Protein AF-0000000087305122 (afdb_homodimer)

Solvent-accessible surface area (backbone atoms only — not comparable to full-atom values): 20966 Å² total; per-residue (Å²): 123,42,46,24,50,53,46,53,35,50,49,21,48,53,33,52,68,38,73,24,93,65,25,97,77,41,21,36,45,32,34,41,35,36,65,48,59,52,87,91,48,73,52,97,37,39,82,40,38,68,56,49,63,71,35,54,85,28,39,69,28,34,37,32,44,43,48,63,72,31,41,48,92,48,71,60,54,42,51,32,47,58,55,48,52,49,32,51,57,62,52,35,66,62,87,85,39,86,64,41,54,56,30,42,32,32,16,47,31,41,56,61,43,29,37,42,24,40,68,48,93,88,26,55,55,42,77,34,41,35,54,50,51,52,49,48,44,68,72,66,60,48,67,80,39,79,36,80,74,35,48,35,37,33,33,56,48,73,59,97,87,42,44,32,41,33,28,38,63,42,62,68,30,47,48,56,51,52,50,52,28,54,74,57,46,24,14,34,23,37,40,44,88,51,62,34,43,46,40,49,55,70,78,96,123,45,45,24,51,52,46,52,35,51,48,21,48,53,34,52,68,37,73,24,92,63,24,97,75,42,21,35,46,31,35,41,36,36,66,49,60,52,89,90,48,72,51,96,37,39,82,42,40,68,54,50,62,72,34,55,86,27,40,70,28,33,37,33,44,44,45,63,72,30,41,48,92,48,70,59,54,42,48,34,47,59,55,48,52,48,33,50,58,61,51,35,64,62,84,85,40,88,67,42,54,58,30,42,31,33,16,48,30,40,55,61,44,28,37,42,23,39,70,49,93,88,25,53,56,42,77,34,39,36,54,51,51,51,50,49,44,68,72,65,60,49,67,81,38,78,38,78,75,34,48,34,35,32,34,57,50,72,58,96,86,41,43,33,41,34,28,39,62,42,63,68,29,47,48,57,51,50,50,53,27,55,75,57,47,24,15,34,24,37,41,47,89,54,63,33,42,47,42,50,54,69,80,99

pLDDT: mean 84.15, std 14.35, range [34.75, 97.62]

Sequence (408 aa):
MPQALQFVKQLGEALHSISSKSSTRNHLELIYVIPAPRMEGPNNQDFGPKDLLQLADSVDGFSLMTYDFSGPQNPGPSAPLKWIQYSLTTLLPAKGSASQGHSHMIFLGINFYGNDFLLFKGGGGSSITGRDFIHLLEKYKPSLQWDDKSSEHFFIYSDKGVRHAVFYPTLLSLSVRLDEAQDWGAGLSIWEIGQGLDYFFYVLMPQALQFVKQLGEALHSISSKSSTRNHLELIYVIPAPRMEGPNNQDFGPKDLLQLADSVDGFSLMTYDFSGPQNPGPSAPLKWIQYSLTTLLPAKGSASQGHSHMIFLGINFYGNDFLLFKGGGGSSITGRDFIHLLEKYKPSLQWDDKSSEHFFIYSDKGVRHAVFYPTLLSLSVRLDEAQDWGAGLSIWEIGQGLDYFFYVL

Secondary structure (DSSP, 8-state):
--HHHHHHHHHHHHHHHSB-TTSTTSB--EEEEEEPPPTT---TTS--HHHHHHHTTT-SEEEEE-----BTTB---SS-HHHHHHHHHHHSPPTTSTTGGGGGGEEEEEES-EEEEE-STT--EEEE-HHHHHHHHHHH----EEETTTTEEEEEEEETTEEEEEEE--HHHHHHHHHHHHHHT-EEEEE--SS-GGGGGGG-/--HHHHHHHHHHHHHHHSB-TTSTTSB--EEEEEEPPPTT---TTS--HHHHHHHTTT-SEEEEE-----BTTB---SS-HHHHHHHHHHHSPPTTSTTGGGGGGEEEEEES-EEEEE-STT--EEEE-HHHHHHHHHHH----EEETTTTEEEEEEEETTEEEEEEE--HHHHHHHHHHHHHHT-EEEEE--SS-GGGGGGG-

Organism: Triticum turgidum subsp. durum (NCBI:txid4567)

Structure (mmCIF, N/CA/C/O backbone):
data_AF-0000000087305122-model_v1
#
loop_
_entity.id
_entity.type
_entity.pdbx_description
1 polymer 'Chitinase domain-containing protein 1'
#
loop_
_atom_site.group_PDB
_atom_site.id
_atom_site.type_symbol
_atom_site.label_atom_id
_atom_site.label_alt_id
_atom_site.label_comp_id
_atom_site.label_asym_id
_atom_site.label_entity_id
_atom_site.label_seq_id
_atom_site.pdbx_PDB_ins_code
_atom_site.Cartn_x
_atom_site.Cartn_y
_atom_site.Cartn_z
_atom_site.occupancy
_atom_site.B_iso_or_equiv
_atom_site.auth_seq_id
_atom_site.auth_comp_id
_atom_site.auth_asym_id
_atom_site.auth_atom_id
_atom_site.pdbx_PDB_model_num
ATOM 1 N N . MET A 1 1 ? 9.977 -22.906 9.281 1 42.69 1 MET A N 1
ATOM 2 C CA . MET A 1 1 ? 9.734 -21.516 8.914 1 42.69 1 MET A CA 1
ATOM 3 C C . MET A 1 1 ? 8.414 -21.359 8.164 1 42.69 1 MET A C 1
ATOM 5 O O . MET A 1 1 ? 8.039 -22.234 7.379 1 42.69 1 MET A O 1
ATOM 9 N N . PRO A 1 2 ? 7.746 -20.344 8.547 1 56.59 2 PRO A N 1
ATOM 10 C CA . PRO A 1 2 ? 6.461 -20.281 7.852 1 56.59 2 PRO A CA 1
ATOM 11 C C . PRO A 1 2 ? 6.613 -20.141 6.34 1 56.59 2 PRO A C 1
ATOM 13 O O . PRO A 1 2 ? 7.578 -19.516 5.871 1 56.59 2 PRO A O 1
ATOM 16 N N . GLN A 1 3 ? 5.98 -20.953 5.562 1 64.5 3 GLN A N 1
ATOM 17 C CA . GLN A 1 3 ? 6.109 -21.156 4.125 1 64.5 3 GLN A CA 1
ATOM 18 C C . GLN A 1 3 ? 6.066 -19.812 3.379 1 64.5 3 GLN A C 1
ATOM 20 O O . GLN A 1 3 ? 6.84 -19.594 2.443 1 64.5 3 GLN A O 1
ATOM 25 N N . ALA A 1 4 ? 5.277 -18.844 3.941 1 71.31 4 ALA A N 1
ATOM 26 C CA . ALA A 1 4 ? 5.188 -17.578 3.225 1 71.31 4 ALA A CA 1
ATOM 27 C C . ALA A 1 4 ? 6.461 -16.75 3.4 1 71.31 4 ALA A C 1
ATOM 29 O O . ALA A 1 4 ? 6.941 -16.141 2.451 1 71.31 4 ALA A O 1
ATOM 30 N N . LEU A 1 5 ? 7.055 -16.812 4.582 1 77.25 5 LEU A N 1
ATOM 31 C CA . LEU A 1 5 ? 8.289 -16.078 4.844 1 77.25 5 LEU A CA 1
ATOM 32 C C . LEU A 1 5 ? 9.438 -16.625 3.996 1 77.25 5 LEU A C 1
ATOM 34 O O . LEU A 1 5 ? 10.242 -15.859 3.465 1 77.25 5 LEU A O 1
ATOM 38 N N . GLN A 1 6 ? 9.445 -17.875 3.869 1 80.31 6 GLN A N 1
ATOM 39 C CA . GLN A 1 6 ? 10.484 -18.516 3.059 1 80.31 6 GLN A CA 1
ATOM 40 C C . GLN A 1 6 ? 10.344 -18.125 1.59 1 80.31 6 GLN A C 1
ATOM 42 O O . GLN A 1 6 ? 11.352 -17.938 0.899 1 80.31 6 GLN A O 1
ATOM 47 N N . PHE A 1 7 ? 9.148 -18.031 1.196 1 82.38 7 PHE A N 1
ATOM 48 C CA . PHE A 1 7 ? 8.922 -17.625 -0.185 1 82.38 7 PHE A CA 1
ATOM 49 C C . PHE A 1 7 ? 9.422 -16.203 -0.425 1 82.38 7 PHE A C 1
ATOM 51 O O . PHE A 1 7 ? 10.094 -15.938 -1.426 1 82.38 7 PHE A O 1
ATOM 58 N N . VAL A 1 8 ? 9.039 -15.328 0.479 1 86.38 8 VAL A N 1
ATOM 59 C CA . VAL A 1 8 ? 9.469 -13.945 0.333 1 86.38 8 VAL A CA 1
ATOM 60 C C . VAL A 1 8 ? 11 -13.875 0.347 1 86.38 8 VAL A C 1
ATOM 62 O O . VAL A 1 8 ? 11.594 -13.125 -0.429 1 86.38 8 VAL A O 1
ATOM 65 N N . LYS A 1 9 ? 11.547 -14.648 1.162 1 87.88 9 LYS A N 1
ATOM 66 C CA . LYS A 1 9 ? 13 -14.703 1.229 1 87.88 9 LYS A CA 1
ATOM 67 C C . LYS A 1 9 ? 13.594 -15.172 -0.1 1 87.88 9 LYS A C 1
ATOM 69 O O . LYS A 1 9 ? 14.523 -14.547 -0.624 1 87.88 9 LYS A O 1
ATOM 74 N N . GLN A 1 10 ? 13.086 -16.156 -0.624 1 86.44 10 GLN A N 1
ATOM 75 C CA . GLN A 1 10 ? 13.57 -16.703 -1.886 1 86.44 10 GLN A CA 1
ATOM 76 C C . GLN A 1 10 ? 13.336 -15.719 -3.035 1 86.44 10 GLN A C 1
ATOM 78 O O . GLN A 1 10 ? 14.188 -15.586 -3.92 1 86.44 10 GLN A O 1
ATOM 83 N N . LEU A 1 11 ? 12.211 -15.188 -2.963 1 86.38 11 LEU A N 1
ATOM 84 C CA . LEU A 1 11 ? 11.898 -14.188 -3.98 1 86.38 11 LEU A CA 1
ATOM 85 C C . LEU A 1 11 ? 12.883 -13.023 -3.922 1 86.38 11 LEU A C 1
ATOM 87 O O . LEU A 1 11 ? 13.375 -12.57 -4.957 1 86.38 11 LEU A O 1
ATOM 91 N N . GLY A 1 12 ? 13.141 -12.523 -2.734 1 90.5 12 GLY A N 1
ATOM 92 C CA . GLY A 1 12 ? 14.125 -11.461 -2.566 1 90.5 12 GLY A CA 1
ATOM 93 C C . GLY A 1 12 ? 15.5 -11.836 -3.098 1 90.5 12 GLY A C 1
ATOM 94 O O . GLY A 1 12 ? 16.125 -11.047 -3.805 1 90.5 12 GLY A O 1
ATOM 95 N N . GLU A 1 13 ? 15.859 -12.984 -2.83 1 89.19 13 GLU A N 1
ATOM 96 C CA . GLU A 1 13 ? 17.156 -13.477 -3.309 1 89.19 13 GLU A CA 1
ATOM 97 C C . GLU A 1 13 ? 17.172 -13.578 -4.832 1 89.19 13 GLU A C 1
ATOM 99 O O . GLU A 1 13 ? 18.172 -13.234 -5.469 1 89.19 13 GLU A O 1
ATOM 104 N N . ALA A 1 14 ? 16.141 -14.039 -5.355 1 85.06 14 ALA A N 1
ATOM 105 C CA . ALA A 1 14 ? 16.047 -14.148 -6.809 1 85.06 14 ALA A CA 1
ATOM 106 C C . ALA A 1 14 ? 16.109 -12.781 -7.477 1 85.06 14 ALA A C 1
ATOM 108 O O . ALA A 1 14 ? 16.828 -12.602 -8.469 1 85.06 14 ALA A O 1
ATOM 109 N N . LEU A 1 15 ? 15.422 -11.859 -6.945 1 86.75 15 LEU A N 1
ATOM 110 C CA . LEU A 1 15 ? 15.422 -10.508 -7.5 1 86.75 15 LEU A CA 1
ATOM 111 C C . LEU A 1 15 ? 16.797 -9.875 -7.367 1 86.75 15 LEU A C 1
ATOM 113 O O . LEU A 1 15 ? 17.25 -9.164 -8.273 1 86.75 15 LEU A O 1
ATOM 117 N N . HIS A 1 16 ? 17.453 -10.094 -6.289 1 89.25 16 HIS A N 1
ATOM 118 C CA . HIS A 1 16 ? 18.781 -9.539 -6.043 1 89.25 16 HIS A CA 1
ATOM 119 C C . HIS A 1 16 ? 19.812 -10.125 -7.004 1 89.25 16 HIS A C 1
ATOM 121 O O . HIS A 1 16 ? 20.875 -9.539 -7.211 1 89.25 16 HIS A O 1
ATOM 127 N N . SER A 1 17 ? 19.5 -11.266 -7.539 1 85.88 17 SER A N 1
ATOM 128 C CA . SER A 1 17 ? 20.422 -11.914 -8.461 1 85.88 17 SER A CA 1
ATOM 129 C C . SER A 1 17 ? 20.281 -11.344 -9.875 1 85.88 17 SER A C 1
ATOM 131 O O . SER A 1 17 ? 21.125 -11.586 -10.734 1 85.88 17 SER A O 1
ATOM 133 N N . ILE A 1 18 ? 19.203 -10.68 -10.039 1 79.31 18 ILE A N 1
ATOM 134 C CA . ILE A 1 18 ? 19 -10.055 -11.336 1 79.31 18 ILE A CA 1
ATOM 135 C C . ILE A 1 18 ? 19.609 -8.648 -11.336 1 79.31 18 ILE A C 1
ATOM 137 O O . ILE A 1 18 ? 19.156 -7.773 -10.594 1 79.31 18 ILE A O 1
ATOM 141 N N . SER A 1 19 ? 20.625 -8.516 -12.094 1 72.31 19 SER A N 1
ATOM 142 C CA . SER A 1 19 ? 21.312 -7.227 -12.18 1 72.31 19 SER A CA 1
ATOM 143 C C . SER A 1 19 ? 20.453 -6.195 -12.906 1 72.31 19 SER A C 1
ATOM 145 O O . SER A 1 19 ? 19.781 -6.516 -13.891 1 72.31 19 SER A O 1
ATOM 147 N N . SER A 1 20 ? 20.25 -5.098 -12.273 1 68.62 20 SER A N 1
ATOM 148 C CA . SER A 1 20 ? 19.578 -3.951 -12.883 1 68.62 20 SER A CA 1
ATOM 149 C C . SER A 1 20 ? 20.531 -2.758 -13 1 68.62 20 SER A C 1
ATOM 151 O O . SER A 1 20 ? 20.969 -2.217 -11.984 1 68.62 20 SER A O 1
ATOM 153 N N . LYS A 1 21 ? 21.016 -2.59 -14.258 1 60.75 21 LYS A N 1
ATOM 154 C CA . LYS A 1 21 ? 21.969 -1.508 -14.5 1 60.75 21 LYS A CA 1
ATOM 155 C C . LYS A 1 21 ? 21.344 -0.149 -14.195 1 60.75 21 LYS A C 1
ATOM 157 O O . LYS A 1 21 ? 22.047 0.822 -13.93 1 60.75 21 LYS A O 1
ATOM 162 N N . SER A 1 22 ? 20.031 -0.186 -14.094 1 61 22 SER A N 1
ATOM 163 C CA . SER A 1 22 ? 19.344 1.095 -13.969 1 61 22 SER A CA 1
ATOM 164 C C . SER A 1 22 ? 19 1.392 -12.508 1 61 22 SER A C 1
ATOM 166 O O . SER A 1 22 ? 18.734 2.541 -12.156 1 61 22 SER A O 1
ATOM 168 N N . SER A 1 23 ? 19.156 0.315 -11.68 1 60.56 23 SER A N 1
ATOM 169 C CA . SER A 1 23 ? 18.859 0.512 -10.266 1 60.56 23 SER A CA 1
ATOM 170 C C . SER A 1 23 ? 20.078 1 -9.5 1 60.56 23 SER A C 1
ATOM 172 O O . SER A 1 23 ? 21.203 0.593 -9.797 1 60.56 23 SER A O 1
ATOM 174 N N . THR A 1 24 ? 19.844 1.904 -8.555 1 60.88 24 THR A N 1
ATOM 175 C CA . THR A 1 24 ? 20.906 2.381 -7.684 1 60.88 24 THR A CA 1
ATOM 176 C C . THR A 1 24 ? 21.547 1.221 -6.918 1 60.88 24 THR A C 1
ATOM 178 O O . THR A 1 24 ? 22.719 1.287 -6.535 1 60.88 24 THR A O 1
ATOM 181 N N . ARG A 1 25 ? 20.75 0.095 -6.742 1 66.56 25 ARG A N 1
ATOM 182 C CA . ARG A 1 25 ? 21.25 -1.038 -5.973 1 66.56 25 ARG A CA 1
ATOM 183 C C . ARG A 1 25 ? 21.766 -2.139 -6.895 1 66.56 25 ARG A C 1
ATOM 185 O O . ARG A 1 25 ? 22.156 -3.215 -6.43 1 66.56 25 ARG A O 1
ATOM 192 N N . ASN A 1 26 ? 21.703 -1.854 -8.07 1 73.81 26 ASN A N 1
ATOM 193 C CA . ASN A 1 26 ? 22.234 -2.742 -9.102 1 73.81 26 ASN A CA 1
ATOM 194 C C . ASN A 1 26 ? 21.469 -4.062 -9.148 1 73.81 26 ASN A C 1
ATOM 196 O O . ASN A 1 26 ? 21.984 -5.059 -9.664 1 73.81 26 ASN A O 1
ATOM 200 N N . HIS A 1 27 ? 20.422 -4.133 -8.43 1 80.94 27 HIS A N 1
ATOM 201 C CA . HIS A 1 27 ? 19.531 -5.289 -8.492 1 80.94 27 HIS A CA 1
ATOM 202 C C . HIS A 1 27 ? 18.062 -4.863 -8.414 1 80.94 27 HIS A C 1
ATOM 204 O O . HIS A 1 27 ? 17.766 -3.725 -8.047 1 80.94 27 HIS A O 1
ATOM 210 N N . LEU A 1 28 ? 17.203 -5.777 -8.797 1 85.81 28 LEU A N 1
ATOM 211 C CA . LEU A 1 28 ? 15.773 -5.492 -8.633 1 85.81 28 LEU A CA 1
ATOM 212 C C . LEU A 1 28 ? 15.383 -5.527 -7.16 1 85.81 28 LEU A C 1
ATOM 214 O O . LEU A 1 28 ? 15.852 -6.387 -6.41 1 85.81 28 LEU A O 1
ATOM 218 N N . GLU A 1 29 ? 14.594 -4.613 -6.824 1 90.75 29 GLU A N 1
ATOM 219 C CA . GLU A 1 29 ? 14.281 -4.422 -5.41 1 90.75 29 GLU A CA 1
ATOM 220 C C . GLU A 1 29 ? 12.953 -5.074 -5.043 1 90.75 29 GLU A C 1
ATOM 222 O O . GLU A 1 29 ? 12.078 -5.238 -5.895 1 90.75 29 GLU A O 1
ATOM 227 N N . LEU A 1 30 ? 12.906 -5.445 -3.787 1 93.19 30 LEU A N 1
ATOM 228 C CA . LEU A 1 30 ? 11.688 -6.004 -3.199 1 93.19 30 LEU A CA 1
ATOM 229 C C . LEU A 1 30 ? 11.289 -5.227 -1.951 1 93.19 30 LEU A C 1
ATOM 231 O O . LEU A 1 30 ? 12.039 -5.184 -0.974 1 93.19 30 LEU A O 1
ATOM 235 N N . ILE A 1 31 ? 10.133 -4.586 -2.029 1 94.88 31 ILE A N 1
ATOM 236 C CA . ILE A 1 31 ? 9.539 -3.906 -0.882 1 94.88 31 ILE A CA 1
ATOM 237 C C . ILE A 1 31 ? 8.406 -4.754 -0.307 1 94.88 31 ILE A C 1
ATOM 239 O O . ILE A 1 31 ? 7.559 -5.254 -1.05 1 94.88 31 ILE A O 1
ATOM 243 N N . TYR A 1 32 ? 8.469 -5.008 0.914 1 92.31 32 TYR A N 1
ATOM 244 C CA . TYR A 1 32 ? 7.398 -5.742 1.575 1 92.31 32 TYR A CA 1
ATOM 245 C C . TYR A 1 32 ? 6.461 -4.793 2.314 1 92.31 32 TYR A C 1
ATOM 247 O O . TYR A 1 32 ? 6.875 -4.109 3.254 1 92.31 32 TYR A O 1
ATOM 255 N N . VAL A 1 33 ? 5.219 -4.734 1.854 1 90.25 33 VAL A N 1
ATOM 256 C CA . VAL A 1 33 ? 4.219 -3.873 2.482 1 90.25 33 VAL A CA 1
ATOM 257 C C . VAL A 1 33 ? 3.547 -4.621 3.633 1 90.25 33 VAL A C 1
ATOM 259 O O . VAL A 1 33 ? 2.955 -5.684 3.43 1 90.25 33 VAL A O 1
ATOM 262 N N . ILE A 1 34 ? 3.637 -4.039 4.848 1 87.44 34 ILE A N 1
ATOM 263 C CA . ILE A 1 34 ? 3.178 -4.762 6.027 1 87.44 34 ILE A CA 1
ATOM 264 C C . ILE A 1 34 ? 2.154 -3.916 6.785 1 87.44 34 ILE A C 1
ATOM 266 O O . ILE A 1 34 ? 2.273 -2.689 6.844 1 87.44 34 ILE A O 1
ATOM 270 N N . PRO A 1 35 ? 1.155 -4.625 7.363 1 85.5 35 PRO A N 1
ATOM 271 C CA . PRO A 1 35 ? 0.263 -3.869 8.242 1 85.5 35 PRO A CA 1
ATOM 272 C C . PRO A 1 35 ? 0.956 -3.4 9.523 1 85.5 35 PRO A C 1
ATOM 274 O O . PRO A 1 35 ? 1.93 -4.016 9.961 1 85.5 35 PRO A O 1
ATOM 277 N N . ALA A 1 36 ? 0.468 -2.266 10.023 1 88.12 36 ALA A N 1
ATOM 278 C CA . ALA A 1 36 ? 0.927 -1.84 11.344 1 88.12 36 ALA A CA 1
ATOM 279 C C . ALA A 1 36 ? 0.297 -2.688 12.438 1 88.12 36 ALA A C 1
ATOM 281 O O . ALA A 1 36 ? -0.866 -3.084 12.336 1 88.12 36 ALA A O 1
ATOM 282 N N . PRO A 1 37 ? 1.117 -2.971 13.438 1 83.31 37 PRO A N 1
ATOM 283 C CA . PRO A 1 37 ? 0.579 -3.773 14.539 1 83.31 37 PRO A CA 1
ATOM 284 C C . PRO A 1 37 ? -0.629 -3.121 15.211 1 83.31 37 PRO A C 1
ATOM 286 O O . PRO A 1 37 ? -0.673 -1.897 15.359 1 83.31 37 PRO A O 1
ATOM 289 N N . ARG A 1 38 ? -1.576 -4.039 15.547 1 76.81 38 ARG A N 1
ATOM 290 C CA . ARG A 1 38 ? -2.734 -3.545 16.281 1 76.81 38 ARG A CA 1
ATOM 291 C C . ARG A 1 38 ? -2.385 -3.295 17.75 1 76.81 38 ARG A C 1
ATOM 293 O O . ARG A 1 38 ? -1.531 -3.98 18.312 1 76.81 38 ARG A O 1
ATOM 300 N N . MET A 1 39 ? -2.988 -2.318 18.234 1 68.75 39 MET A N 1
ATOM 301 C CA . MET A 1 39 ? -2.705 -1.94 19.625 1 68.75 39 MET A CA 1
ATOM 302 C C . MET A 1 39 ? -3.115 -3.051 20.578 1 68.75 39 MET A C 1
ATOM 304 O O . MET A 1 39 ? -2.6 -3.133 21.703 1 68.75 39 MET A O 1
ATOM 308 N N . GLU A 1 40 ? -4.07 -3.832 20.25 1 65.56 40 GLU A N 1
ATOM 309 C CA . GLU A 1 40 ? -4.469 -4.902 21.156 1 65.56 40 GLU A CA 1
ATOM 310 C C . GLU A 1 40 ? -3.42 -6.008 21.203 1 65.56 40 GLU A C 1
ATOM 312 O O . GLU A 1 40 ? -3.594 -7.008 21.906 1 65.56 40 GLU A O 1
ATOM 317 N N . GLY A 1 41 ? -2.25 -5.77 20.781 1 58.59 41 GLY A N 1
ATOM 318 C CA . GLY A 1 41 ? -1.147 -6.715 20.812 1 58.59 41 GLY A CA 1
ATOM 319 C C . GLY A 1 41 ? -1.104 -7.609 19.578 1 58.59 41 GLY A C 1
ATOM 320 O O . GLY A 1 41 ? -2.115 -7.789 18.906 1 58.59 41 GLY A O 1
ATOM 321 N N . PRO A 1 42 ? 0.107 -7.809 19.141 1 56.16 42 PRO A N 1
ATOM 322 C CA . PRO A 1 42 ? 0.262 -8.68 17.984 1 56.16 42 PRO A CA 1
ATOM 323 C C . PRO A 1 42 ? -0.371 -10.055 18.188 1 56.16 42 PRO A C 1
ATOM 325 O O . PRO A 1 42 ? -0.346 -10.594 19.297 1 56.16 42 PRO A O 1
ATOM 328 N N . ASN A 1 43 ? -1.288 -10.305 17.266 1 61.03 43 ASN A N 1
ATOM 329 C CA . ASN A 1 43 ? -1.611 -11.727 17.25 1 61.03 43 ASN A CA 1
ATOM 330 C C . ASN A 1 43 ? -0.528 -12.539 16.547 1 61.03 43 ASN A C 1
ATOM 332 O O . ASN A 1 43 ? 0.273 -11.992 15.797 1 61.03 43 ASN A O 1
ATOM 336 N N . ASN A 1 44 ? -0.244 -13.719 17.078 1 57.09 44 ASN A N 1
ATOM 337 C CA . ASN A 1 44 ? 0.826 -14.602 16.625 1 57.09 44 ASN A CA 1
ATOM 338 C C . ASN A 1 44 ? 0.894 -14.664 15.109 1 57.09 44 ASN A C 1
ATOM 340 O O . ASN A 1 44 ? 1.914 -15.062 14.539 1 57.09 44 ASN A O 1
ATOM 344 N N . GLN A 1 45 ? -0.115 -14.016 14.508 1 61.94 45 GLN A N 1
ATOM 345 C CA . GLN A 1 45 ? -0.179 -14.195 13.062 1 61.94 45 GLN A CA 1
ATOM 346 C C . GLN A 1 45 ? 0.237 -12.922 12.336 1 61.94 45 GLN A C 1
ATOM 348 O O . GLN A 1 45 ? 0.461 -12.938 11.117 1 61.94 45 GLN A O 1
ATOM 353 N N . ASP A 1 46 ? 0.574 -11.953 13.227 1 72.44 46 ASP A N 1
ATOM 354 C CA . ASP A 1 46 ? 0.912 -10.68 12.609 1 72.44 46 ASP A CA 1
ATOM 355 C C . ASP A 1 46 ? 2.412 -10.57 12.352 1 72.44 46 ASP A C 1
ATOM 357 O O . ASP A 1 46 ? 3.209 -11.25 13 1 72.44 46 ASP A O 1
ATOM 361 N N . PHE A 1 47 ? 2.76 -9.883 11.32 1 80.75 47 PHE A N 1
ATOM 362 C CA . PHE A 1 47 ? 4.168 -9.586 11.078 1 80.75 47 PHE A CA 1
ATOM 363 C C . PHE A 1 47 ? 4.809 -8.953 12.305 1 80.75 47 PHE A C 1
ATOM 365 O O . PHE A 1 47 ? 4.297 -7.969 12.844 1 80.75 47 PHE A O 1
ATOM 372 N N . GLY A 1 48 ? 5.836 -9.609 12.812 1 82.88 48 GLY A N 1
ATOM 373 C CA . GLY A 1 48 ? 6.488 -9.148 14.031 1 82.88 48 GLY A CA 1
ATOM 374 C C . GLY A 1 48 ? 7.977 -8.906 13.852 1 82.88 48 GLY A C 1
ATOM 375 O O . GLY A 1 48 ? 8.5 -8.992 12.734 1 82.88 48 GLY A O 1
ATOM 376 N N . PRO A 1 49 ? 8.633 -8.523 14.984 1 87.5 49 PRO A N 1
ATOM 377 C CA . PRO A 1 49 ? 10.062 -8.211 14.945 1 87.5 49 PRO A CA 1
ATOM 378 C C . PRO A 1 49 ? 10.906 -9.383 14.445 1 87.5 49 PRO A C 1
ATOM 380 O O . PRO A 1 49 ? 11.914 -9.18 13.766 1 87.5 49 PRO A O 1
ATOM 383 N N . LYS A 1 50 ? 10.539 -10.539 14.789 1 85.88 50 LYS A N 1
ATOM 384 C CA . LYS A 1 50 ? 11.281 -11.703 14.328 1 85.88 50 LYS A CA 1
ATOM 385 C C . LYS A 1 50 ? 11.18 -11.867 12.82 1 85.88 50 LYS A C 1
ATOM 387 O O . LYS A 1 50 ? 12.148 -12.25 12.156 1 85.88 50 LYS A O 1
ATOM 392 N N . ASP A 1 51 ? 9.984 -11.625 12.312 1 85.81 51 ASP A N 1
ATOM 393 C CA . ASP A 1 51 ? 9.789 -11.695 10.867 1 85.81 51 ASP A CA 1
ATOM 394 C C . ASP A 1 51 ? 10.641 -10.648 10.148 1 85.81 51 ASP A C 1
ATOM 396 O O . ASP A 1 51 ? 11.227 -10.938 9.102 1 85.81 51 ASP A O 1
ATOM 400 N N . LEU A 1 52 ? 10.641 -9.469 10.742 1 88.75 52 LEU A N 1
ATOM 401 C CA . LEU A 1 52 ? 11.438 -8.391 10.164 1 88.75 52 LEU A CA 1
ATOM 402 C C . LEU A 1 52 ? 12.914 -8.773 10.094 1 88.75 52 LEU A C 1
ATOM 404 O O . LEU A 1 52 ? 13.555 -8.602 9.055 1 88.75 52 LEU A O 1
ATOM 408 N N . LEU A 1 53 ? 13.438 -9.375 11.109 1 88.69 53 LEU A N 1
ATOM 409 C CA . LEU A 1 53 ? 14.836 -9.766 11.164 1 88.69 53 LEU A CA 1
ATOM 410 C C . LEU A 1 53 ? 15.133 -10.867 10.148 1 88.69 53 LEU A C 1
ATOM 412 O O . LEU A 1 53 ? 16.188 -10.859 9.5 1 88.69 53 LEU A O 1
ATOM 416 N N . GLN A 1 54 ? 14.219 -11.695 10.016 1 87.38 54 GLN A N 1
ATOM 417 C CA . GLN A 1 54 ? 14.414 -12.828 9.109 1 87.38 54 GLN A CA 1
ATOM 418 C C . GLN A 1 54 ? 14.438 -12.367 7.652 1 87.38 54 GLN A C 1
ATOM 420 O O . GLN A 1 54 ? 15.117 -12.969 6.816 1 87.38 54 GLN A O 1
ATOM 425 N N . LEU A 1 55 ? 13.711 -11.305 7.363 1 90.25 55 LEU A N 1
ATOM 426 C CA . LEU A 1 55 ? 13.57 -10.859 5.98 1 90.25 55 LEU A CA 1
ATOM 427 C C . LEU A 1 55 ? 14.547 -9.734 5.664 1 90.25 55 LEU A C 1
ATOM 429 O O . LEU A 1 55 ? 14.758 -9.398 4.5 1 90.25 55 LEU A O 1
ATOM 433 N N . ALA A 1 56 ? 15.242 -9.211 6.664 1 89.88 56 ALA A N 1
ATOM 434 C CA . ALA A 1 56 ? 16.016 -7.98 6.535 1 89.88 56 ALA A CA 1
ATOM 435 C C . ALA A 1 56 ? 17.094 -8.117 5.461 1 89.88 56 ALA A C 1
ATOM 437 O O . ALA A 1 56 ? 17.391 -7.16 4.746 1 89.88 56 ALA A O 1
ATOM 438 N N . ASP A 1 57 ? 17.547 -9.258 5.215 1 90.75 57 ASP A N 1
ATOM 439 C CA . ASP A 1 57 ? 18.625 -9.445 4.262 1 90.75 57 ASP A CA 1
ATOM 440 C C . ASP A 1 57 ? 18.094 -9.773 2.871 1 90.75 57 ASP A C 1
ATOM 442 O O . ASP A 1 57 ? 18.828 -9.766 1.89 1 90.75 57 ASP A O 1
ATOM 446 N N . SER A 1 58 ? 16.828 -10.016 2.83 1 91.81 58 SER A N 1
ATOM 447 C CA . SER A 1 58 ? 16.281 -10.508 1.571 1 91.81 58 SER A CA 1
ATOM 448 C C . SER A 1 58 ? 15.383 -9.469 0.916 1 91.81 58 SER A C 1
ATOM 450 O O . SER A 1 58 ? 15.055 -9.578 -0.267 1 91.81 58 SER A O 1
ATOM 452 N N . VAL A 1 59 ? 14.984 -8.492 1.678 1 92.62 59 VAL A N 1
ATOM 453 C CA . VAL A 1 59 ? 14.148 -7.438 1.107 1 92.62 59 VAL A CA 1
ATOM 454 C C . VAL A 1 59 ? 14.867 -6.094 1.216 1 92.62 59 VAL A C 1
ATOM 456 O O . VAL A 1 59 ? 15.883 -5.977 1.905 1 92.62 59 VAL A O 1
ATOM 459 N N . ASP A 1 60 ? 14.328 -5.094 0.484 1 93.31 60 ASP A N 1
ATOM 460 C CA . ASP A 1 60 ? 15 -3.797 0.427 1 93.31 60 ASP A CA 1
ATOM 461 C C . ASP A 1 60 ? 14.289 -2.771 1.307 1 93.31 60 ASP A C 1
ATOM 463 O O . ASP A 1 60 ? 14.797 -1.664 1.507 1 93.31 60 ASP A O 1
ATOM 467 N N . GLY A 1 61 ? 13.172 -3.201 1.852 1 93.69 61 GLY A N 1
ATOM 468 C CA . GLY A 1 61 ? 12.461 -2.324 2.764 1 93.69 61 GLY A CA 1
ATOM 469 C C . GLY A 1 61 ? 11.094 -2.852 3.15 1 93.69 61 GLY A C 1
ATOM 470 O O . GLY A 1 61 ? 10.578 -3.785 2.525 1 93.69 61 GLY A O 1
ATOM 471 N N . PHE A 1 62 ? 10.602 -2.264 4.184 1 93.69 62 PHE A N 1
ATOM 472 C CA . PHE A 1 62 ? 9.266 -2.564 4.688 1 93.69 62 PHE A CA 1
ATOM 473 C C . PHE A 1 62 ? 8.391 -1.316 4.676 1 93.69 62 PHE A C 1
ATOM 475 O O . PHE A 1 62 ? 8.695 -0.332 5.355 1 93.69 62 PHE A O 1
ATOM 482 N N . SER A 1 63 ? 7.418 -1.357 3.828 1 94.62 63 SER A N 1
ATOM 483 C CA . SER A 1 63 ? 6.438 -0.276 3.861 1 94.62 63 SER A CA 1
ATOM 484 C C . SER A 1 63 ? 5.379 -0.52 4.934 1 94.62 63 SER A C 1
ATOM 486 O O . SER A 1 63 ? 4.531 -1.401 4.785 1 94.62 63 SER A O 1
ATOM 488 N N . LEU A 1 64 ? 5.441 0.241 5.996 1 93.5 64 LEU A N 1
ATOM 489 C CA . LEU A 1 64 ? 4.547 0.081 7.137 1 93.5 64 LEU A CA 1
ATOM 490 C C . LEU A 1 64 ? 3.27 0.889 6.941 1 93.5 64 LEU A C 1
ATOM 492 O O . LEU A 1 64 ? 3.318 2.113 6.805 1 93.5 64 LEU A O 1
ATOM 496 N N . MET A 1 65 ? 2.186 0.19 6.953 1 92.62 65 MET A N 1
ATOM 497 C CA . MET A 1 65 ? 0.921 0.851 6.645 1 92.62 65 MET A CA 1
ATOM 498 C C . MET A 1 65 ? 0.332 1.503 7.891 1 92.62 65 MET A C 1
ATOM 500 O O . MET A 1 65 ? -0.697 1.058 8.406 1 92.62 65 MET A O 1
ATOM 504 N N . THR A 1 66 ? 0.911 2.58 8.305 1 95.31 66 THR A N 1
ATOM 505 C CA . THR A 1 66 ? 0.471 3.312 9.484 1 95.31 66 THR A CA 1
ATOM 506 C C . THR A 1 66 ? -0.602 4.332 9.117 1 95.31 66 THR A C 1
ATOM 508 O O . THR A 1 66 ? -0.483 5.512 9.453 1 95.31 6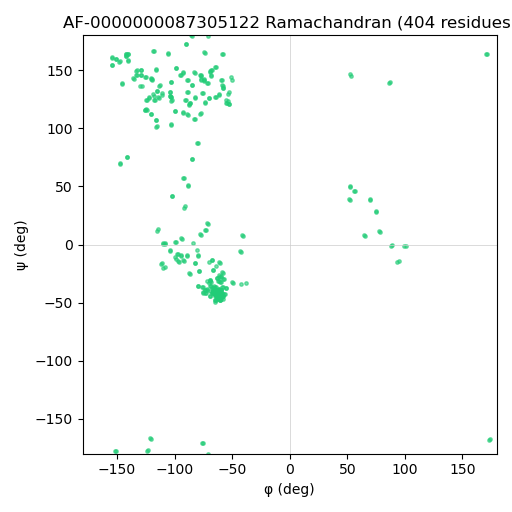6 THR A O 1
ATOM 511 N N . TYR A 1 67 ? -1.631 3.912 8.414 1 92.5 67 TYR A N 1
ATOM 512 C CA . TYR A 1 67 ? -2.836 4.66 8.078 1 92.5 67 TYR A CA 1
ATOM 513 C C . TYR A 1 67 ? -4.066 3.764 8.125 1 92.5 67 TYR A C 1
ATOM 515 O O . TYR A 1 67 ? -3.949 2.545 8.281 1 92.5 67 TYR A O 1
ATOM 523 N N . ASP A 1 68 ? -5.195 4.398 8.203 1 90.44 68 ASP A N 1
ATOM 524 C CA . ASP A 1 68 ? -6.488 3.727 8.273 1 90.44 68 ASP A CA 1
ATOM 525 C C . ASP A 1 68 ? -6.668 3.012 9.609 1 90.44 68 ASP A C 1
ATOM 527 O O . ASP A 1 68 ? -7.152 1.879 9.656 1 90.44 68 ASP A O 1
ATOM 531 N N . PHE A 1 69 ? -6.234 3.625 10.602 1 93.06 69 PHE A N 1
ATOM 532 C CA . PHE A 1 69 ? -6.453 3.148 11.969 1 93.06 69 PHE A CA 1
ATOM 533 C C . PHE A 1 69 ? -7.941 3.051 12.273 1 93.06 69 PHE A C 1
ATOM 535 O O . PHE A 1 69 ? -8.391 2.09 12.898 1 93.06 69 PHE A O 1
ATOM 542 N N . SER A 1 70 ? -8.617 4.074 11.82 1 92.06 70 SER A N 1
ATOM 543 C CA . SER A 1 70 ? -10.062 4.125 12.023 1 92.06 70 SER A CA 1
ATOM 544 C C . SER A 1 70 ? -10.812 3.834 10.727 1 92.06 70 SER A C 1
ATOM 546 O O . SER A 1 70 ? -10.227 3.85 9.641 1 92.06 70 SER A O 1
ATOM 548 N N . GLY A 1 71 ? -12.164 3.521 10.867 1 88.69 71 GLY A N 1
ATOM 549 C CA . GLY A 1 71 ? -13.062 3.254 9.758 1 88.69 71 GLY A CA 1
ATOM 550 C C . GLY A 1 71 ? -14.508 3.625 10.055 1 88.69 71 GLY A C 1
ATOM 551 O O . GLY A 1 71 ? -14.812 4.164 11.117 1 88.69 71 GLY A O 1
ATOM 552 N N . PRO A 1 72 ? -15.266 3.299 9.008 1 84.19 72 PRO A N 1
ATOM 553 C CA . PRO A 1 72 ? -16.672 3.664 9.188 1 84.19 72 PRO A CA 1
ATOM 554 C C . PRO A 1 72 ? -17.297 3.033 10.43 1 84.19 72 PRO A C 1
ATOM 556 O O . PRO A 1 72 ? -18.203 3.617 11.039 1 84.19 72 PRO A O 1
ATOM 559 N N . GLN A 1 73 ? -16.844 1.936 10.797 1 84.31 73 GLN A N 1
ATOM 560 C CA . GLN A 1 73 ? -17.391 1.25 11.969 1 84.31 73 GLN A CA 1
ATOM 561 C C . GLN A 1 73 ? -16.844 1.853 13.258 1 84.31 73 GLN A C 1
ATOM 563 O O . GLN A 1 73 ? -17.422 1.664 14.328 1 84.31 73 GLN A O 1
ATOM 568 N N . ASN A 1 74 ? -15.75 2.494 13.234 1 89.5 74 ASN A N 1
ATOM 569 C CA . ASN A 1 74 ? -15.094 3.18 14.344 1 89.5 74 ASN A CA 1
ATOM 570 C C . ASN A 1 74 ? -14.461 4.492 13.898 1 89.5 74 ASN A C 1
ATOM 572 O O . ASN A 1 74 ? -13.234 4.598 13.82 1 89.5 74 ASN A O 1
ATOM 576 N N . PRO A 1 75 ? -15.32 5.441 13.703 1 92.25 75 PRO A N 1
ATOM 577 C CA . PRO A 1 75 ? -14.82 6.707 13.164 1 92.25 75 PRO A CA 1
ATOM 578 C C . PRO A 1 75 ? -13.758 7.348 14.055 1 92.25 75 PRO A C 1
ATOM 580 O O . PRO A 1 75 ? -13.859 7.289 15.281 1 92.25 75 PRO A O 1
ATOM 583 N N . GLY A 1 76 ? -12.742 7.836 13.477 1 94.38 76 GLY A N 1
ATOM 584 C CA . GLY A 1 76 ? -11.633 8.445 14.195 1 94.38 76 GLY A CA 1
ATOM 585 C C . GLY A 1 76 ? -10.469 8.812 13.297 1 94.38 76 GLY A C 1
ATOM 586 O O . GLY A 1 76 ? -10.609 8.859 12.078 1 94.38 76 GLY A O 1
ATOM 587 N N . PRO A 1 77 ? -9.375 9.125 13.93 1 96.19 77 PRO A N 1
ATOM 588 C CA . PRO A 1 77 ? -8.188 9.523 13.164 1 96.19 77 PRO A CA 1
ATOM 589 C C . PRO A 1 77 ? -7.648 8.398 12.281 1 96.19 77 PRO A C 1
ATOM 591 O O . PRO A 1 77 ? -7.867 7.223 12.578 1 96.19 77 PRO A O 1
ATOM 594 N N . SER A 1 78 ? -7.008 8.812 11.219 1 94.38 78 SER A N 1
ATOM 595 C CA . SER A 1 78 ? -6.453 7.855 10.266 1 94.38 78 SER A CA 1
ATOM 596 C C . SER A 1 78 ? -5.129 7.281 10.766 1 94.38 78 SER A C 1
ATOM 598 O O . SER A 1 78 ? -4.832 6.109 10.539 1 94.38 78 SER A O 1
ATOM 600 N N . ALA A 1 79 ? -4.352 8.078 11.43 1 96.25 79 ALA A N 1
ATOM 601 C CA . ALA A 1 79 ? -2.986 7.695 11.773 1 96.25 79 ALA A CA 1
ATOM 602 C C . ALA A 1 79 ? -2.566 8.305 13.109 1 96.25 79 ALA A C 1
ATOM 604 O O . ALA A 1 79 ? -1.631 9.102 13.172 1 96.25 79 ALA A O 1
ATOM 605 N N . PRO A 1 80 ? -3.164 7.812 14.18 1 96.88 80 PRO A N 1
ATOM 606 C CA . PRO A 1 80 ? -2.777 8.359 15.484 1 96.88 80 PRO A CA 1
ATOM 607 C C . PRO A 1 80 ? -1.284 8.211 15.766 1 96.88 80 PRO A C 1
ATOM 609 O O . PRO A 1 80 ? -0.718 7.129 15.562 1 96.88 80 PRO A O 1
ATOM 612 N N . LEU A 1 81 ? -0.678 9.273 16.25 1 96.88 81 LEU A N 1
ATOM 613 C CA . LEU A 1 81 ? 0.764 9.273 16.469 1 96.88 81 LEU A CA 1
ATOM 614 C C . LEU A 1 81 ? 1.163 8.18 17.453 1 96.88 81 LEU A C 1
ATOM 616 O O . LEU A 1 81 ? 2.178 7.504 17.266 1 96.88 81 LEU A O 1
ATOM 620 N N . LYS A 1 82 ? 0.408 7.965 18.453 1 95.12 82 LYS A N 1
ATOM 621 C CA . LYS A 1 82 ? 0.718 6.949 19.453 1 95.12 82 LYS A CA 1
ATOM 622 C C . LYS A 1 82 ? 0.754 5.555 18.828 1 95.12 82 LYS A C 1
ATOM 624 O O . LYS A 1 82 ? 1.551 4.707 19.25 1 95.12 82 LYS A O 1
ATOM 629 N N . TRP A 1 83 ? -0.129 5.352 17.938 1 95.5 83 TRP A N 1
ATOM 630 C CA . TRP A 1 83 ? -0.154 4.074 17.234 1 95.5 83 TRP A CA 1
ATOM 631 C C . TRP A 1 83 ? 1.1 3.896 16.375 1 95.5 83 TRP A C 1
ATOM 633 O O . TRP A 1 83 ? 1.669 2.803 16.328 1 95.5 83 TRP A O 1
ATOM 643 N N . ILE A 1 84 ? 1.528 4.93 15.766 1 95.88 84 ILE A N 1
ATOM 644 C CA . ILE A 1 84 ? 2.756 4.914 14.977 1 95.88 84 ILE A CA 1
ATOM 645 C C . ILE A 1 84 ? 3.947 4.609 15.883 1 95.88 84 ILE A C 1
ATOM 647 O O . ILE A 1 84 ? 4.766 3.74 15.57 1 95.88 84 ILE A O 1
ATOM 651 N N . GLN A 1 85 ? 4.004 5.246 16.984 1 94.5 85 GLN A N 1
ATOM 652 C CA . GLN A 1 85 ? 5.086 5.035 17.953 1 94.5 85 GLN A CA 1
ATOM 653 C C . GLN A 1 85 ? 5.078 3.602 18.469 1 94.5 85 GLN A C 1
ATOM 655 O O . GLN A 1 85 ? 6.133 2.969 18.578 1 94.5 85 GLN A O 1
ATOM 660 N N . TYR A 1 86 ? 3.938 3.164 18.766 1 93.19 86 TYR A N 1
ATOM 661 C CA . TYR A 1 86 ? 3.787 1.786 19.219 1 93.19 86 TYR A CA 1
ATOM 662 C C . TYR A 1 86 ? 4.277 0.807 18.156 1 93.19 86 TYR A C 1
ATOM 664 O O . TYR A 1 86 ? 4.984 -0.154 18.469 1 93.19 86 TYR A O 1
ATOM 672 N N . SER A 1 87 ? 3.859 1.052 16.953 1 93.19 87 SER A N 1
ATOM 673 C CA . SER A 1 87 ? 4.234 0.175 15.852 1 93.19 87 SER A CA 1
ATOM 674 C C . SER A 1 87 ? 5.75 0.115 15.688 1 93.19 87 SER A C 1
ATOM 676 O O . SER A 1 87 ? 6.32 -0.968 15.547 1 93.19 87 SER A O 1
ATOM 678 N N . LEU A 1 88 ? 6.406 1.246 15.75 1 93.12 88 LEU A N 1
ATOM 679 C CA . LEU A 1 88 ? 7.855 1.318 15.586 1 93.12 88 LEU A CA 1
ATOM 680 C C . LEU A 1 88 ? 8.57 0.646 16.75 1 93.12 88 LEU A C 1
ATOM 682 O O . LEU A 1 88 ? 9.516 -0.121 16.547 1 93.12 88 LEU A O 1
ATOM 686 N N . THR A 1 89 ? 8.086 0.839 17.938 1 91.94 89 THR A N 1
ATOM 687 C CA . THR A 1 89 ? 8.703 0.25 19.125 1 91.94 89 THR A CA 1
ATOM 688 C C . THR A 1 89 ? 8.531 -1.267 19.125 1 91.94 89 THR A C 1
ATOM 690 O O . THR A 1 89 ? 9.391 -1.992 19.625 1 91.94 89 THR A O 1
ATOM 693 N N . THR A 1 90 ? 7.457 -1.673 18.578 1 89.69 90 THR A N 1
ATOM 694 C CA . THR A 1 90 ? 7.164 -3.102 18.531 1 89.69 90 THR A CA 1
ATOM 695 C C . THR A 1 90 ? 8.055 -3.799 17.5 1 89.69 90 THR A C 1
ATOM 697 O O . THR A 1 90 ? 8.562 -4.891 17.75 1 89.69 90 THR A O 1
ATOM 700 N N . LEU A 1 91 ? 8.258 -3.209 16.375 1 90.25 91 LEU A N 1
ATOM 701 C CA . LEU A 1 91 ? 8.938 -3.855 15.258 1 90.25 91 LEU A CA 1
ATOM 702 C C . LEU A 1 91 ? 10.445 -3.691 15.367 1 90.25 91 LEU A C 1
ATOM 704 O O . LEU A 1 91 ? 11.203 -4.504 14.836 1 90.25 91 LEU A O 1
ATOM 708 N N . LEU A 1 92 ? 10.867 -2.643 16.062 1 89.62 92 LEU A N 1
ATOM 709 C CA . LEU A 1 92 ? 12.289 -2.305 16.094 1 89.62 92 LEU A CA 1
ATOM 710 C C . LEU A 1 92 ? 12.828 -2.35 17.516 1 89.62 92 LEU A C 1
ATOM 712 O O . LEU A 1 92 ? 12.078 -2.152 18.469 1 89.62 92 LEU A O 1
ATOM 716 N N . PRO A 1 93 ? 14.078 -2.867 17.547 1 77.88 93 PRO A N 1
ATOM 717 C CA . PRO A 1 93 ? 14.695 -2.777 18.875 1 77.88 93 PRO A CA 1
ATOM 718 C C . PRO A 1 93 ? 14.773 -1.343 19.391 1 77.88 93 PRO A C 1
ATOM 720 O O . PRO A 1 93 ? 14.578 -0.395 18.625 1 77.88 93 PRO A O 1
ATOM 723 N N . ALA A 1 94 ? 14.992 -1.314 20.656 1 65.94 94 ALA A N 1
ATOM 724 C CA . ALA A 1 94 ? 14.977 -0.015 21.328 1 65.94 94 ALA A CA 1
ATOM 725 C C . ALA A 1 94 ? 15.883 0.982 20.594 1 65.94 94 ALA A C 1
ATOM 727 O O . ALA A 1 94 ? 16.922 0.605 20.047 1 65.94 94 ALA A O 1
ATOM 728 N N . LYS A 1 95 ? 15.398 2.205 20.609 1 58.72 95 LYS A N 1
ATOM 729 C CA . LYS A 1 95 ? 16.062 3.363 20.016 1 58.72 95 LYS A CA 1
ATOM 730 C C . LYS A 1 95 ? 17.5 3.496 20.547 1 58.72 95 LYS A C 1
ATOM 732 O O . LYS A 1 95 ? 17.734 3.359 21.75 1 58.72 95 LYS A O 1
ATOM 737 N N . GLY A 1 96 ? 18.516 3.635 19.734 1 54.62 96 GLY A N 1
ATOM 738 C CA . GLY A 1 96 ? 19.875 3.809 20.25 1 54.62 96 GLY A CA 1
ATOM 739 C C . GLY A 1 96 ? 20.641 2.508 20.328 1 54.62 96 GLY A C 1
ATOM 740 O O . GLY A 1 96 ? 21.828 2.51 20.656 1 54.62 96 GLY A O 1
ATOM 741 N N . SER A 1 97 ? 19.953 1.458 20.219 1 52.19 97 SER A N 1
ATOM 742 C CA . SER A 1 97 ? 20.719 0.216 20.25 1 52.19 97 SER A CA 1
ATOM 743 C C . SER A 1 97 ? 21.406 -0.041 18.906 1 52.19 97 SER A C 1
ATOM 745 O O . SER A 1 97 ? 20.984 0.479 17.875 1 52.19 97 SER A O 1
ATOM 747 N N . ALA A 1 98 ? 22.484 -0.599 19.078 1 47.44 98 ALA A N 1
ATOM 748 C CA . ALA A 1 98 ? 23.328 -0.956 17.938 1 47.44 98 ALA A CA 1
ATOM 749 C C . ALA A 1 98 ? 22.5 -1.543 16.812 1 47.44 98 ALA A C 1
ATOM 751 O O . ALA A 1 98 ? 22.859 -1.44 15.633 1 47.44 98 ALA A O 1
ATOM 752 N N . SER A 1 99 ? 21.484 -2.24 17.172 1 49.59 99 SER A N 1
ATOM 753 C CA . SER A 1 99 ? 20.625 -2.936 16.219 1 49.59 99 SER A CA 1
ATOM 754 C C . SER A 1 99 ? 19.609 -1.982 15.594 1 49.59 99 SER A C 1
ATOM 756 O O . SER A 1 99 ? 18.672 -2.418 14.93 1 49.59 99 SER A O 1
ATOM 758 N N . GLN A 1 100 ? 19.594 -0.721 16.062 1 56.84 100 GLN A N 1
ATOM 759 C CA . GLN A 1 100 ? 18.844 0.292 15.328 1 56.84 100 GLN A CA 1
ATOM 760 C C . GLN A 1 100 ? 19.016 0.135 13.82 1 56.84 100 GLN A C 1
ATOM 762 O O . GLN A 1 100 ? 18.5 0.938 13.047 1 56.84 100 GLN A O 1
ATOM 767 N N . GLY A 1 101 ? 19.641 -0.909 13.562 1 72 101 GLY A N 1
ATOM 768 C CA . GLY A 1 101 ? 20.312 -1.122 12.289 1 72 101 GLY A CA 1
ATOM 769 C C . GLY A 1 101 ? 19.359 -1.321 11.133 1 72 101 GLY A C 1
ATOM 770 O O . GLY A 1 101 ? 19.688 -0.995 9.984 1 72 101 GLY A O 1
ATOM 771 N N . HIS A 1 102 ? 17.984 -1.611 11.555 1 86.88 102 HIS A N 1
ATOM 772 C CA . HIS A 1 102 ? 17.156 -1.852 10.375 1 86.88 102 HIS A CA 1
ATOM 773 C C . HIS A 1 102 ? 16.078 -0.784 10.242 1 86.88 102 HIS A C 1
ATOM 775 O O . HIS A 1 102 ? 15.164 -0.92 9.422 1 86.88 102 HIS A O 1
ATOM 781 N N . SER A 1 103 ? 16.25 0.311 11.078 1 90.12 103 SER A N 1
ATOM 782 C CA . SER A 1 103 ? 15.234 1.362 11.023 1 90.12 103 SER A CA 1
ATOM 783 C C . SER A 1 103 ? 15.156 1.985 9.633 1 90.12 103 SER A C 1
ATOM 785 O O . SER A 1 103 ? 14.078 2.387 9.188 1 90.12 103 SER A O 1
ATOM 787 N N . HIS A 1 104 ? 16.297 1.991 8.992 1 88.94 104 HIS A N 1
ATOM 788 C CA . HIS A 1 104 ? 16.359 2.598 7.672 1 88.94 104 HIS A CA 1
ATOM 789 C C . HIS A 1 104 ? 15.562 1.787 6.656 1 88.94 104 HIS A C 1
ATOM 791 O O . HIS A 1 104 ? 15.273 2.27 5.555 1 88.94 104 HIS A O 1
ATOM 797 N N . MET A 1 105 ? 15.203 0.613 7.035 1 92.25 105 MET A N 1
ATOM 798 C CA . MET A 1 105 ? 14.469 -0.258 6.125 1 92.25 105 MET A CA 1
ATOM 799 C C . MET A 1 105 ? 12.969 -0.045 6.262 1 92.25 105 MET A C 1
ATOM 801 O O . MET A 1 105 ? 12.188 -0.565 5.465 1 92.25 105 MET A O 1
ATOM 805 N N . ILE A 1 106 ? 12.602 0.727 7.289 1 94.19 106 ILE A N 1
ATOM 806 C CA . ILE A 1 106 ? 11.188 0.986 7.516 1 94.19 106 ILE A CA 1
ATOM 807 C C . ILE A 1 106 ? 10.766 2.25 6.77 1 94.19 106 ILE A C 1
ATOM 809 O O . ILE A 1 106 ? 11.406 3.297 6.898 1 94.19 106 ILE A O 1
ATOM 813 N N . PHE A 1 107 ? 9.797 2.1 5.965 1 96.31 107 PHE A N 1
ATOM 814 C CA . PHE A 1 107 ? 9.125 3.246 5.359 1 96.31 107 PHE A CA 1
ATOM 815 C C . PHE A 1 107 ? 7.793 3.518 6.043 1 96.31 107 PHE A C 1
ATOM 817 O O . PHE A 1 107 ? 6.809 2.824 5.789 1 96.31 107 PHE A O 1
ATOM 824 N N . LEU A 1 108 ? 7.836 4.574 6.91 1 96.44 108 LEU A N 1
ATOM 825 C CA . LEU A 1 108 ? 6.621 4.934 7.637 1 96.44 108 LEU A CA 1
ATOM 826 C C . LEU A 1 108 ? 5.535 5.406 6.68 1 96.44 108 LEU A C 1
ATOM 828 O O . LEU A 1 108 ? 5.77 6.289 5.852 1 96.44 108 LEU A O 1
ATOM 832 N N . GLY A 1 109 ? 4.359 4.812 6.777 1 96.06 109 GLY A N 1
ATOM 833 C CA . GLY A 1 109 ? 3.252 5.164 5.902 1 96.06 109 GLY A CA 1
ATOM 834 C C . GLY A 1 109 ? 2.592 6.477 6.273 1 96.06 109 GLY A C 1
ATOM 835 O O . GLY A 1 109 ? 2.244 6.695 7.438 1 96.06 109 GLY A O 1
ATOM 836 N N . ILE A 1 110 ? 2.455 7.285 5.234 1 93.81 110 ILE A N 1
ATOM 837 C CA . ILE A 1 110 ? 1.786 8.57 5.383 1 93.81 110 ILE A CA 1
ATOM 838 C C . ILE A 1 110 ? 0.6 8.648 4.426 1 93.81 110 ILE A C 1
ATOM 840 O O . ILE A 1 110 ? 0.747 8.414 3.223 1 93.81 110 ILE A O 1
ATOM 844 N N . ASN A 1 111 ? -0.558 8.953 4.953 1 91.31 111 ASN A N 1
ATOM 845 C CA . ASN A 1 111 ? -1.727 9.094 4.09 1 91.31 111 ASN A CA 1
ATOM 846 C C . ASN A 1 111 ? -1.878 10.523 3.58 1 91.31 111 ASN A C 1
ATOM 848 O O . ASN A 1 111 ? -1.867 11.469 4.367 1 91.31 111 ASN A O 1
ATOM 852 N N . PHE A 1 112 ? -2.084 10.664 2.279 1 86.31 112 PHE A N 1
ATOM 853 C CA . PHE A 1 112 ? -2.408 11.938 1.655 1 86.31 112 PHE A CA 1
ATOM 854 C C . PHE A 1 112 ? -3.896 12.031 1.338 1 86.31 112 PHE A C 1
ATOM 856 O O . PHE A 1 112 ? -4.277 12.414 0.232 1 86.31 112 PHE A O 1
ATOM 863 N N . TYR A 1 113 ? -4.625 11.609 2.201 1 86.44 113 TYR A N 1
ATOM 864 C CA . TYR A 1 113 ? -6.082 11.664 2.154 1 86.44 113 TYR A CA 1
ATOM 865 C C . TYR A 1 113 ? -6.676 11.664 3.559 1 86.44 113 TYR A C 1
ATOM 867 O O . TYR A 1 113 ? -5.988 11.328 4.527 1 86.44 113 TYR A O 1
ATOM 875 N N . GLY A 1 114 ? -7.879 12.094 3.613 1 91.06 114 GLY A N 1
ATOM 876 C CA . GLY A 1 114 ? -8.609 12.039 4.871 1 91.06 114 GLY A CA 1
ATOM 877 C C . GLY A 1 114 ? -9.875 11.203 4.785 1 91.06 114 GLY A C 1
ATOM 878 O O . GLY A 1 114 ? -10.039 10.406 3.861 1 91.06 114 GLY A O 1
ATOM 879 N N . ASN A 1 115 ? -10.664 11.391 5.852 1 94.69 115 ASN A N 1
ATOM 880 C CA . ASN A 1 115 ? -11.938 10.664 5.918 1 94.69 115 ASN A CA 1
ATOM 881 C C . ASN A 1 115 ? -13.07 11.578 6.367 1 94.69 115 ASN A C 1
ATOM 883 O O . ASN A 1 115 ? -12.875 12.461 7.199 1 94.69 115 ASN A O 1
ATOM 887 N N . ASP A 1 116 ? -14.164 11.328 5.766 1 96.19 116 ASP A N 1
ATOM 888 C CA . ASP A 1 116 ? -15.43 11.938 6.156 1 96.19 116 ASP A CA 1
ATOM 889 C C . ASP A 1 116 ? -16.422 10.875 6.645 1 96.19 116 ASP A C 1
ATOM 891 O O . ASP A 1 116 ? -17 10.141 5.84 1 96.19 116 ASP A O 1
ATOM 895 N N . PHE A 1 117 ? -16.641 10.852 7.961 1 96.5 117 PHE A N 1
ATOM 896 C CA . PHE A 1 117 ? -17.469 9.812 8.562 1 96.5 117 PHE A CA 1
ATOM 897 C C . PHE A 1 117 ? -18.859 10.359 8.898 1 96.5 117 PHE A C 1
ATOM 899 O O . PHE A 1 117 ? -18.984 11.5 9.328 1 96.5 117 PHE A O 1
ATOM 906 N N . LEU A 1 118 ? -19.766 9.539 8.648 1 94.12 118 LEU A N 1
ATOM 907 C CA . LEU A 1 118 ? -21.109 9.812 9.164 1 94.12 118 LEU A CA 1
ATOM 908 C C . LEU A 1 118 ? -21.234 9.375 10.625 1 94.12 118 LEU A C 1
ATOM 910 O O . LEU A 1 118 ? -20.906 8.234 10.961 1 94.12 118 LEU A O 1
ATOM 914 N N . LEU A 1 119 ? -21.672 10.383 11.422 1 90.62 119 LEU A N 1
ATOM 915 C CA . LEU A 1 119 ? -21.75 10.109 12.852 1 90.62 119 LEU A CA 1
ATOM 916 C C . LEU A 1 119 ? -23.125 9.586 13.234 1 90.62 119 LEU A C 1
ATOM 918 O O . LEU A 1 119 ? -23.906 10.297 13.875 1 90.62 119 LEU A O 1
ATOM 922 N N . PHE A 1 120 ? -23.656 8.547 12.719 1 83.06 120 PHE A N 1
ATOM 923 C CA . PHE A 1 120 ? -24.828 7.82 13.18 1 83.06 120 PHE A CA 1
ATOM 924 C C . PHE A 1 120 ? -24.625 6.316 13.039 1 83.06 120 PHE A C 1
ATOM 926 O O . PHE A 1 120 ? -23.719 5.871 12.336 1 83.06 120 PHE A O 1
ATOM 933 N N . LYS A 1 121 ? -25.406 5.684 13.812 1 71.81 121 LYS A N 1
ATOM 934 C CA . LYS A 1 121 ? -25.234 4.234 13.883 1 71.81 121 LYS A CA 1
ATOM 935 C C . LYS A 1 121 ? -25.328 3.605 12.492 1 71.81 121 LYS A C 1
ATOM 937 O O . LYS A 1 121 ? -26.297 3.811 11.773 1 71.81 121 LYS A O 1
ATOM 942 N N . GLY A 1 122 ? -24.281 2.895 12.164 1 69.56 122 GLY A N 1
ATOM 943 C CA . GLY A 1 122 ? -24.234 2.238 10.867 1 69.56 122 GLY A CA 1
ATOM 944 C C . GLY A 1 122 ? -23.875 3.184 9.734 1 69.56 122 GLY A C 1
ATOM 945 O O . GLY A 1 122 ? -24.062 2.848 8.562 1 69.56 122 GLY A O 1
ATOM 946 N N . GLY A 1 123 ? -23.469 4.324 10.227 1 70.19 123 GLY A N 1
ATOM 947 C CA . GLY A 1 123 ? -23.156 5.293 9.188 1 70.19 123 GLY A CA 1
ATOM 948 C C . GLY A 1 123 ? -21.922 4.926 8.391 1 70.19 123 GLY A C 1
ATOM 949 O O . GLY A 1 123 ? -21.062 4.168 8.867 1 70.19 123 GLY A O 1
ATOM 950 N N . GLY A 1 124 ? -21.781 5.25 7.148 1 81.44 124 GLY A N 1
ATOM 951 C CA . GLY A 1 124 ? -20.656 5.035 6.246 1 81.44 124 GLY A CA 1
ATOM 952 C C . GLY A 1 124 ? -19.609 6.117 6.336 1 81.44 124 GLY A C 1
ATOM 953 O O . GLY A 1 124 ? -19.5 6.809 7.348 1 81.44 124 GLY A O 1
ATOM 954 N N . GLY A 1 125 ? -18.703 6.031 5.676 1 86.5 125 GLY A N 1
ATOM 955 C CA . GLY A 1 125 ? -17.641 7.016 5.504 1 86.5 125 GLY A CA 1
ATOM 956 C C . GLY A 1 125 ? -16.938 6.91 4.16 1 86.5 125 GLY A C 1
ATOM 957 O O . GLY A 1 125 ? -17.078 5.906 3.459 1 86.5 125 GLY A O 1
ATOM 958 N N . SER A 1 126 ? -16.422 8.102 3.834 1 86.62 126 SER A N 1
ATOM 959 C CA . SER A 1 126 ? -15.688 8.125 2.568 1 86.62 126 SER A CA 1
ATOM 960 C C . SER A 1 126 ? -14.336 8.82 2.721 1 86.62 126 SER A C 1
ATOM 962 O O . SER A 1 126 ? -14.188 9.711 3.557 1 86.62 126 SER A O 1
ATOM 964 N N . SER A 1 127 ? -13.469 8.281 1.961 1 88.56 127 SER A N 1
ATOM 965 C CA . SER A 1 127 ? -12.195 8.992 1.857 1 88.56 127 SER A CA 1
ATOM 966 C C . SER A 1 127 ? -12.359 10.32 1.117 1 88.56 127 SER A C 1
ATOM 968 O O . SER A 1 127 ? -13.172 10.422 0.193 1 88.56 127 SER A O 1
ATOM 970 N N . ILE A 1 128 ? -11.586 11.273 1.557 1 88.5 128 ILE A N 1
ATOM 971 C CA . ILE A 1 128 ? -11.664 12.57 0.898 1 88.5 128 ILE A CA 1
ATOM 972 C C . ILE A 1 128 ? -10.266 13.039 0.507 1 88.5 128 ILE A C 1
ATOM 974 O O . ILE A 1 128 ? -9.289 12.711 1.183 1 88.5 128 ILE A O 1
ATOM 978 N N . THR A 1 129 ? -10.203 13.805 -0.572 1 83.62 129 THR A N 1
ATOM 979 C CA . THR A 1 129 ? -8.953 14.398 -1.034 1 83.62 129 THR A CA 1
ATOM 980 C C . THR A 1 129 ? -8.75 15.773 -0.411 1 83.62 129 THR A C 1
ATOM 982 O O . THR A 1 129 ? -9.617 16.266 0.309 1 83.62 129 THR A O 1
ATOM 985 N N . GLY A 1 130 ? -7.609 16.281 -0.649 1 83 130 GLY A N 1
ATOM 986 C CA . GLY A 1 130 ? -7.367 17.656 -0.212 1 83 130 GLY A CA 1
ATOM 987 C C . GLY A 1 130 ? -8.383 18.641 -0.748 1 83 130 GLY A C 1
ATOM 988 O O . GLY A 1 130 ? -8.82 19.547 -0.028 1 83 130 GLY A O 1
ATOM 989 N N . ARG A 1 131 ? -8.789 18.438 -1.955 1 82.88 131 ARG A N 1
ATOM 990 C CA . ARG A 1 131 ? -9.805 19.297 -2.564 1 82.88 131 ARG A CA 1
ATOM 991 C C . ARG A 1 131 ? -11.133 19.172 -1.832 1 82.88 131 ARG A C 1
ATOM 993 O O . ARG A 1 131 ? -11.797 20.172 -1.568 1 82.88 131 ARG A O 1
ATOM 1000 N N . ASP A 1 132 ? -11.469 18 -1.538 1 87.38 132 ASP A N 1
ATOM 1001 C CA . ASP A 1 132 ? -12.703 17.781 -0.793 1 87.38 132 ASP A CA 1
ATOM 1002 C C . ASP A 1 132 ? -12.641 18.438 0.58 1 87.38 132 ASP A C 1
ATOM 1004 O O . ASP A 1 132 ? -13.617 19.062 1.019 1 87.38 132 ASP A O 1
ATOM 1008 N N . PHE A 1 133 ? -11.547 18.328 1.112 1 90.25 133 PHE A N 1
ATOM 1009 C CA . PHE A 1 133 ? -11.344 18.875 2.443 1 90.25 133 PHE A CA 1
ATOM 1010 C C . PHE A 1 133 ? -11.547 20.391 2.438 1 90.25 133 PHE A C 1
ATOM 1012 O O . PHE A 1 133 ? -12.297 20.922 3.258 1 90.25 133 PHE A O 1
ATOM 1019 N N . ILE A 1 134 ? -11 21.016 1.523 1 87.31 134 ILE A N 1
ATOM 1020 C CA . ILE A 1 134 ? -11.094 22.453 1.399 1 87.31 134 ILE A CA 1
ATOM 1021 C C . ILE A 1 134 ? -12.531 22.859 1.073 1 87.31 134 ILE A C 1
ATOM 1023 O O . ILE A 1 134 ? -13.055 23.828 1.63 1 87.31 134 ILE A O 1
ATOM 1027 N N . HIS A 1 135 ? -13.094 22.125 0.231 1 90.31 135 HIS A N 1
ATOM 1028 C CA . HIS A 1 135 ? -14.477 22.406 -0.141 1 90.31 135 HIS A CA 1
ATOM 1029 C C . HIS A 1 135 ? -15.398 22.344 1.074 1 90.31 135 HIS A C 1
ATOM 1031 O O . HIS A 1 135 ? -16.25 23.219 1.257 1 90.31 135 HIS A O 1
ATOM 1037 N N . LEU A 1 136 ? -15.211 21.375 1.852 1 93.94 136 LEU A N 1
ATOM 1038 C CA . LEU A 1 136 ? -16.031 21.219 3.047 1 93.94 136 LEU A CA 1
ATOM 1039 C C . LEU A 1 136 ? -15.805 22.375 4.016 1 93.94 136 LEU A C 1
ATOM 1041 O O . LEU A 1 136 ? -16.75 22.875 4.613 1 93.94 136 LEU A O 1
ATOM 1045 N N . LEU A 1 137 ? -14.594 22.812 4.188 1 93.19 137 LEU A N 1
ATOM 1046 C CA . LEU A 1 137 ? -14.273 23.922 5.07 1 93.19 137 LEU A CA 1
ATOM 1047 C C . LEU A 1 137 ? -14.93 25.219 4.586 1 93.19 137 LEU A C 1
ATOM 1049 O O . LEU A 1 137 ? -15.438 26 5.395 1 93.19 137 LEU A O 1
ATOM 1053 N N . GLU A 1 138 ? -14.906 25.328 3.312 1 93.19 138 GLU A N 1
ATOM 1054 C CA . GLU A 1 138 ? -15.469 26.547 2.734 1 93.19 138 GLU A CA 1
ATOM 1055 C C . GLU A 1 138 ? -17 26.531 2.814 1 93.19 138 GLU A C 1
ATOM 1057 O O . GLU A 1 138 ? -17.609 27.562 3.096 1 93.19 138 GLU A O 1
ATOM 1062 N N . LYS A 1 139 ? -17.516 25.438 2.6 1 95.94 139 LYS A N 1
ATOM 1063 C CA . LYS A 1 139 ? -18.969 25.312 2.512 1 95.94 139 LYS A CA 1
ATOM 1064 C C . LYS A 1 139 ? -19.625 25.391 3.893 1 95.94 139 LYS A C 1
ATOM 1066 O O . LYS A 1 139 ? -20.625 26.078 4.078 1 95.94 139 LYS A O 1
ATOM 1071 N N . TYR A 1 140 ? -19.031 24.766 4.863 1 96.81 140 TYR A N 1
ATOM 1072 C CA . TYR A 1 140 ? -19.703 24.594 6.148 1 96.81 140 TYR A CA 1
ATOM 1073 C C . TYR A 1 140 ? -19.047 25.453 7.223 1 96.81 140 TYR A C 1
ATOM 1075 O O . TYR A 1 140 ? -19.609 25.656 8.297 1 96.81 140 TYR A O 1
ATOM 1083 N N . LYS A 1 141 ? -17.812 25.875 7.008 1 95.81 141 LYS A N 1
ATOM 1084 C CA . LYS A 1 141 ? -17.047 26.75 7.898 1 95.81 141 LYS A CA 1
ATOM 1085 C C . LYS A 1 141 ? -17.047 26.188 9.328 1 95.81 141 LYS A C 1
ATOM 1087 O O . LYS A 1 141 ? -17.328 26.922 10.273 1 95.81 141 LYS A O 1
ATOM 1092 N N . PRO A 1 142 ? -16.703 24.922 9.359 1 96.5 142 PRO A N 1
ATOM 1093 C CA . PRO A 1 142 ? -16.641 24.344 10.703 1 96.5 142 PRO A CA 1
ATOM 1094 C C . PRO A 1 142 ? -15.414 24.797 11.484 1 96.5 142 PRO A C 1
ATOM 1096 O O . PRO A 1 142 ? -14.492 25.375 10.914 1 96.5 142 PRO A O 1
ATOM 1099 N N . SER A 1 143 ? -15.406 24.578 12.773 1 96.06 143 SER A N 1
ATOM 1100 C CA . SER A 1 143 ? -14.219 24.812 13.586 1 96.06 143 SER A CA 1
ATOM 1101 C C . SER A 1 143 ? -13.211 23.688 13.422 1 96.06 143 SER A C 1
ATOM 1103 O O . SER A 1 143 ? -13.484 22.531 13.781 1 96.06 143 SER A O 1
ATOM 1105 N N . LEU A 1 144 ? -12.102 24.016 12.82 1 95.69 144 LEU A N 1
ATOM 1106 C CA . LEU A 1 144 ? -11.016 23.047 12.695 1 95.69 144 LEU A CA 1
ATOM 1107 C C . LEU A 1 144 ? -10.312 22.844 14.039 1 95.69 144 LEU A C 1
ATOM 1109 O O . LEU A 1 144 ? -9.797 23.797 14.625 1 95.69 144 LEU A O 1
ATOM 1113 N N . GLN A 1 145 ? -10.289 21.625 14.516 1 96.94 145 GLN A N 1
ATOM 1114 C CA . GLN A 1 145 ? -9.734 21.312 15.828 1 96.94 145 GLN A CA 1
ATOM 1115 C C . GLN A 1 145 ? -8.508 20.406 15.703 1 96.94 145 GLN A C 1
ATOM 1117 O O . GLN A 1 145 ? -8.375 19.656 14.734 1 96.94 145 GLN A O 1
ATOM 1122 N N . TRP A 1 146 ? -7.656 20.594 16.688 1 96.44 146 TRP A N 1
ATOM 1123 C CA . TRP A 1 146 ? -6.477 19.75 16.797 1 96.44 146 TRP A CA 1
ATOM 1124 C C . TRP A 1 146 ? -6.664 18.703 17.891 1 96.44 146 TRP A C 1
ATOM 1126 O O . TRP A 1 146 ? -7.008 19.031 19.031 1 96.44 146 TRP A O 1
ATOM 1136 N N . ASP A 1 147 ? -6.523 17.453 17.531 1 95.69 147 ASP A N 1
ATOM 1137 C CA . ASP A 1 147 ? -6.559 16.375 18.516 1 95.69 147 ASP A CA 1
ATOM 1138 C C . ASP A 1 147 ? -5.152 16.031 19 1 95.69 147 ASP A C 1
ATOM 1140 O O . ASP A 1 147 ? -4.383 15.391 18.297 1 95.69 147 ASP A O 1
ATOM 1144 N N . ASP A 1 148 ? -4.848 16.25 20.203 1 94.44 148 ASP A N 1
ATOM 1145 C CA . ASP A 1 148 ? -3.508 16.094 20.75 1 94.44 148 ASP A CA 1
ATOM 1146 C C . ASP A 1 148 ? -3.127 14.625 20.859 1 94.44 148 ASP A C 1
ATOM 1148 O O . ASP A 1 148 ? -1.949 14.273 20.781 1 94.44 148 ASP A O 1
ATOM 1152 N N . LYS A 1 149 ? -4.066 13.891 21.078 1 92.25 149 LYS A N 1
ATOM 1153 C CA . LYS A 1 149 ? -3.785 12.469 21.25 1 92.25 149 LYS A CA 1
ATOM 1154 C C . LYS A 1 149 ? -3.342 11.828 19.953 1 92.25 149 LYS A C 1
ATOM 1156 O O . LYS A 1 149 ? -2.342 11.109 19.906 1 92.25 149 LYS A O 1
ATOM 1161 N N . SER A 1 150 ? -4.02 12.141 18.922 1 95.25 150 SER A N 1
ATOM 1162 C CA . SER A 1 150 ? -3.715 11.539 17.625 1 95.25 150 SER A CA 1
ATOM 1163 C C . SER A 1 150 ? -2.809 12.438 16.797 1 95.25 150 SER A C 1
ATOM 1165 O O . SER A 1 150 ? -2.229 11.992 15.797 1 95.25 150 SER A O 1
ATOM 1167 N N . SER A 1 151 ? -2.701 13.695 17.219 1 96.81 151 SER A N 1
ATOM 1168 C CA . SER A 1 151 ? -1.965 14.703 16.453 1 96.81 151 SER A CA 1
ATOM 1169 C C . SER A 1 151 ? -2.504 14.82 15.031 1 96.81 151 SER A C 1
ATOM 1171 O O . SER A 1 151 ? -1.738 14.789 14.062 1 96.81 151 SER A O 1
ATOM 1173 N N . GLU A 1 152 ? -3.828 14.883 14.898 1 95.69 152 GLU A N 1
ATOM 1174 C CA . GLU A 1 152 ? -4.52 15.117 13.633 1 95.69 152 GLU A CA 1
ATOM 1175 C C . GLU A 1 152 ? -5.602 16.172 13.781 1 95.69 152 GLU A C 1
ATOM 1177 O O . GLU A 1 152 ? -6.207 16.312 14.852 1 95.69 152 GLU A O 1
ATOM 1182 N N . HIS A 1 153 ? -5.82 16.875 12.68 1 95.88 153 HIS A N 1
ATOM 1183 C CA . HIS A 1 153 ? -6.93 17.828 12.664 1 95.88 153 HIS A CA 1
ATOM 1184 C C . HIS A 1 153 ? -8.25 17.125 12.352 1 95.88 153 HIS A C 1
ATOM 1186 O O . HIS A 1 153 ? -8.273 16.141 11.609 1 95.88 153 HIS A O 1
ATOM 1192 N N . PHE A 1 154 ? -9.273 17.656 12.938 1 97.25 154 PHE A N 1
ATOM 1193 C CA . PHE A 1 154 ? -10.617 17.172 12.625 1 97.25 154 PHE A CA 1
ATOM 1194 C C . PHE A 1 154 ? -11.648 18.281 12.789 1 97.25 154 PHE A C 1
ATOM 1196 O O . PHE A 1 154 ? -11.352 19.328 13.375 1 97.25 154 PHE A O 1
ATOM 1203 N N . PHE A 1 155 ? -12.789 18.109 12.156 1 97.62 155 PHE A N 1
ATOM 1204 C CA . PHE A 1 155 ? -13.93 18.984 12.391 1 97.62 155 PHE A CA 1
ATOM 1205 C C . PHE A 1 155 ? -15.242 18.219 12.234 1 97.62 155 PHE A C 1
ATOM 1207 O O . PHE A 1 155 ? -15.266 17.125 11.664 1 97.62 155 PHE A O 1
ATOM 1214 N N . ILE A 1 156 ? -16.172 18.781 12.844 1 97.5 156 ILE A N 1
ATOM 1215 C CA . ILE A 1 156 ? -17.531 18.234 12.758 1 97.5 156 ILE A CA 1
ATOM 1216 C C . ILE A 1 156 ? -18.422 19.219 12.008 1 97.5 156 ILE A C 1
ATOM 1218 O O . ILE A 1 156 ? -18.328 20.422 12.195 1 97.5 156 ILE A O 1
ATOM 1222 N N . TYR A 1 157 ? -19.234 18.688 11.117 1 97.38 157 TYR A N 1
ATOM 1223 C CA . TYR A 1 157 ? -20.219 19.531 10.453 1 97.38 157 TYR A CA 1
ATOM 1224 C C . TYR A 1 157 ? -21.531 18.781 10.258 1 97.38 157 TYR A C 1
ATOM 1226 O O . TYR A 1 157 ? -21.594 17.562 10.461 1 97.38 157 TYR A O 1
ATOM 1234 N N . SER A 1 158 ? -22.562 19.531 9.984 1 96.25 158 SER A N 1
ATOM 1235 C CA . SER A 1 158 ? -23.875 18.938 9.742 1 96.25 158 SER A CA 1
ATOM 1236 C C . SER A 1 158 ? -24.375 19.234 8.336 1 96.25 158 SER A C 1
ATOM 1238 O O . SER A 1 158 ? -24.266 20.375 7.855 1 96.25 158 SER A O 1
ATOM 1240 N N . ASP A 1 159 ? -24.75 18.234 7.645 1 94.75 159 ASP A N 1
ATOM 1241 C CA . ASP A 1 159 ? -25.375 18.359 6.328 1 94.75 159 ASP A CA 1
ATOM 1242 C C . ASP A 1 159 ? -26.734 17.672 6.289 1 94.75 159 ASP A C 1
ATOM 1244 O O . ASP A 1 159 ? -26.828 16.438 6.422 1 94.75 159 ASP A O 1
ATOM 1248 N N . LYS A 1 160 ? -27.812 18.438 6.082 1 93.31 160 LYS A N 1
ATOM 1249 C CA . LYS A 1 160 ? -29.172 17.938 6.02 1 93.31 160 LYS A CA 1
ATOM 1250 C C . LYS A 1 160 ? -29.516 17.094 7.25 1 93.31 160 LYS A C 1
ATOM 1252 O O . LYS A 1 160 ? -30.047 15.984 7.125 1 93.31 160 LYS A O 1
ATOM 1257 N N . GLY A 1 161 ? -29.078 17.453 8.352 1 92.62 161 GLY A N 1
ATOM 1258 C CA . GLY A 1 161 ? -29.422 16.828 9.617 1 92.62 161 GLY A CA 1
ATOM 1259 C C . GLY A 1 161 ? -28.5 15.672 9.977 1 92.62 161 GLY A C 1
ATOM 1260 O O . GLY A 1 161 ? -28.625 15.078 11.047 1 92.62 161 GLY A O 1
ATOM 1261 N N . VAL A 1 162 ? -27.562 15.422 9.109 1 94.25 162 VAL A N 1
ATOM 1262 C CA . VAL A 1 162 ? -26.625 14.336 9.391 1 94.25 162 VAL A CA 1
ATOM 1263 C C . VAL A 1 162 ? -25.281 14.906 9.836 1 94.25 162 VAL A C 1
ATOM 1265 O O . VAL A 1 162 ? -24.719 15.773 9.164 1 94.25 162 VAL A O 1
ATOM 1268 N N . ARG A 1 163 ? -24.812 14.422 10.961 1 95.75 163 ARG A N 1
ATOM 1269 C CA . ARG A 1 163 ? -23.531 14.898 11.492 1 95.75 163 ARG A CA 1
ATOM 1270 C C . ARG A 1 163 ? -22.375 14.125 10.875 1 95.75 163 ARG A C 1
ATOM 1272 O O . ARG A 1 163 ? -22.438 12.906 10.719 1 95.75 163 ARG A O 1
ATOM 1279 N N . HIS A 1 164 ? -21.328 14.883 10.523 1 97.25 164 HIS A N 1
ATOM 1280 C CA . HIS A 1 164 ? -20.109 14.352 9.914 1 97.25 164 HIS A CA 1
ATOM 1281 C C . HIS A 1 164 ? -18.891 14.664 10.766 1 97.25 164 HIS A C 1
ATOM 1283 O O . HIS A 1 164 ? -18.812 15.734 11.375 1 97.25 164 HIS A O 1
ATOM 1289 N N . ALA A 1 165 ? -18 13.773 10.82 1 97 165 ALA A N 1
ATOM 1290 C CA . ALA A 1 165 ? -16.672 14 11.367 1 97 165 ALA A CA 1
ATOM 1291 C C . ALA A 1 165 ? -15.602 13.812 10.297 1 97 165 ALA A C 1
ATOM 1293 O O . ALA A 1 165 ? -15.516 12.75 9.68 1 97 165 ALA A O 1
ATOM 1294 N N . VAL A 1 166 ? -14.82 14.859 10.156 1 96.94 166 VAL A N 1
ATOM 1295 C CA . VAL A 1 166 ? -13.797 14.82 9.125 1 96.94 166 VAL A CA 1
ATOM 1296 C C . VAL A 1 166 ? -12.414 14.828 9.773 1 96.94 166 VAL A C 1
ATOM 1298 O O . VAL A 1 166 ? -12.133 15.648 10.648 1 96.94 166 VAL A O 1
ATOM 1301 N N . PHE A 1 167 ? -11.625 13.891 9.406 1 96.12 167 PHE A N 1
ATOM 1302 C CA . PHE A 1 167 ? -10.227 13.82 9.812 1 96.12 167 PHE A CA 1
ATOM 1303 C C . PHE A 1 167 ? -9.305 13.961 8.602 1 96.12 167 PHE A C 1
ATOM 1305 O O . PHE A 1 167 ? -9.531 13.32 7.57 1 96.12 167 PHE A O 1
ATOM 1312 N N . TYR A 1 168 ? -8.305 14.836 8.75 1 92.19 168 TYR A N 1
ATOM 1313 C CA . TYR A 1 168 ? -7.426 15.086 7.613 1 92.19 168 TYR A CA 1
ATOM 1314 C C . TYR A 1 168 ? -6 15.359 8.07 1 92.19 168 TYR A C 1
ATOM 1316 O O . TYR A 1 168 ? -5.785 16.078 9.055 1 92.19 168 TYR A O 1
ATOM 1324 N N . PRO A 1 169 ? -5.082 14.766 7.305 1 91.19 169 PRO A N 1
ATOM 1325 C CA . PRO A 1 169 ? -3.674 15.008 7.625 1 91.19 169 PRO A CA 1
ATOM 1326 C C . PRO A 1 169 ? -3.17 16.344 7.09 1 91.19 169 PRO A C 1
ATOM 1328 O O . PRO A 1 169 ? -2.506 16.391 6.051 1 91.19 169 PRO A O 1
ATOM 1331 N N . THR A 1 170 ? -3.363 17.344 7.887 1 89 170 THR A N 1
ATOM 1332 C CA . THR A 1 170 ? -2.863 18.656 7.516 1 89 170 THR A CA 1
ATOM 1333 C C . THR A 1 170 ? -1.342 18.703 7.613 1 89 170 THR A C 1
ATOM 1335 O O . THR A 1 170 ? -0.705 17.719 7.973 1 89 170 THR A O 1
ATOM 1338 N N . LEU A 1 171 ? -0.79 19.875 7.293 1 84.75 171 LEU A N 1
ATOM 1339 C CA . LEU A 1 171 ? 0.661 20.047 7.293 1 84.75 171 LEU A CA 1
ATOM 1340 C C . LEU A 1 171 ? 1.233 19.797 8.688 1 84.75 171 LEU A C 1
ATOM 1342 O O . LEU A 1 171 ? 2.311 19.219 8.828 1 84.75 171 LEU A O 1
ATOM 1346 N N . LEU A 1 172 ? 0.536 20.266 9.656 1 89.44 172 LEU A N 1
ATOM 1347 C CA . LEU A 1 172 ? 1.018 20.062 11.016 1 89.44 172 LEU A CA 1
ATOM 1348 C C . LEU A 1 172 ? 1.039 18.578 11.375 1 89.44 172 LEU A C 1
ATOM 1350 O O . LEU A 1 172 ? 2.008 18.094 11.961 1 89.44 172 LEU A O 1
ATOM 1354 N N . SER A 1 173 ? -0.023 17.875 11 1 91.69 173 SER A N 1
ATOM 1355 C CA . SER A 1 173 ? -0.075 16.422 11.211 1 91.69 173 SER A CA 1
ATOM 1356 C C . SER A 1 173 ? 1.079 15.719 10.508 1 91.69 173 SER A C 1
ATOM 1358 O O . SER A 1 173 ? 1.732 14.852 11.094 1 91.69 173 SER A O 1
ATOM 1360 N N . LEU A 1 174 ? 1.335 16.141 9.344 1 88.62 174 LEU A N 1
ATOM 1361 C CA . LEU A 1 174 ? 2.412 15.555 8.555 1 88.62 174 LEU A CA 1
ATOM 1362 C C . LEU A 1 174 ? 3.77 15.844 9.18 1 88.62 174 LEU A C 1
ATOM 1364 O O . LEU A 1 174 ? 4.629 14.961 9.25 1 88.62 174 LEU A O 1
ATOM 1368 N N . SER A 1 175 ? 3.928 17.016 9.664 1 89.56 175 SER A N 1
ATOM 1369 C CA . SER A 1 175 ? 5.203 17.422 10.242 1 89.56 175 SER A CA 1
ATOM 1370 C C . SER A 1 175 ? 5.555 16.578 11.461 1 89.56 175 SER A C 1
ATOM 1372 O O . SER A 1 175 ? 6.699 16.141 11.609 1 89.56 175 SER A O 1
ATOM 1374 N N . VAL A 1 176 ? 4.641 16.344 12.281 1 94.31 176 VAL A N 1
ATOM 1375 C CA . VAL A 1 176 ? 4.891 15.578 13.492 1 94.31 176 VAL A CA 1
ATOM 1376 C C . VAL A 1 176 ? 5.258 14.141 13.125 1 94.31 176 VAL A C 1
ATOM 1378 O O . VAL A 1 176 ? 6.102 13.523 13.789 1 94.31 176 VAL A O 1
ATOM 1381 N N . ARG A 1 177 ? 4.668 13.625 12.109 1 93.69 177 ARG A N 1
ATOM 1382 C CA . ARG A 1 177 ? 4.977 12.266 11.656 1 93.69 177 ARG A CA 1
ATOM 1383 C C . ARG A 1 177 ? 6.352 12.211 11.008 1 93.69 177 ARG A C 1
ATOM 1385 O O . ARG A 1 177 ? 7.086 11.234 11.18 1 93.69 177 ARG A O 1
ATOM 1392 N N . LEU A 1 178 ? 6.668 13.234 10.281 1 90.56 178 LEU A N 1
ATOM 1393 C CA . LEU A 1 178 ? 8 13.32 9.688 1 90.56 178 LEU A CA 1
ATOM 1394 C C . LEU A 1 178 ? 9.078 13.352 10.766 1 90.56 178 LEU A C 1
ATOM 1396 O O . LEU A 1 178 ? 10.109 12.695 10.641 1 90.56 178 LEU A O 1
ATOM 1400 N N . ASP A 1 179 ? 8.789 14.07 11.781 1 92.38 179 ASP A N 1
ATOM 1401 C CA . ASP A 1 179 ? 9.719 14.133 12.906 1 92.38 179 ASP A CA 1
ATOM 1402 C C . ASP A 1 179 ? 9.914 12.758 13.539 1 92.38 179 ASP A C 1
ATOM 1404 O O . ASP A 1 179 ? 11.039 12.375 13.859 1 92.38 179 ASP A O 1
ATOM 1408 N N . GLU A 1 180 ? 8.828 12.094 13.695 1 93.19 180 GLU A N 1
ATOM 1409 C CA . GLU A 1 180 ? 8.891 10.75 14.273 1 93.19 180 GLU A CA 1
ATOM 1410 C C . GLU A 1 180 ? 9.742 9.82 13.406 1 93.19 180 GLU A C 1
ATOM 1412 O O . GLU A 1 180 ? 10.586 9.086 13.922 1 93.19 180 GLU A O 1
ATOM 1417 N N . ALA A 1 181 ? 9.484 9.828 12.133 1 92.94 181 ALA A N 1
ATOM 1418 C CA . ALA A 1 181 ? 10.266 9.008 11.211 1 92.94 181 ALA A CA 1
ATOM 1419 C C . ALA A 1 181 ? 11.75 9.344 11.289 1 92.94 181 ALA A C 1
ATOM 1421 O O . ALA A 1 181 ? 12.594 8.445 11.352 1 92.94 181 ALA A O 1
ATOM 1422 N N . GLN A 1 182 ? 12.055 10.594 11.312 1 89.94 182 GLN A N 1
ATOM 1423 C CA . GLN A 1 182 ? 13.438 11.047 11.367 1 89.94 182 GLN A CA 1
ATOM 1424 C C . GLN A 1 182 ? 14.109 10.609 12.664 1 89.94 182 GLN A C 1
ATOM 1426 O O . GLN A 1 182 ? 15.266 10.188 12.656 1 89.94 182 GLN A O 1
ATOM 1431 N N . ASP A 1 183 ? 13.422 10.664 13.719 1 90.5 183 ASP A N 1
ATOM 1432 C CA . ASP A 1 183 ? 13.953 10.266 15.023 1 90.5 183 ASP A CA 1
ATOM 1433 C C . ASP A 1 183 ? 14.375 8.805 15.016 1 90.5 183 ASP A C 1
ATOM 1435 O O . ASP A 1 183 ? 15.344 8.422 15.688 1 90.5 183 ASP A O 1
ATOM 1439 N N . TRP A 1 184 ? 13.703 8.031 14.266 1 90.81 184 TRP A N 1
ATOM 1440 C CA . TRP A 1 184 ? 13.977 6.598 14.211 1 90.81 184 TRP A CA 1
ATOM 1441 C C . TRP A 1 184 ? 14.969 6.273 13.094 1 90.81 184 TRP A C 1
ATOM 1443 O O . TRP A 1 184 ? 15.5 5.164 13.039 1 90.81 184 TRP A O 1
ATOM 1453 N N . GLY A 1 185 ? 15.172 7.258 12.211 1 89.62 185 GLY A N 1
ATOM 1454 C CA . GLY A 1 185 ? 15.961 6.973 11.023 1 89.62 185 GLY A CA 1
ATOM 1455 C C . GLY A 1 185 ? 15.203 6.16 9.992 1 89.62 185 GLY A C 1
ATOM 1456 O O . GLY A 1 185 ? 15.805 5.371 9.258 1 89.62 185 GLY A O 1
ATOM 1457 N N . ALA A 1 186 ? 13.883 6.312 9.984 1 92.69 186 ALA A N 1
ATOM 1458 C CA . ALA A 1 186 ? 13.023 5.605 9.047 1 92.69 186 ALA A CA 1
ATOM 1459 C C . ALA A 1 186 ? 12.719 6.469 7.824 1 92.69 186 ALA A C 1
ATOM 1461 O O . ALA A 1 186 ? 12.688 7.699 7.918 1 92.69 186 ALA A O 1
ATOM 1462 N N . GLY A 1 187 ? 12.586 5.859 6.641 1 94 187 GLY A N 1
ATOM 1463 C CA . GLY A 1 187 ? 12.047 6.539 5.473 1 94 187 GLY A CA 1
ATOM 1464 C C . GLY A 1 187 ? 10.547 6.711 5.523 1 94 187 GLY A C 1
ATOM 1465 O O . GLY A 1 187 ? 9.93 6.543 6.582 1 94 187 GLY A O 1
ATOM 1466 N N . LEU A 1 188 ? 10.047 7.148 4.387 1 95.31 188 LEU A N 1
ATOM 1467 C CA . LEU A 1 188 ? 8.609 7.398 4.305 1 95.31 188 LEU A CA 1
ATOM 1468 C C . LEU A 1 188 ? 8.008 6.703 3.088 1 95.31 188 LEU A C 1
ATOM 1470 O O . LEU A 1 188 ? 8.68 6.527 2.07 1 95.31 188 LEU A O 1
ATOM 1474 N N . SER A 1 189 ? 6.844 6.285 3.252 1 95.44 189 SER A N 1
ATOM 1475 C CA . SER A 1 189 ? 6 5.859 2.141 1 95.44 189 SER A CA 1
ATOM 1476 C C . SER A 1 189 ? 4.676 6.617 2.131 1 95.44 189 SER A C 1
ATOM 1478 O O . SER A 1 189 ? 3.945 6.613 3.121 1 95.44 189 SER A O 1
ATOM 1480 N N . ILE A 1 190 ? 4.395 7.234 1.032 1 91.25 190 ILE A N 1
ATOM 1481 C CA . ILE A 1 190 ? 3.188 8.047 0.935 1 91.25 190 ILE A CA 1
ATOM 1482 C C . ILE A 1 190 ? 2.125 7.297 0.134 1 91.25 190 ILE A C 1
ATOM 1484 O O . ILE A 1 190 ? 2.412 6.754 -0.935 1 91.25 190 ILE A O 1
ATOM 1488 N N . TRP A 1 191 ? 0.963 7.254 0.659 1 86.75 191 TRP A N 1
ATOM 1489 C CA . TRP A 1 191 ? -0.184 6.684 -0.042 1 86.75 191 TRP A CA 1
ATOM 1490 C C . TRP A 1 191 ? -1.187 7.77 -0.418 1 86.75 191 TRP A C 1
ATOM 1492 O O . TRP A 1 191 ? -1.558 8.594 0.419 1 86.75 191 TRP A O 1
ATOM 1502 N N . GLU A 1 192 ? -1.599 7.746 -1.775 1 75.81 192 GLU A N 1
ATOM 1503 C CA . GLU A 1 192 ? -2.568 8.727 -2.26 1 75.81 192 GLU A CA 1
ATOM 1504 C C . GLU A 1 192 ? -3.707 8.047 -3.014 1 75.81 192 GLU A C 1
ATOM 1506 O O . GLU A 1 192 ? -3.496 7.043 -3.701 1 75.81 192 GLU A O 1
ATOM 1511 N N . ILE A 1 193 ? -5.027 8.367 -2.859 1 60.56 193 ILE A N 1
ATOM 1512 C CA . ILE A 1 193 ? -6.188 7.68 -3.418 1 60.56 193 ILE A CA 1
ATOM 1513 C C . ILE A 1 193 ? -6.551 8.297 -4.77 1 60.56 193 ILE A C 1
ATOM 1515 O O . ILE A 1 193 ? -7.656 8.094 -5.27 1 60.56 193 ILE A O 1
ATOM 1519 N N . GLY A 1 194 ? -5.766 8.758 -5.551 1 57.94 194 GLY A N 1
ATOM 1520 C CA . GLY A 1 194 ? -6.066 9.086 -6.934 1 57.94 194 GLY A CA 1
ATOM 1521 C C . GLY A 1 194 ? -6.352 10.562 -7.145 1 57.94 194 GLY A C 1
ATOM 1522 O O . GLY A 1 194 ? -7.035 10.945 -8.102 1 57.94 194 GLY A O 1
ATOM 1523 N N . GLN A 1 195 ? -6.344 11.359 -6.191 1 55.34 195 GLN A N 1
ATOM 1524 C CA . GLN A 1 195 ? -6.738 12.742 -6.414 1 55.34 195 GLN A CA 1
ATOM 1525 C C . GLN A 1 195 ? -5.668 13.508 -7.188 1 55.34 195 GLN A C 1
ATOM 1527 O O . GLN A 1 195 ? -5.902 14.625 -7.645 1 55.34 195 GLN A O 1
ATOM 1532 N N . GLY A 1 196 ? -4.883 12.859 -7.645 1 55.88 196 GLY A N 1
ATOM 1533 C CA . GLY A 1 196 ? -3.818 13.695 -8.18 1 55.88 196 GLY A CA 1
ATOM 1534 C C . GLY A 1 196 ? -3.26 14.672 -7.16 1 55.88 196 GLY A C 1
ATOM 1535 O O . GLY A 1 196 ? -3.855 14.883 -6.102 1 55.88 196 GLY A O 1
ATOM 1536 N N . LEU A 1 197 ? -2.029 15.008 -7.125 1 53.84 197 LEU A N 1
ATOM 1537 C CA . LEU A 1 197 ? -1.334 15.766 -6.094 1 53.84 197 LEU A CA 1
ATOM 1538 C C . LEU A 1 197 ? -1.655 17.25 -6.199 1 53.84 197 LEU A C 1
ATOM 1540 O O . LEU A 1 197 ? -1.204 18.047 -5.375 1 53.84 197 LEU A O 1
ATOM 1544 N N . ASP A 1 198 ? -2.527 17.625 -6.988 1 55.06 198 ASP A N 1
ATOM 1545 C CA . ASP A 1 198 ? -2.727 19.047 -7.234 1 55.06 198 ASP A CA 1
ATOM 1546 C C . ASP A 1 198 ? -3.295 19.75 -6 1 55.06 198 ASP A C 1
ATOM 1548 O O . ASP A 1 198 ? -3.033 20.938 -5.777 1 55.06 198 ASP A O 1
ATOM 1552 N N . TYR A 1 199 ? -4.133 19.188 -5.203 1 51.19 199 TYR A N 1
ATOM 1553 C CA . TYR A 1 199 ? -4.879 20 -4.262 1 51.19 199 TYR A CA 1
ATOM 1554 C C . TYR A 1 199 ? -4.422 19.75 -2.83 1 51.19 199 TYR A C 1
ATOM 1556 O O . TYR A 1 199 ? -4.926 20.375 -1.891 1 51.19 199 TYR A O 1
ATOM 1564 N N . PHE A 1 200 ? -3.553 19 -2.508 1 49.78 200 PHE A N 1
ATOM 1565 C CA . PHE A 1 200 ? -3.389 18.609 -1.113 1 49.78 200 PHE A CA 1
ATOM 1566 C C . PHE A 1 200 ? -2.998 19.812 -0.256 1 49.78 200 PHE A C 1
ATOM 1568 O O . PHE A 1 200 ? -3.52 19.984 0.846 1 49.78 200 PHE A O 1
ATOM 1575 N N . PHE A 1 201 ? -2.006 20.672 -0.538 1 50.69 201 PHE A N 1
ATOM 1576 C CA . PHE A 1 201 ? -1.394 21.531 0.467 1 50.69 201 PHE A CA 1
ATOM 1577 C C . PHE A 1 201 ? -2.072 22.906 0.498 1 50.69 201 PHE A C 1
ATOM 1579 O O . PHE A 1 201 ? -1.59 23.828 1.153 1 50.69 201 PHE A O 1
ATOM 1586 N N . TYR A 1 202 ? -3.035 23.078 -0.197 1 43.97 202 TYR A N 1
ATOM 1587 C CA . TYR A 1 202 ? -3.572 24.422 -0.035 1 43.97 202 TYR A CA 1
ATOM 1588 C C . TYR A 1 202 ? -4.012 24.656 1.404 1 43.97 202 TYR A C 1
ATOM 1590 O O . TYR A 1 202 ? -4.281 25.797 1.794 1 43.97 202 TYR A O 1
ATOM 1598 N N . VAL A 1 203 ? -4.34 23.688 2.068 1 40.06 203 VAL A N 1
ATOM 1599 C CA . VAL A 1 203 ? -4.996 24.047 3.32 1 40.06 203 VAL A CA 1
ATOM 1600 C C . VAL A 1 203 ? -3.951 24.438 4.355 1 40.06 203 VAL A C 1
ATOM 1602 O O . VAL A 1 203 ? -4.293 24.781 5.496 1 40.06 203 VAL A O 1
ATOM 1605 N N . LEU A 1 204 ? -2.707 24.219 4.031 1 35.28 204 LEU A N 1
ATOM 1606 C CA . LEU A 1 204 ? -1.951 24.859 5.098 1 35.28 204 LEU A CA 1
ATOM 1607 C C . LEU A 1 204 ? -1.855 26.359 4.859 1 35.28 204 LEU A C 1
ATOM 1609 O O . LEU A 1 204 ? -1.805 26.812 3.713 1 35.28 204 LEU A O 1
ATOM 1613 N N . MET B 1 1 ? 2.689 24.156 -10.992 1 42.66 1 MET B N 1
ATOM 1614 C CA . MET B 1 1 ? 2.803 22.75 -10.625 1 42.66 1 MET B CA 1
ATOM 1615 C C . MET B 1 1 ? 1.788 22.375 -9.555 1 42.66 1 MET B C 1
ATOM 1617 O O . MET B 1 1 ? 1.495 23.172 -8.664 1 42.66 1 MET B O 1
ATOM 1621 N N . PRO B 1 2 ? 1.24 21.25 -9.781 1 56.16 2 PRO B N 1
ATOM 1622 C CA . PRO B 1 2 ? 0.228 20.969 -8.766 1 56.16 2 PRO B CA 1
ATOM 1623 C C . PRO B 1 2 ? 0.814 20.891 -7.355 1 56.16 2 PRO B C 1
ATOM 1625 O O . PRO B 1 2 ? 1.961 20.469 -7.18 1 56.16 2 PRO B O 1
ATOM 1628 N N . GLN B 1 3 ? 0.26 21.578 -6.41 1 64.56 3 GLN B N 1
ATOM 1629 C CA . GLN B 1 3 ? 0.743 21.844 -5.055 1 64.56 3 GLN B CA 1
ATOM 1630 C C . GLN B 1 3 ? 1.157 20.547 -4.363 1 64.56 3 GLN B C 1
ATOM 1632 O O . GLN B 1 3 ? 2.186 20.5 -3.684 1 64.56 3 GLN B O 1
ATOM 1637 N N . ALA B 1 4 ? 0.441 19.422 -4.715 1 71.25 4 ALA B N 1
ATOM 1638 C CA . ALA B 1 4 ? 0.789 18.188 -4.031 1 71.25 4 ALA B CA 1
ATOM 1639 C C . ALA B 1 4 ? 2.092 17.609 -4.574 1 71.25 4 ALA B C 1
ATOM 1641 O O . ALA B 1 4 ? 2.926 17.109 -3.809 1 71.25 4 ALA B O 1
ATOM 1642 N N . LEU B 1 5 ? 2.303 17.734 -5.871 1 77.25 5 LEU B N 1
ATOM 1643 C CA . LEU B 1 5 ? 3.527 17.234 -6.48 1 77.25 5 LEU B CA 1
ATOM 1644 C C . LEU B 1 5 ? 4.742 18 -5.973 1 77.25 5 LEU B C 1
ATOM 1646 O O . LEU B 1 5 ? 5.789 17.406 -5.703 1 77.25 5 LEU B O 1
ATOM 1650 N N . GLN B 1 6 ? 4.574 19.234 -5.824 1 80.06 6 GLN B N 1
ATOM 1651 C CA . GLN B 1 6 ? 5.656 20.062 -5.316 1 80.06 6 GLN B CA 1
ATOM 1652 C C . GLN B 1 6 ? 6.008 19.703 -3.879 1 80.06 6 GLN B C 1
ATOM 1654 O O . GLN B 1 6 ? 7.18 19.703 -3.498 1 80.06 6 GLN B O 1
ATOM 1659 N N . PHE B 1 7 ? 5.004 19.391 -3.174 1 82.25 7 PHE B N 1
ATOM 1660 C CA . PHE B 1 7 ? 5.242 19 -1.791 1 82.25 7 PHE B CA 1
ATOM 1661 C C . PHE B 1 7 ? 6.043 17.703 -1.732 1 82.25 7 PHE B C 1
ATOM 1663 O O . PHE B 1 7 ? 7 17.578 -0.96 1 82.25 7 PHE B O 1
ATOM 1670 N N . VAL B 1 8 ? 5.594 16.75 -2.516 1 86.38 8 VAL B N 1
ATOM 1671 C CA . VAL B 1 8 ? 6.293 15.469 -2.527 1 86.38 8 VAL B CA 1
ATOM 1672 C C . VAL B 1 8 ? 7.742 15.68 -2.961 1 86.38 8 VAL B C 1
ATOM 1674 O O . VAL B 1 8 ? 8.656 15.078 -2.4 1 86.38 8 VAL B O 1
ATOM 1677 N N . LYS B 1 9 ? 7.887 16.516 -3.883 1 87.88 9 LYS B N 1
ATOM 1678 C CA . LYS B 1 9 ? 9.234 16.844 -4.348 1 87.88 9 LYS B CA 1
ATOM 1679 C C . LYS B 1 9 ? 10.07 17.438 -3.221 1 87.88 9 LYS B C 1
ATOM 1681 O O . LYS B 1 9 ? 11.203 17.016 -2.99 1 87.88 9 LYS B O 1
ATOM 1686 N N . GLN B 1 10 ? 9.555 18.328 -2.555 1 86.5 10 GLN B N 1
ATOM 1687 C CA . GLN B 1 10 ? 10.266 18.984 -1.463 1 86.5 10 GLN B CA 1
ATOM 1688 C C . GLN B 1 10 ? 10.539 18.016 -0.32 1 86.5 10 GLN B C 1
ATOM 1690 O O . GLN B 1 10 ? 11.609 18.062 0.293 1 86.5 10 GLN B O 1
ATOM 1695 N N . LEU B 1 11 ? 9.562 17.281 -0.09 1 86.56 11 LEU B N 1
ATOM 1696 C CA . LEU B 1 11 ? 9.734 16.266 0.948 1 86.56 11 LEU B CA 1
ATOM 1697 C C . LEU B 1 11 ? 10.859 15.305 0.59 1 86.56 11 LEU B C 1
ATOM 1699 O O . LEU B 1 11 ? 11.688 14.969 1.438 1 86.56 11 LEU B O 1
ATOM 1703 N N . GLY B 1 12 ? 10.867 14.82 -0.631 1 90.5 12 GLY B N 1
ATOM 1704 C CA . GLY B 1 12 ? 11.938 13.961 -1.093 1 90.5 12 GLY B CA 1
ATOM 1705 C C . GLY B 1 12 ? 13.312 14.586 -0.949 1 90.5 12 GLY B C 1
ATOM 1706 O O . GLY B 1 12 ? 14.25 13.945 -0.463 1 90.5 12 GLY B O 1
ATOM 1707 N N . GLU B 1 13 ? 13.375 15.781 -1.281 1 89.12 13 GLU B N 1
ATOM 1708 C CA . GLU B 1 13 ? 14.633 16.516 -1.163 1 89.12 13 GLU B CA 1
ATOM 1709 C C . GLU B 1 13 ? 15.055 16.656 0.297 1 89.12 13 GLU B C 1
ATOM 1711 O O . GLU B 1 13 ? 16.234 16.516 0.623 1 89.12 13 GLU B O 1
ATOM 1716 N N . ALA B 1 14 ? 14.133 16.938 1.1 1 85 14 ALA B N 1
ATOM 1717 C CA . ALA B 1 14 ? 14.422 17.062 2.525 1 85 14 ALA B CA 1
ATOM 1718 C C . ALA B 1 14 ? 14.922 15.75 3.109 1 85 14 ALA B C 1
ATOM 1720 O O . ALA B 1 14 ? 15.898 15.734 3.867 1 85 14 ALA B O 1
ATOM 1721 N N . LEU B 1 15 ? 14.297 14.703 2.766 1 86.81 15 LEU B N 1
ATOM 1722 C CA . LEU B 1 15 ? 14.703 13.391 3.266 1 86.81 15 LEU B CA 1
ATOM 1723 C C . LEU B 1 15 ? 16.078 13.008 2.742 1 86.81 15 LEU B C 1
ATOM 1725 O O . LEU B 1 15 ? 16.891 12.422 3.469 1 86.81 15 LEU B O 1
ATOM 1729 N N . HIS B 1 16 ? 16.359 13.32 1.533 1 89.19 16 HIS B N 1
ATOM 1730 C CA . HIS B 1 16 ? 17.641 13.008 0.92 1 89.19 16 HIS B CA 1
ATOM 1731 C C . HIS B 1 16 ? 18.766 13.797 1.577 1 89.19 16 HIS B C 1
ATOM 1733 O O . HIS B 1 16 ? 19.938 13.422 1.469 1 89.19 16 HIS B O 1
ATOM 1739 N N . SER B 1 17 ? 18.422 14.883 2.207 1 85.81 17 SER B N 1
ATOM 1740 C CA . SER B 1 17 ? 19.422 15.711 2.861 1 85.81 17 SER B CA 1
ATOM 1741 C C . SER B 1 17 ? 19.781 15.164 4.238 1 85.81 17 SER B C 1
ATOM 1743 O O . SER B 1 17 ? 20.766 15.578 4.84 1 85.81 17 SER B O 1
ATOM 1745 N N . ILE B 1 18 ? 18.938 14.32 4.672 1 79.31 18 ILE B N 1
ATOM 1746 C CA . ILE B 1 18 ? 19.203 13.695 5.961 1 79.31 18 ILE B CA 1
ATOM 1747 C C . ILE B 1 18 ? 20.047 12.43 5.758 1 79.31 18 ILE B C 1
ATOM 1749 O O . ILE B 1 18 ? 19.578 11.469 5.148 1 79.31 18 ILE B O 1
ATOM 1753 N N . SER B 1 19 ? 21.234 12.516 6.215 1 71.81 19 SER B N 1
ATOM 1754 C CA . SER B 1 19 ? 22.141 11.383 6.082 1 71.81 19 SER B CA 1
ATOM 1755 C C . SER B 1 19 ? 21.719 10.227 6.984 1 71.81 19 SER B C 1
ATOM 1757 O O . SER B 1 19 ? 21.312 10.445 8.125 1 71.81 19 SER B O 1
ATOM 1759 N N . SER B 1 20 ? 21.562 9.086 6.398 1 68.19 20 SER B N 1
ATOM 1760 C CA . SER B 1 20 ? 21.297 7.859 7.145 1 68.19 20 SER B CA 1
ATOM 1761 C C . SER B 1 20 ? 22.438 6.863 6.977 1 68.19 20 SER B C 1
ATOM 1763 O O . SER B 1 20 ? 22.703 6.391 5.867 1 68.19 20 SER B O 1
ATOM 1765 N N . LYS B 1 21 ? 23.281 6.836 8.062 1 60.47 21 LYS B N 1
ATOM 1766 C CA . LYS B 1 21 ? 24.438 5.957 8.023 1 60.47 21 LYS B CA 1
ATOM 1767 C C . LYS B 1 21 ? 24.031 4.496 7.863 1 60.47 21 LYS B C 1
ATOM 1769 O O . LYS B 1 21 ? 24.812 3.67 7.398 1 60.47 21 LYS B O 1
ATOM 1774 N N . SER B 1 22 ? 22.766 4.293 8.117 1 60.31 22 SER B N 1
ATOM 1775 C CA . SER B 1 22 ? 22.328 2.902 8.148 1 60.31 22 SER B CA 1
ATOM 1776 C C . SER B 1 22 ? 21.656 2.504 6.832 1 60.31 22 SER B C 1
ATOM 1778 O O . SER B 1 22 ? 21.516 1.315 6.535 1 60.31 22 SER B O 1
ATOM 1780 N N . SER B 1 23 ? 21.391 3.561 6.016 1 60.16 23 SER B N 1
ATOM 1781 C CA . SER B 1 23 ? 20.75 3.271 4.73 1 60.16 23 SER B CA 1
ATOM 1782 C C . SER B 1 23 ? 21.797 3.006 3.654 1 60.16 23 SER B C 1
ATOM 1784 O O . SER B 1 23 ? 22.859 3.631 3.646 1 60.16 23 SER B O 1
ATOM 1786 N N . THR B 1 24 ? 21.5 2.041 2.793 1 60.31 24 THR B N 1
ATOM 1787 C CA . THR B 1 24 ? 22.375 1.755 1.654 1 60.31 24 THR B CA 1
ATOM 1788 C C . THR B 1 24 ? 22.531 2.99 0.773 1 60.31 24 THR B C 1
ATOM 1790 O O . THR B 1 24 ? 23.547 3.143 0.085 1 60.31 24 THR B O 1
ATOM 1793 N N . ARG B 1 25 ? 21.5 3.938 0.848 1 66.06 25 ARG B N 1
ATOM 1794 C CA . ARG B 1 25 ? 21.547 5.121 -0.004 1 66.06 25 ARG B CA 1
ATOM 1795 C C . ARG B 1 25 ? 22.078 6.328 0.762 1 66.06 25 ARG B C 1
ATOM 1797 O O . ARG B 1 25 ? 22.109 7.441 0.233 1 66.06 25 ARG B O 1
ATOM 1804 N N . ASN B 1 26 ? 22.391 6.055 1.894 1 73.25 26 ASN B N 1
ATOM 1805 C CA . ASN B 1 26 ? 23.016 7.059 2.754 1 73.25 26 ASN B CA 1
ATOM 1806 C C . ASN B 1 26 ? 22.047 8.211 3.041 1 73.25 26 ASN B C 1
ATOM 1808 O O . ASN B 1 26 ? 22.484 9.305 3.418 1 73.25 26 ASN B O 1
ATOM 1812 N N . HIS B 1 27 ? 20.844 8.078 2.646 1 80.88 27 HIS B N 1
ATOM 1813 C CA . HIS B 1 27 ? 19.812 9.047 2.975 1 80.88 27 HIS B CA 1
ATOM 1814 C C . HIS B 1 27 ? 18.484 8.352 3.287 1 80.88 27 HIS B C 1
ATOM 1816 O O . HIS B 1 27 ? 18.312 7.168 2.996 1 80.88 27 HIS B O 1
ATOM 1822 N N . LEU B 1 28 ? 17.594 9.109 3.906 1 85.69 28 LEU B N 1
ATOM 1823 C CA . LEU B 1 28 ? 16.266 8.555 4.129 1 85.69 28 LEU B CA 1
ATOM 1824 C C . LEU B 1 28 ? 15.484 8.477 2.822 1 85.69 28 LEU B C 1
ATOM 1826 O O . LEU B 1 28 ? 15.562 9.391 1.995 1 85.69 28 LEU B O 1
ATOM 1830 N N . GLU B 1 29 ? 14.82 7.422 2.688 1 90.56 29 GLU B N 1
ATOM 1831 C CA . GLU B 1 29 ? 14.172 7.141 1.408 1 90.56 29 GLU B CA 1
ATOM 1832 C C . GLU B 1 29 ? 12.695 7.527 1.44 1 90.56 29 GLU B C 1
ATOM 1834 O O . GLU B 1 29 ? 12.078 7.547 2.506 1 90.56 29 GLU B O 1
ATOM 1839 N N . LEU B 1 30 ? 12.227 7.855 0.265 1 93.19 30 LEU B N 1
ATOM 1840 C CA . LEU B 1 30 ? 10.82 8.164 0.051 1 93.19 30 LEU B CA 1
ATOM 1841 C C . LEU B 1 30 ? 10.234 7.293 -1.057 1 93.19 30 LEU B C 1
ATOM 1843 O O . LEU B 1 30 ? 10.68 7.359 -2.203 1 93.19 30 LEU B O 1
ATOM 1847 N N . ILE B 1 31 ? 9.273 6.453 -0.683 1 94.75 31 ILE B N 1
ATOM 1848 C CA . ILE B 1 31 ? 8.523 5.648 -1.639 1 94.75 31 ILE B CA 1
ATOM 1849 C C . ILE B 1 31 ? 7.141 6.262 -1.856 1 94.75 31 ILE B C 1
ATOM 1851 O O . ILE B 1 31 ? 6.461 6.625 -0.896 1 94.75 31 ILE B O 1
ATOM 1855 N N . TYR B 1 32 ? 6.809 6.492 -3.033 1 92.25 32 TYR B N 1
ATOM 1856 C CA . TYR B 1 32 ? 5.477 7 -3.354 1 92.25 32 TYR B CA 1
ATOM 1857 C C . TYR B 1 32 ? 4.566 5.879 -3.83 1 92.25 32 TYR B C 1
ATOM 1859 O O . TYR B 1 32 ? 4.824 5.254 -4.863 1 92.25 32 TYR B O 1
ATOM 1867 N N . VAL B 1 33 ? 3.543 5.598 -3.059 1 90.12 33 VAL B N 1
ATOM 1868 C CA . VAL B 1 33 ? 2.584 4.555 -3.412 1 90.12 33 VAL B CA 1
ATOM 1869 C C . VAL B 1 33 ? 1.498 5.137 -4.312 1 90.12 33 VAL B C 1
ATOM 1871 O O . VAL B 1 33 ? 0.803 6.078 -3.928 1 90.12 33 VAL B O 1
ATOM 1874 N N . ILE B 1 34 ? 1.354 4.566 -5.516 1 87.38 34 ILE B N 1
ATOM 1875 C CA . ILE B 1 34 ? 0.463 5.16 -6.504 1 87.38 34 ILE B CA 1
ATOM 1876 C C . ILE B 1 34 ? -0.559 4.125 -6.969 1 87.38 34 ILE B C 1
ATOM 1878 O O . ILE B 1 34 ? -0.24 2.939 -7.09 1 87.38 34 ILE B O 1
ATOM 1882 N N . PRO B 1 35 ? -1.779 4.609 -7.219 1 85.38 35 PRO B N 1
ATOM 1883 C CA . PRO B 1 35 ? -2.73 3.688 -7.84 1 85.38 35 PRO B CA 1
ATOM 1884 C C . PRO B 1 35 ? -2.35 3.322 -9.273 1 85.38 35 PRO B C 1
ATOM 1886 O O . PRO B 1 35 ? -1.673 4.098 -9.953 1 85.38 35 PRO B O 1
ATOM 1889 N N . ALA B 1 36 ? -2.748 2.107 -9.648 1 87.94 36 ALA B N 1
ATOM 1890 C CA . ALA B 1 36 ? -2.604 1.738 -11.055 1 87.94 36 ALA B CA 1
ATOM 1891 C C . ALA B 1 36 ? -3.658 2.428 -11.914 1 87.94 36 ALA B C 1
ATOM 1893 O O . ALA B 1 36 ? -4.797 2.613 -11.484 1 87.94 36 ALA B O 1
ATOM 1894 N N . PRO B 1 37 ? -3.217 2.814 -13.094 1 83.25 37 PRO B N 1
ATOM 1895 C CA . PRO B 1 37 ? -4.176 3.479 -13.977 1 83.25 37 PRO B CA 1
ATOM 1896 C C . PRO B 1 37 ? -5.383 2.6 -14.305 1 83.25 37 PRO B C 1
ATOM 1898 O O . PRO B 1 37 ? -5.242 1.384 -14.461 1 83.25 37 PRO B O 1
ATOM 1901 N N . ARG B 1 38 ? -6.535 3.316 -14.344 1 76.69 38 ARG B N 1
ATOM 1902 C CA . ARG B 1 38 ? -7.738 2.6 -14.742 1 76.69 38 ARG B CA 1
ATOM 1903 C C . ARG B 1 38 ? -7.77 2.379 -16.25 1 76.69 38 ARG B C 1
ATOM 1905 O O . ARG B 1 38 ? -7.246 3.191 -17.016 1 76.69 38 ARG B O 1
ATOM 1912 N N . MET B 1 39 ? -8.305 1.292 -16.578 1 68.75 39 MET B N 1
ATOM 1913 C CA . MET B 1 39 ? -8.352 0.932 -17.984 1 68.75 39 MET B CA 1
ATOM 1914 C C . MET B 1 39 ? -9.195 1.928 -18.781 1 68.75 39 MET B C 1
ATOM 1916 O O . MET B 1 39 ? -9.008 2.088 -19.984 1 68.75 39 MET B O 1
ATOM 1920 N N . GLU B 1 40 ? -10.148 2.521 -18.172 1 65.5 40 GLU B N 1
ATOM 1921 C CA . GLU B 1 40 ? -10.969 3.475 -18.922 1 65.5 40 GLU B CA 1
ATOM 1922 C C . GLU B 1 40 ? -10.195 4.754 -19.219 1 65.5 40 GLU B C 1
ATOM 1924 O O . GLU B 1 40 ? -10.734 5.688 -19.812 1 65.5 40 GLU B O 1
ATOM 1929 N N . GLY B 1 41 ? -8.922 4.734 -19.141 1 58.5 41 GLY B N 1
ATOM 1930 C CA . GLY B 1 41 ? -8.062 5.871 -19.438 1 58.5 41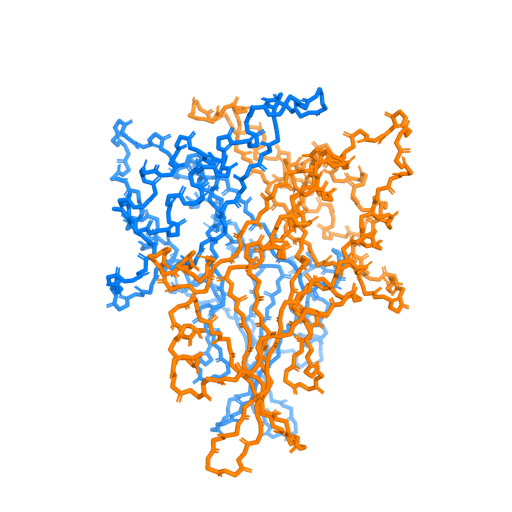 GLY B CA 1
ATOM 1931 C C . GLY B 1 41 ? -7.852 6.785 -18.25 1 58.5 41 GLY B C 1
ATOM 1932 O O . GLY B 1 41 ? -8.664 6.801 -17.312 1 58.5 41 GLY B O 1
ATOM 1933 N N . PRO B 1 42 ? -6.633 7.207 -18.125 1 56.12 42 PRO B N 1
ATOM 1934 C CA . PRO B 1 42 ? -6.332 8.125 -17.031 1 56.12 42 PRO B CA 1
ATOM 1935 C C . PRO B 1 42 ? -7.219 9.367 -17.031 1 56.12 42 PRO B C 1
ATOM 1937 O O . PRO B 1 42 ? -7.578 9.867 -18.094 1 56.12 42 PRO B O 1
ATOM 1940 N N . ASN B 1 43 ? -7.871 9.477 -15.898 1 61.28 43 ASN B N 1
ATOM 1941 C CA . ASN B 1 43 ? -8.43 10.82 -15.773 1 61.28 43 ASN B CA 1
ATOM 1942 C C . ASN B 1 43 ? -7.355 11.836 -15.383 1 61.28 43 ASN B C 1
ATOM 1944 O O . ASN B 1 43 ? -6.293 11.461 -14.883 1 61.28 43 ASN B O 1
ATOM 1948 N N . ASN B 1 44 ? -7.441 13.023 -15.922 1 57.47 44 ASN B N 1
ATOM 1949 C CA . ASN B 1 44 ? -6.465 14.094 -15.766 1 57.47 44 ASN B CA 1
ATOM 1950 C C . ASN B 1 44 ? -5.996 14.211 -14.312 1 57.47 44 ASN B C 1
ATOM 1952 O O . ASN B 1 44 ? -4.945 14.797 -14.047 1 57.47 44 ASN B O 1
ATOM 1956 N N . GLN B 1 45 ? -6.664 13.406 -13.484 1 62 45 GLN B N 1
ATOM 1957 C CA . GLN B 1 45 ? -6.355 13.609 -12.07 1 62 45 GLN B CA 1
ATOM 1958 C C . GLN B 1 45 ? -5.531 12.445 -11.523 1 62 45 GLN B C 1
ATOM 1960 O O . GLN B 1 45 ? -4.988 12.531 -10.422 1 62 45 GLN B O 1
ATOM 1965 N N . ASP B 1 46 ? -5.293 11.555 -12.508 1 72.69 46 ASP B N 1
ATOM 1966 C CA . ASP B 1 46 ? -4.57 10.375 -12.047 1 72.69 46 ASP B CA 1
ATOM 1967 C C . ASP B 1 46 ? -3.064 10.547 -12.211 1 72.69 46 ASP B C 1
ATOM 1969 O O . ASP B 1 46 ? -2.615 11.352 -13.039 1 72.69 46 ASP B O 1
ATOM 1973 N N . PHE B 1 47 ? -2.324 9.961 -11.328 1 80.75 47 PHE B N 1
ATOM 1974 C CA . PHE B 1 47 ? -0.876 9.93 -11.492 1 80.75 47 PHE B CA 1
ATOM 1975 C C . PHE B 1 47 ? -0.498 9.391 -12.867 1 80.75 47 PHE B C 1
ATOM 1977 O O . PHE B 1 47 ? -0.954 8.32 -13.273 1 80.75 47 PHE B O 1
ATOM 1984 N N . GLY B 1 48 ? 0.214 10.219 -13.625 1 82.88 48 GLY B N 1
ATOM 1985 C CA . GLY B 1 48 ? 0.577 9.852 -14.984 1 82.88 48 GLY B CA 1
ATOM 1986 C C . GLY B 1 48 ? 2.074 9.883 -15.234 1 82.88 48 GLY B C 1
ATOM 1987 O O . GLY B 1 48 ? 2.855 10.102 -14.305 1 82.88 48 GLY B O 1
ATOM 1988 N N . PRO B 1 49 ? 2.451 9.602 -16.516 1 87.44 49 PRO B N 1
ATOM 1989 C CA . PRO B 1 49 ? 3.869 9.555 -16.875 1 87.44 49 PRO B CA 1
ATOM 1990 C C . PRO B 1 49 ? 4.586 10.875 -16.594 1 87.44 49 PRO B C 1
ATOM 1992 O O . PRO B 1 49 ? 5.762 10.875 -16.234 1 87.44 49 PRO B O 1
ATOM 1995 N N . LYS B 1 50 ? 3.926 11.938 -16.797 1 85.75 50 LYS B N 1
ATOM 1996 C CA . LYS B 1 50 ? 4.543 13.234 -16.547 1 85.75 50 LYS B CA 1
ATOM 1997 C C . LYS B 1 50 ? 4.832 13.414 -15.055 1 85.75 50 LYS B C 1
ATOM 1999 O O . LYS B 1 50 ? 5.859 13.984 -14.68 1 85.75 50 LYS B O 1
ATOM 2004 N N . ASP B 1 51 ? 3.898 12.969 -14.242 1 85.75 51 ASP B N 1
ATOM 2005 C CA . ASP B 1 51 ? 4.098 13.031 -12.797 1 85.75 51 ASP B CA 1
ATOM 2006 C C . ASP B 1 51 ? 5.297 12.188 -12.367 1 85.75 51 ASP B C 1
ATOM 2008 O O . ASP B 1 51 ? 6.086 12.602 -11.523 1 85.75 51 ASP B O 1
ATOM 2012 N N . LEU B 1 52 ? 5.352 11.016 -12.969 1 88.62 52 LEU B N 1
ATOM 2013 C CA . LEU B 1 52 ? 6.461 10.117 -12.672 1 88.62 52 LEU B CA 1
ATOM 2014 C C . LEU B 1 52 ? 7.797 10.773 -12.992 1 88.62 52 LEU B C 1
ATOM 2016 O O . LEU B 1 52 ? 8.719 10.742 -12.18 1 88.62 52 LEU B O 1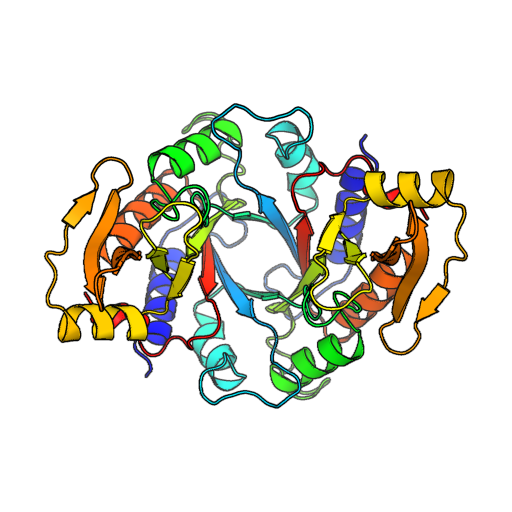
ATOM 2020 N N . LEU B 1 53 ? 7.898 11.43 -14.102 1 88.62 53 LEU B N 1
ATOM 2021 C CA . LEU B 1 53 ? 9.133 12.07 -14.523 1 88.62 53 LEU B CA 1
ATOM 2022 C C . LEU B 1 53 ? 9.492 13.234 -13.602 1 88.62 53 LEU B C 1
ATOM 2024 O O . LEU B 1 53 ? 10.656 13.438 -13.266 1 88.62 53 LEU B O 1
ATOM 2028 N N . GLN B 1 54 ? 8.508 13.891 -13.203 1 87.38 54 GLN B N 1
ATOM 2029 C CA . GLN B 1 54 ? 8.734 15.055 -12.359 1 87.38 54 GLN B CA 1
ATOM 2030 C C . GLN B 1 54 ? 9.242 14.641 -10.977 1 87.38 54 GLN B C 1
ATOM 2032 O O . GLN B 1 54 ? 10.008 15.383 -10.352 1 87.38 54 GLN B O 1
ATOM 2037 N N . LEU B 1 55 ? 8.844 13.477 -10.523 1 90.25 55 LEU B N 1
ATOM 2038 C CA . LEU B 1 55 ? 9.172 13.047 -9.172 1 90.25 55 LEU B CA 1
ATOM 2039 C C . LEU B 1 55 ? 10.391 12.125 -9.172 1 90.25 55 LEU B C 1
ATOM 2041 O O . LEU B 1 55 ? 10.969 11.852 -8.117 1 90.25 55 LEU B O 1
ATOM 2045 N N . ALA B 1 56 ? 10.859 11.719 -10.336 1 89.62 56 ALA B N 1
ATOM 2046 C CA . ALA B 1 56 ? 11.852 10.656 -10.469 1 89.62 56 ALA B CA 1
ATOM 2047 C C . ALA B 1 56 ? 13.141 11.016 -9.719 1 89.62 56 ALA B C 1
ATOM 2049 O O . ALA B 1 56 ? 13.797 10.141 -9.148 1 89.62 56 ALA B O 1
ATOM 2050 N N . ASP B 1 57 ? 13.43 12.211 -9.578 1 90.69 57 ASP B N 1
ATOM 2051 C CA . ASP B 1 57 ? 14.68 12.625 -8.953 1 90.69 57 ASP B CA 1
ATOM 2052 C C . ASP B 1 57 ? 14.492 12.891 -7.465 1 90.69 57 ASP B C 1
ATOM 2054 O O . ASP B 1 57 ? 15.461 13.055 -6.73 1 90.69 57 ASP B O 1
ATOM 2058 N N . SER B 1 58 ? 13.266 12.891 -7.066 1 91.88 58 SER B N 1
ATOM 2059 C CA . SER B 1 58 ? 13.008 13.312 -5.695 1 91.88 58 SER B CA 1
ATOM 2060 C C . SER B 1 58 ? 12.531 12.141 -4.84 1 91.88 58 SER B C 1
ATOM 2062 O O . SER B 1 58 ? 12.531 12.219 -3.609 1 91.88 58 SER B O 1
ATOM 2064 N N . VAL B 1 59 ? 12.109 11.086 -5.488 1 92.62 59 VAL B N 1
ATOM 2065 C CA . VAL B 1 59 ? 11.672 9.914 -4.734 1 92.62 59 VAL B CA 1
ATOM 2066 C C . VAL B 1 59 ? 12.57 8.727 -5.074 1 92.62 59 VAL B C 1
ATOM 2068 O O . VAL B 1 59 ? 13.359 8.781 -6.02 1 92.62 59 VAL B O 1
ATOM 2071 N N . ASP B 1 60 ? 12.453 7.656 -4.238 1 93.31 60 ASP B N 1
ATOM 2072 C CA . ASP B 1 60 ? 13.344 6.512 -4.398 1 93.31 60 ASP B CA 1
ATOM 2073 C C . ASP B 1 60 ? 12.617 5.344 -5.07 1 93.31 60 ASP B C 1
ATOM 2075 O O . ASP B 1 60 ? 13.234 4.34 -5.418 1 93.31 60 ASP B O 1
ATOM 2079 N N . GLY B 1 61 ? 11.336 5.559 -5.285 1 93.62 61 GLY B N 1
ATOM 2080 C CA . GLY B 1 61 ? 10.57 4.539 -5.988 1 93.62 61 GLY B CA 1
ATOM 2081 C C . GLY B 1 61 ? 9.078 4.797 -5.965 1 93.62 61 GLY B C 1
ATOM 2082 O O . GLY B 1 61 ? 8.594 5.641 -5.203 1 93.62 61 GLY B O 1
ATOM 2083 N N . PHE B 1 62 ? 8.43 4.098 -6.836 1 93.69 62 PHE B N 1
ATOM 2084 C CA . PHE B 1 62 ? 6.977 4.137 -6.945 1 93.69 62 PHE B CA 1
ATOM 2085 C C . PHE B 1 62 ? 6.379 2.752 -6.727 1 93.69 62 PHE B C 1
ATOM 2087 O O . PHE B 1 62 ? 6.66 1.822 -7.484 1 93.69 62 PHE B O 1
ATOM 2094 N N . SER B 1 63 ? 5.691 2.635 -5.641 1 94.56 63 SER B N 1
ATOM 2095 C CA . SER B 1 63 ? 4.953 1.394 -5.438 1 94.56 63 SER B CA 1
ATOM 2096 C C . SER B 1 63 ? 3.615 1.417 -6.168 1 94.56 63 SER B C 1
ATOM 2098 O O . SER B 1 63 ? 2.697 2.137 -5.773 1 94.56 63 SER B O 1
ATOM 2100 N N . LEU B 1 64 ? 3.514 0.654 -7.227 1 93.38 64 LEU B N 1
ATOM 2101 C CA . LEU B 1 64 ? 2.324 0.619 -8.07 1 93.38 64 LEU B CA 1
ATOM 2102 C C . LEU B 1 64 ? 1.317 -0.401 -7.551 1 93.38 64 LEU B C 1
ATOM 2104 O O . LEU B 1 64 ? 1.622 -1.593 -7.465 1 93.38 64 LEU B O 1
ATOM 2108 N N . MET B 1 65 ? 0.164 0.09 -7.238 1 92.5 65 MET B N 1
ATOM 2109 C CA . MET B 1 65 ? -0.825 -0.78 -6.609 1 92.5 65 MET B CA 1
ATOM 2110 C C . MET B 1 65 ? -1.605 -1.565 -7.656 1 92.5 65 MET B C 1
ATOM 2112 O O . MET B 1 65 ? -2.797 -1.326 -7.859 1 92.5 65 MET B O 1
ATOM 2116 N N . THR B 1 66 ? -0.972 -2.529 -8.242 1 95.25 66 THR B N 1
ATOM 2117 C CA . THR B 1 66 ? -1.577 -3.361 -9.273 1 95.25 66 THR B CA 1
ATOM 2118 C C . THR B 1 66 ? -2.301 -4.555 -8.656 1 95.25 66 THR B C 1
ATOM 2120 O O . THR B 1 66 ? -2.068 -5.699 -9.039 1 95.25 66 THR B O 1
ATOM 2123 N N . TYR B 1 67 ? -3.152 -4.309 -7.68 1 92.44 67 TYR B N 1
ATOM 2124 C CA . TYR B 1 67 ? -4.062 -5.258 -7.047 1 92.44 67 TYR B CA 1
ATOM 2125 C C . TYR B 1 67 ? -5.398 -4.602 -6.727 1 92.44 67 TYR B C 1
ATOM 2127 O O . TYR B 1 67 ? -5.555 -3.387 -6.887 1 92.44 67 TYR B O 1
ATOM 2135 N N . ASP B 1 68 ? -6.371 -5.441 -6.504 1 90.5 68 ASP B N 1
ATOM 2136 C CA . ASP B 1 68 ? -7.734 -5.016 -6.191 1 90.5 68 ASP B CA 1
ATOM 2137 C C . ASP B 1 68 ? -8.406 -4.383 -7.406 1 90.5 68 ASP B C 1
ATOM 2139 O O . ASP B 1 68 ? -9.078 -3.359 -7.285 1 90.5 68 ASP B O 1
ATOM 2143 N N . PHE B 1 69 ? -8.156 -4.922 -8.5 1 92.94 69 PHE B N 1
ATOM 2144 C CA . PHE B 1 69 ? -8.828 -4.527 -9.734 1 92.94 69 PHE B CA 1
ATOM 2145 C C . PHE B 1 69 ? -10.336 -4.715 -9.609 1 92.94 69 PHE B C 1
ATOM 2147 O O . PHE B 1 69 ? -11.109 -3.867 -10.055 1 92.94 69 PHE B O 1
ATOM 2154 N N . SER B 1 70 ? -10.664 -5.836 -9.016 1 92.12 70 SER B N 1
ATOM 2155 C CA . SER B 1 70 ? -12.078 -6.16 -8.812 1 92.12 70 SER B CA 1
ATOM 2156 C C . SER B 1 70 ? -12.484 -5.973 -7.359 1 92.12 70 SER B C 1
ATOM 2158 O O . SER B 1 70 ? -11.625 -5.836 -6.48 1 92.12 70 SER B O 1
ATOM 2160 N N . GLY B 1 71 ? -13.867 -5.938 -7.113 1 88.69 71 GLY B N 1
ATOM 2161 C CA . GLY B 1 71 ? -14.461 -5.805 -5.793 1 88.69 71 GLY B CA 1
ATOM 2162 C C . GLY B 1 71 ? -15.828 -6.445 -5.688 1 88.69 71 GLY B C 1
ATOM 2163 O O . GLY B 1 71 ? -16.312 -7.055 -6.645 1 88.69 71 GLY B O 1
ATOM 2164 N N . PRO B 1 72 ? -16.328 -6.242 -4.465 1 84.38 72 PRO B N 1
ATOM 2165 C CA . PRO B 1 72 ? -17.625 -6.867 -4.254 1 84.38 72 PRO B CA 1
ATOM 2166 C C . PRO B 1 72 ? -18.688 -6.398 -5.258 1 84.38 72 PRO B C 1
ATOM 2168 O O . PRO B 1 72 ? -19.594 -7.152 -5.605 1 84.38 72 PRO B O 1
ATOM 2171 N N . GLN B 1 73 ? -18.562 -5.23 -5.707 1 84.44 73 GLN B N 1
ATOM 2172 C CA . GLN B 1 73 ? -19.516 -4.691 -6.66 1 84.44 73 GLN B CA 1
ATOM 2173 C C . GLN B 1 73 ? -19.25 -5.215 -8.07 1 84.44 73 GLN B C 1
ATOM 2175 O O . GLN B 1 73 ? -20.141 -5.168 -8.93 1 84.44 73 GLN B O 1
ATOM 2180 N N . ASN B 1 74 ? -18.094 -5.641 -8.367 1 89.56 74 ASN B N 1
ATOM 2181 C CA . ASN B 1 74 ? -17.656 -6.223 -9.633 1 89.56 74 ASN B CA 1
ATOM 2182 C C . ASN B 1 74 ? -16.688 -7.383 -9.414 1 89.56 74 ASN B C 1
ATOM 2184 O O . ASN B 1 74 ? -15.492 -7.258 -9.672 1 89.56 74 ASN B O 1
ATOM 2188 N N . PRO B 1 75 ? -17.266 -8.469 -9.008 1 92.25 75 PRO B N 1
ATOM 2189 C CA . PRO B 1 75 ? -16.422 -9.609 -8.664 1 92.25 75 PRO B CA 1
ATOM 2190 C C . PRO B 1 75 ? -15.539 -10.062 -9.828 1 92.25 75 PRO B C 1
ATOM 2192 O O . PRO B 1 75 ? -15.984 -10.055 -10.977 1 92.25 75 PRO B O 1
ATOM 2195 N N . GLY B 1 76 ? -14.32 -10.344 -9.562 1 94.44 76 GLY B N 1
ATOM 2196 C CA . GLY B 1 76 ? -13.367 -10.758 -10.578 1 94.44 76 GLY B CA 1
ATOM 2197 C C . GLY B 1 76 ? -11.953 -10.891 -10.047 1 94.44 76 GLY B C 1
ATOM 2198 O O . GLY B 1 76 ? -11.742 -10.93 -8.836 1 94.44 76 GLY B O 1
ATOM 2199 N N . PRO B 1 77 ? -11.039 -11 -10.961 1 96.19 77 PRO B N 1
ATOM 2200 C CA . PRO B 1 77 ? -9.641 -11.156 -10.562 1 96.19 77 PRO B CA 1
ATOM 2201 C C . PRO B 1 77 ? -9.086 -9.93 -9.836 1 96.19 77 PRO B C 1
ATOM 2203 O O . PRO B 1 77 ? -9.594 -8.82 -10.023 1 96.19 77 PRO B O 1
ATOM 2206 N N . SER B 1 78 ? -8.109 -10.195 -9.008 1 94.38 78 SER B N 1
ATOM 2207 C CA . SER B 1 78 ? -7.5 -9.125 -8.227 1 94.38 78 SER B CA 1
ATOM 2208 C C . SER B 1 78 ? -6.5 -8.328 -9.055 1 94.38 78 SER B C 1
ATOM 2210 O O . SER B 1 78 ? -6.375 -7.113 -8.891 1 94.38 78 SER B O 1
ATOM 2212 N N . ALA B 1 79 ? -5.805 -8.984 -9.93 1 96.19 79 ALA B N 1
ATOM 2213 C CA . ALA B 1 79 ? -4.68 -8.367 -10.633 1 96.19 79 ALA B CA 1
ATOM 2214 C C . ALA B 1 79 ? -4.547 -8.922 -12.047 1 96.19 79 ALA B C 1
ATOM 2216 O O . ALA B 1 79 ? -3.529 -9.539 -12.383 1 96.19 79 ALA B O 1
ATOM 2217 N N . PRO B 1 80 ? -5.488 -8.586 -12.898 1 96.81 80 PRO B N 1
ATOM 2218 C CA . PRO B 1 80 ? -5.383 -9.086 -14.266 1 96.81 80 PRO B CA 1
ATOM 2219 C C . PRO B 1 80 ? -4.082 -8.672 -14.945 1 96.81 80 PRO B C 1
ATOM 2221 O O . PRO B 1 80 ? -3.688 -7.504 -14.883 1 96.81 80 PRO B O 1
ATOM 2224 N N . LEU B 1 81 ? -3.457 -9.617 -15.609 1 96.88 81 L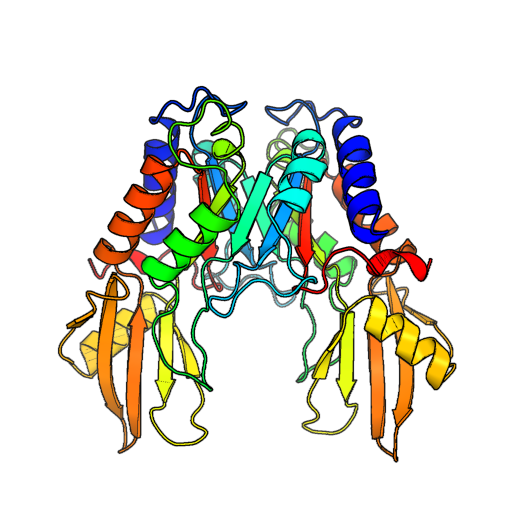EU B N 1
ATOM 2225 C CA . LEU B 1 81 ? -2.16 -9.359 -16.219 1 96.88 81 LEU B CA 1
ATOM 2226 C C . LEU B 1 81 ? -2.256 -8.234 -17.25 1 96.88 81 LEU B C 1
ATOM 2228 O O . LEU B 1 81 ? -1.368 -7.383 -17.328 1 96.88 81 LEU B O 1
ATOM 2232 N N . LYS B 1 82 ? -3.277 -8.188 -18 1 95.06 82 LYS B N 1
ATOM 2233 C CA . LYS B 1 82 ? -3.447 -7.156 -19.016 1 95.06 82 LYS B CA 1
ATOM 2234 C C . LYS B 1 82 ? -3.496 -5.766 -18.391 1 95.06 82 LYS B C 1
ATOM 2236 O O . LYS B 1 82 ? -3.012 -4.797 -18.984 1 95.06 82 LYS B O 1
ATOM 2241 N N . TRP B 1 83 ? -4.121 -5.703 -17.281 1 95.5 83 TRP B N 1
ATOM 2242 C CA . TRP B 1 83 ? -4.184 -4.434 -16.562 1 95.5 83 TRP B CA 1
ATOM 2243 C C . TRP B 1 83 ? -2.797 -4.008 -16.094 1 95.5 83 TRP B C 1
ATOM 2245 O O . TRP B 1 83 ? -2.443 -2.83 -16.156 1 95.5 83 TRP B O 1
ATOM 2255 N N . ILE B 1 84 ? -2.029 -4.93 -15.633 1 95.88 84 ILE B N 1
ATOM 2256 C CA . ILE B 1 84 ? -0.656 -4.672 -15.219 1 95.88 84 ILE B CA 1
ATOM 2257 C C . ILE B 1 84 ? 0.162 -4.18 -16.406 1 95.88 84 ILE B C 1
ATOM 2259 O O . ILE B 1 84 ? 0.861 -3.17 -16.312 1 95.88 84 ILE B O 1
ATOM 2263 N N . GLN B 1 85 ? 0.031 -4.82 -17.5 1 94.44 85 GLN B N 1
ATOM 2264 C CA . GLN B 1 85 ? 0.747 -4.441 -18.703 1 94.44 85 GLN B CA 1
ATOM 2265 C C . GLN B 1 85 ? 0.334 -3.049 -19.172 1 94.44 85 GLN B C 1
ATOM 2267 O O . GLN B 1 85 ? 1.183 -2.238 -19.547 1 94.44 85 GLN B O 1
ATOM 2272 N N . TYR B 1 86 ? -0.908 -2.836 -19.156 1 93.12 86 TYR B N 1
ATOM 2273 C CA . TYR B 1 86 ? -1.427 -1.52 -19.516 1 93.12 86 TYR B CA 1
ATOM 2274 C C . TYR B 1 86 ? -0.849 -0.44 -18.609 1 93.12 86 TYR B C 1
ATOM 2276 O O . TYR B 1 86 ? -0.443 0.625 -19.078 1 93.12 86 TYR B O 1
ATOM 2284 N N . SER B 1 87 ? -0.863 -0.722 -17.328 1 93.12 87 SER B N 1
ATOM 2285 C CA . SER B 1 87 ? -0.362 0.238 -16.359 1 93.12 87 SER B CA 1
ATOM 2286 C C . SER B 1 87 ? 1.103 0.576 -16.609 1 93.12 87 SER B C 1
ATOM 2288 O O . SER B 1 87 ? 1.484 1.749 -16.609 1 93.12 87 SER B O 1
ATOM 2290 N N . LEU B 1 88 ? 1.908 -0.416 -16.891 1 93 88 LEU B N 1
ATOM 2291 C CA . LEU B 1 88 ? 3.334 -0.22 -17.125 1 93 88 LEU B CA 1
ATOM 2292 C C . LEU B 1 88 ? 3.562 0.538 -18.438 1 93 88 LEU B C 1
ATOM 2294 O O . LEU B 1 88 ? 4.371 1.468 -18.484 1 93 88 LEU B O 1
ATOM 2298 N N . THR B 1 89 ? 2.812 0.226 -19.438 1 91.81 89 THR B N 1
ATOM 2299 C CA . THR B 1 89 ? 2.967 0.885 -20.734 1 91.81 89 THR B CA 1
ATOM 2300 C C . THR B 1 89 ? 2.527 2.344 -20.656 1 91.81 89 THR B C 1
ATOM 2302 O O . THR B 1 89 ? 3.066 3.201 -21.359 1 91.81 89 THR B O 1
ATOM 2305 N N . THR B 1 90 ? 1.589 2.562 -19.828 1 89.69 90 THR B N 1
ATOM 2306 C CA . THR B 1 90 ? 1.068 3.916 -19.656 1 89.69 90 THR B CA 1
ATOM 2307 C C . THR B 1 90 ? 2.064 4.789 -18.906 1 89.69 90 THR B C 1
ATOM 2309 O O . THR B 1 90 ? 2.275 5.949 -19.266 1 89.69 90 THR B O 1
ATOM 2312 N N . LEU B 1 91 ? 2.68 4.273 -17.906 1 90.19 91 LEU B N 1
ATOM 2313 C CA . LEU B 1 91 ? 3.51 5.062 -17 1 90.19 91 LEU B CA 1
ATOM 2314 C C . LEU B 1 91 ? 4.938 5.172 -17.516 1 90.19 91 LEU B C 1
ATOM 2316 O O . LEU B 1 91 ? 5.652 6.121 -17.203 1 90.19 91 LEU B O 1
ATOM 2320 N N . LEU B 1 92 ? 5.324 4.207 -18.328 1 89.44 92 LEU B N 1
ATOM 2321 C CA . LEU B 1 92 ? 6.715 4.129 -18.75 1 89.44 92 LEU B CA 1
ATOM 2322 C C . LEU B 1 92 ? 6.828 4.234 -20.266 1 89.44 92 LEU B C 1
ATOM 2324 O O . LEU B 1 92 ? 5.887 3.889 -20.984 1 89.44 92 LEU B O 1
ATOM 2328 N N . PRO B 1 93 ? 7.93 4.961 -20.625 1 77.62 93 PRO B N 1
ATOM 2329 C CA . PRO B 1 93 ? 8.164 4.941 -22.078 1 77.62 93 PRO B CA 1
ATOM 2330 C C . PRO B 1 93 ? 8.352 3.531 -22.625 1 77.62 93 PRO B C 1
ATOM 2332 O O . PRO B 1 93 ? 8.531 2.584 -21.859 1 77.62 93 PRO B O 1
ATOM 2335 N N . ALA B 1 94 ? 8.227 3.51 -23.891 1 65.38 94 ALA B N 1
ATOM 2336 C CA . ALA B 1 94 ? 8.258 2.215 -24.578 1 65.38 94 ALA B CA 1
ATOM 2337 C C . ALA B 1 94 ? 9.477 1.402 -24.141 1 65.38 94 ALA B C 1
ATOM 2339 O O . ALA B 1 94 ? 10.547 1.962 -23.891 1 65.38 94 ALA B O 1
ATOM 2340 N N . LYS B 1 95 ? 9.234 0.117 -24.016 1 58.19 95 LYS B N 1
ATOM 2341 C CA . LYS B 1 95 ? 10.227 -0.89 -23.656 1 58.19 95 LYS B CA 1
ATOM 2342 C C . LYS B 1 95 ? 11.453 -0.808 -24.562 1 58.19 95 LYS B C 1
ATOM 2344 O O . LYS B 1 95 ? 11.32 -0.665 -25.781 1 58.19 95 LYS B O 1
ATOM 2349 N N . GLY B 1 96 ? 12.68 -0.791 -24.078 1 54.19 96 GLY B N 1
ATOM 2350 C CA . GLY B 1 96 ? 13.844 -0.771 -24.953 1 54.19 96 GLY B CA 1
ATOM 2351 C C . GLY B 1 96 ? 14.344 0.631 -25.25 1 54.19 96 GLY B C 1
ATOM 2352 O O . GLY B 1 96 ? 15.383 0.804 -25.875 1 54.19 96 GLY B O 1
ATOM 2353 N N . SER B 1 97 ? 13.5 1.563 -24.953 1 53.19 97 SER B N 1
ATOM 2354 C CA . SER B 1 97 ? 14.047 2.898 -25.188 1 53.19 97 SER B CA 1
ATOM 2355 C C . SER B 1 97 ? 15.07 3.27 -24.109 1 53.19 97 SER B C 1
ATOM 2357 O O . SER B 1 97 ? 15.055 2.717 -23.016 1 53.19 97 SER B O 1
ATOM 2359 N N . ALA B 1 98 ? 16.016 3.873 -24.609 1 47.28 98 ALA B N 1
ATOM 2360 C CA . ALA B 1 98 ? 17.109 4.363 -23.766 1 47.28 98 ALA B CA 1
ATOM 2361 C C . ALA B 1 98 ? 16.578 4.891 -22.422 1 47.28 98 ALA B C 1
ATOM 2363 O O . ALA B 1 98 ? 17.281 4.871 -21.422 1 47.28 98 ALA B O 1
ATOM 2364 N N . SER B 1 99 ? 15.422 5.434 -22.5 1 47.81 99 SER B N 1
ATOM 2365 C CA . SER B 1 99 ? 14.797 6.074 -21.344 1 47.81 99 SER B CA 1
ATOM 2366 C C . SER B 1 99 ? 14.086 5.055 -20.469 1 47.81 99 SER B C 1
ATOM 2368 O O . SER B 1 99 ? 13.258 5.418 -19.625 1 47.81 99 SER B O 1
ATOM 2370 N N . GLN B 1 100 ? 14.133 3.771 -20.828 1 57.62 100 GLN B N 1
ATOM 2371 C CA . GLN B 1 100 ? 13.625 2.756 -19.906 1 57.62 100 GLN B CA 1
ATOM 2372 C C . GLN B 1 100 ? 14.039 3.051 -18.469 1 57.62 100 GLN B C 1
ATOM 2374 O O . GLN B 1 100 ? 13.867 2.211 -17.578 1 57.62 100 GLN B O 1
ATOM 2379 N N . GLY B 1 101 ? 14.562 4.168 -18.406 1 71.62 101 GLY B N 1
ATOM 2380 C CA . GLY B 1 101 ? 15.492 4.574 -17.359 1 71.62 101 GLY B CA 1
ATOM 2381 C C . GLY B 1 101 ? 14.867 4.609 -15.977 1 71.62 101 GLY B C 1
ATOM 2382 O O . GLY B 1 101 ? 15.547 4.371 -14.977 1 71.62 101 GLY B O 1
ATOM 2383 N N . HIS B 1 102 ? 13.438 4.648 -15.992 1 86.69 102 HIS B N 1
ATOM 2384 C CA . HIS B 1 102 ? 12.938 4.758 -14.625 1 86.69 102 HIS B CA 1
ATOM 2385 C C . HIS B 1 102 ? 12.156 3.512 -14.227 1 86.69 102 HIS B C 1
ATOM 2387 O O . HIS B 1 102 ? 11.492 3.5 -13.188 1 86.69 102 HIS B O 1
ATOM 2393 N N . SER B 1 103 ? 12.312 2.426 -15.102 1 90.12 103 SER B N 1
ATOM 2394 C CA . SER B 1 103 ? 11.562 1.21 -14.797 1 90.12 103 SER B CA 1
ATOM 2395 C C . SER B 1 103 ? 11.984 0.619 -13.453 1 90.12 103 SER B C 1
ATOM 2397 O O . SER B 1 103 ? 11.164 0.043 -12.742 1 90.12 103 SER B O 1
ATOM 2399 N N . HIS B 1 104 ? 13.242 0.83 -13.156 1 88.94 104 HIS B N 1
ATOM 2400 C CA . HIS B 1 104 ? 13.781 0.281 -11.914 1 88.94 104 HIS B CA 1
ATOM 2401 C C . HIS B 1 104 ? 13.156 0.959 -10.695 1 88.94 104 HIS B C 1
ATOM 2403 O O . HIS B 1 104 ? 13.281 0.463 -9.578 1 88.94 104 HIS B O 1
ATOM 2409 N N . MET B 1 105 ? 12.508 2.037 -10.938 1 92.25 105 MET B N 1
ATOM 2410 C CA . MET B 1 105 ? 11.906 2.783 -9.836 1 92.25 105 MET B CA 1
ATOM 2411 C C . MET B 1 105 ? 10.492 2.291 -9.555 1 92.25 105 MET B C 1
ATOM 2413 O O . MET B 1 105 ? 9.883 2.676 -8.555 1 92.25 105 MET B O 1
ATOM 2417 N N . ILE B 1 106 ? 10.008 1.449 -10.461 1 94.19 106 ILE B N 1
ATOM 2418 C CA . ILE B 1 106 ? 8.656 0.931 -10.297 1 94.19 106 ILE B CA 1
ATOM 2419 C C . ILE B 1 106 ? 8.703 -0.37 -9.492 1 94.19 106 ILE B C 1
ATOM 2421 O O . ILE B 1 106 ? 9.461 -1.282 -9.82 1 94.19 106 ILE B O 1
ATOM 2425 N N . PHE B 1 107 ? 7.977 -0.379 -8.445 1 96.25 107 PHE B N 1
ATOM 2426 C CA . PHE B 1 107 ? 7.723 -1.61 -7.711 1 96.25 107 PHE B CA 1
ATOM 2427 C C . PHE B 1 107 ? 6.324 -2.141 -8.008 1 96.25 107 PHE B C 1
ATOM 2429 O O . PHE B 1 107 ? 5.336 -1.635 -7.473 1 96.25 107 PHE B O 1
ATOM 2436 N N . LEU B 1 108 ? 6.32 -3.197 -8.867 1 96.44 108 LEU B N 1
ATOM 2437 C CA . LEU B 1 108 ? 5.039 -3.791 -9.242 1 96.44 108 LEU B CA 1
ATOM 2438 C C . LEU B 1 108 ? 4.363 -4.426 -8.031 1 96.44 108 LEU B C 1
ATOM 2440 O O . LEU B 1 108 ? 4.977 -5.23 -7.324 1 96.44 108 LEU B O 1
ATOM 2444 N N . GLY B 1 109 ? 3.121 -4.051 -7.781 1 96.06 109 GLY B N 1
ATOM 2445 C CA . GLY B 1 109 ? 2.383 -4.574 -6.641 1 96.06 109 GLY B CA 1
ATOM 2446 C C . GLY B 1 109 ? 1.893 -5.992 -6.848 1 96.06 109 GLY B C 1
ATOM 2447 O O . GLY B 1 109 ? 1.276 -6.301 -7.871 1 96.06 109 GLY B O 1
ATOM 2448 N N . ILE B 1 110 ? 2.199 -6.785 -5.84 1 93.88 110 ILE B N 1
ATOM 2449 C CA . ILE B 1 110 ? 1.763 -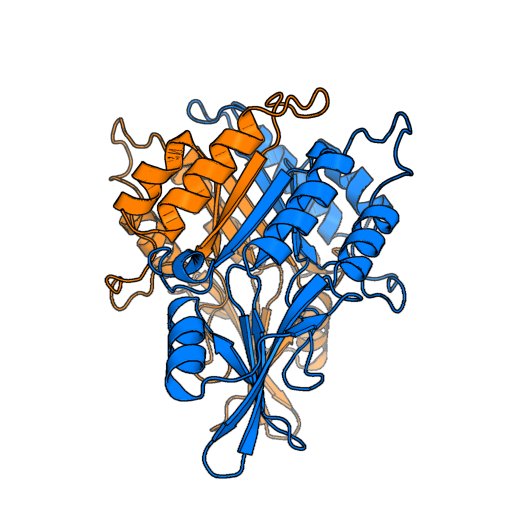8.18 -5.832 1 93.88 110 ILE B CA 1
ATOM 2450 C C . ILE B 1 110 ? 0.92 -8.445 -4.59 1 93.88 110 ILE B C 1
ATOM 2452 O O . ILE B 1 110 ? 1.347 -8.156 -3.467 1 93.88 110 ILE B O 1
ATOM 2456 N N . ASN B 1 111 ? -0.267 -8.961 -4.781 1 91.38 111 ASN B N 1
ATOM 2457 C CA . ASN B 1 111 ? -1.105 -9.297 -3.633 1 91.38 111 ASN B CA 1
ATOM 2458 C C . ASN B 1 111 ? -0.845 -10.711 -3.139 1 91.38 111 ASN B C 1
ATOM 2460 O O . ASN B 1 111 ? -0.876 -11.664 -3.924 1 91.38 111 ASN B O 1
ATOM 2464 N N . PHE B 1 112 ? -0.655 -10.867 -1.84 1 86.5 112 PHE B N 1
ATOM 2465 C CA . PHE B 1 112 ? -0.551 -12.164 -1.185 1 86.5 112 PHE B CA 1
ATOM 2466 C C . PHE B 1 112 ? -1.851 -12.516 -0.472 1 86.5 112 PHE B C 1
ATOM 2468 O O . PHE B 1 112 ? -1.834 -12.945 0.683 1 86.5 112 PHE B O 1
ATOM 2475 N N . TYR B 1 113 ? -2.854 -12.258 -1.082 1 86.44 113 TYR B N 1
ATOM 2476 C CA . TYR B 1 113 ? -4.207 -12.578 -0.637 1 86.44 113 TYR B CA 1
ATOM 2477 C C . TYR B 1 113 ? -5.152 -12.719 -1.823 1 86.44 113 TYR B C 1
ATOM 2479 O O . TYR B 1 113 ? -4.832 -12.281 -2.934 1 86.44 113 TYR B O 1
ATOM 2487 N N . GLY B 1 114 ? -6.238 -13.352 -1.555 1 91.19 114 GLY B N 1
ATOM 2488 C CA . GLY B 1 114 ? -7.285 -13.461 -2.557 1 91.19 114 GLY B CA 1
ATOM 2489 C C . GLY B 1 114 ? -8.609 -12.883 -2.102 1 91.19 114 GLY B C 1
ATOM 2490 O O . GLY B 1 114 ? -8.656 -12.102 -1.145 1 91.19 114 GLY B O 1
ATOM 2491 N N . ASN B 1 115 ? -9.609 -13.25 -2.904 1 94.75 115 ASN B N 1
ATOM 2492 C CA . ASN B 1 115 ? -10.953 -12.781 -2.594 1 94.75 115 ASN B CA 1
ATOM 2493 C C . ASN B 1 115 ? -11.984 -13.891 -2.736 1 94.75 115 ASN B C 1
ATOM 2495 O O . ASN B 1 115 ? -11.867 -14.75 -3.609 1 94.75 115 ASN B O 1
ATOM 2499 N N . ASP B 1 116 ? -12.906 -13.828 -1.854 1 96.25 116 ASP B N 1
ATOM 2500 C CA . ASP B 1 116 ? -14.102 -14.664 -1.897 1 96.25 116 ASP B CA 1
ATOM 2501 C C . ASP B 1 116 ? -15.359 -13.812 -2.066 1 96.25 116 ASP B C 1
ATOM 2503 O O . ASP B 1 116 ? -15.82 -13.18 -1.114 1 96.25 116 ASP B O 1
ATOM 2507 N N . PHE B 1 117 ? -15.93 -13.875 -3.264 1 96.5 117 PHE B N 1
ATOM 2508 C CA . PHE B 1 117 ? -17.062 -13.023 -3.584 1 96.5 117 PHE B CA 1
ATOM 2509 C C . PHE B 1 117 ? -18.375 -13.812 -3.533 1 96.5 117 PHE B C 1
ATOM 2511 O O . PHE B 1 117 ? -18.406 -14.977 -3.943 1 96.5 117 PHE B O 1
ATOM 2518 N N . LEU B 1 118 ? -19.328 -13.172 -3.021 1 94.12 118 LEU B N 1
ATOM 2519 C CA . LEU B 1 118 ? -20.672 -13.703 -3.156 1 94.12 118 LEU B CA 1
ATOM 2520 C C . LEU B 1 118 ? -21.266 -13.336 -4.512 1 94.12 118 LEU B C 1
ATOM 2522 O O . LEU B 1 118 ? -21.266 -12.164 -4.895 1 94.12 118 LEU B O 1
ATOM 2526 N N . LEU B 1 119 ? -21.734 -14.414 -5.188 1 90.62 119 LEU B N 1
ATOM 2527 C CA . LEU B 1 119 ? -22.234 -14.188 -6.535 1 90.62 119 LEU B CA 1
ATOM 2528 C C . LEU B 1 119 ? -23.734 -13.938 -6.516 1 90.62 119 LEU B C 1
ATOM 2530 O O . LEU B 1 119 ? -24.531 -14.789 -6.93 1 90.62 119 LEU B O 1
ATOM 2534 N N . PHE B 1 120 ? -24.281 -13.008 -5.848 1 83.12 120 PHE B N 1
ATOM 2535 C CA . PHE B 1 120 ? -25.656 -12.516 -5.949 1 83.12 120 PHE B CA 1
ATOM 2536 C C . PHE B 1 120 ? -25.703 -11 -5.828 1 83.12 120 PHE B C 1
ATOM 2538 O O . PHE B 1 120 ? -24.719 -10.375 -5.395 1 83.12 120 PHE B O 1
ATOM 2545 N N . LYS B 1 121 ? -26.766 -10.547 -6.359 1 71.56 121 LYS B N 1
ATOM 2546 C CA . LYS B 1 121 ? -26.891 -9.094 -6.434 1 71.56 121 LYS B CA 1
ATOM 2547 C C . LYS B 1 121 ? -26.703 -8.453 -5.059 1 71.56 121 LYS B C 1
ATOM 2549 O O . LYS B 1 121 ? -27.406 -8.82 -4.102 1 71.56 121 LYS B O 1
ATOM 2554 N N . GLY B 1 122 ? -25.75 -7.555 -5.004 1 69.56 122 GLY B N 1
ATOM 2555 C CA . GLY B 1 122 ? -25.469 -6.875 -3.746 1 69.56 122 GLY B CA 1
ATOM 2556 C C . GLY B 1 122 ? -24.672 -7.715 -2.775 1 69.56 122 GLY B C 1
ATOM 2557 O O . GLY B 1 122 ? -24.578 -7.387 -1.59 1 69.56 122 GLY B O 1
ATOM 2558 N N . GLY B 1 123 ? -24.203 -8.773 -3.391 1 70.19 123 GLY B N 1
ATOM 2559 C CA . GLY B 1 123 ? -23.438 -9.641 -2.506 1 70.19 123 GLY B CA 1
ATOM 2560 C C . GLY B 1 123 ? -22.125 -9.039 -2.068 1 70.19 123 GLY B C 1
ATOM 2561 O O . GLY B 1 123 ? -21.594 -8.148 -2.732 1 70.19 123 GLY B O 1
ATOM 2562 N N . GLY B 1 124 ? -21.594 -9.289 -0.923 1 81.31 124 GLY B N 1
ATOM 2563 C CA . GLY B 1 124 ? -20.328 -8.852 -0.356 1 81.31 124 GLY B CA 1
ATOM 2564 C C . GLY B 1 124 ? -19.156 -9.719 -0.764 1 81.31 124 GLY B C 1
ATOM 2565 O O . GLY B 1 124 ? -19.219 -10.398 -1.791 1 81.31 124 GLY B O 1
ATOM 2566 N N . GLY B 1 125 ? -18.141 -9.453 -0.381 1 86.56 125 GLY B N 1
ATOM 2567 C CA . GLY B 1 125 ? -16.906 -10.219 -0.535 1 86.56 125 GLY B CA 1
ATOM 2568 C C . GLY B 1 125 ? -15.898 -9.953 0.562 1 86.56 125 GLY B C 1
ATOM 2569 O O . GLY B 1 125 ? -16.016 -8.969 1.301 1 86.56 125 GLY B O 1
ATOM 2570 N N . SER B 1 126 ? -15.086 -11.008 0.707 1 86.62 126 SER B N 1
ATOM 2571 C CA . SER B 1 126 ? -14.047 -10.859 1.72 1 86.62 126 SER B CA 1
ATOM 2572 C C . SER B 1 126 ? -12.688 -11.305 1.186 1 86.62 126 SER B C 1
ATOM 2574 O O . SER B 1 126 ? -12.609 -12.18 0.322 1 86.62 126 SER B O 1
ATOM 2576 N N . SER B 1 127 ? -11.758 -10.594 1.679 1 88.56 127 SER B N 1
ATOM 2577 C CA . SER B 1 127 ? -10.398 -11.062 1.408 1 88.56 127 SER B CA 1
ATOM 2578 C C . SER B 1 127 ? -10.109 -12.375 2.131 1 88.56 127 SER B C 1
ATOM 2580 O O . SER B 1 127 ? -10.602 -12.602 3.238 1 88.56 127 SER B O 1
ATOM 2582 N N . ILE B 1 128 ? -9.32 -13.18 1.47 1 88.56 128 ILE B N 1
ATOM 2583 C CA . ILE B 1 128 ? -8.969 -14.453 2.09 1 88.56 128 ILE B CA 1
ATOM 2584 C C . ILE B 1 128 ? -7.453 -14.633 2.068 1 88.56 128 ILE B C 1
ATOM 2586 O O . ILE B 1 128 ? -6.777 -14.156 1.156 1 88.56 128 ILE B O 1
ATOM 2590 N N . THR B 1 129 ? -6.953 -15.344 3.062 1 83.62 129 THR B N 1
ATOM 2591 C CA . THR B 1 129 ? -5.539 -15.688 3.146 1 83.62 129 THR B CA 1
ATOM 2592 C C . THR B 1 129 ? -5.262 -17.016 2.459 1 83.62 129 THR B C 1
ATOM 2594 O O . THR B 1 129 ? -6.191 -17.688 1.998 1 83.62 129 THR B O 1
ATOM 2597 N N . GLY B 1 130 ? -4.027 -17.312 2.354 1 83.06 130 GLY B N 1
ATOM 2598 C CA . GLY B 1 130 ? -3.666 -18.609 1.835 1 83.06 130 GLY B CA 1
ATOM 2599 C C . GLY B 1 130 ? -4.297 -19.766 2.607 1 83.06 130 GLY B C 1
ATOM 2600 O O . GLY B 1 130 ? -4.746 -20.75 2.016 1 83.06 130 GLY B O 1
ATOM 2601 N N . ARG B 1 131 ? -4.387 -19.594 3.879 1 82.94 131 ARG B N 1
ATOM 2602 C CA . ARG B 1 131 ? -5.016 -20.609 4.727 1 82.94 131 ARG B CA 1
ATOM 2603 C C . ARG B 1 131 ? -6.5 -20.75 4.395 1 82.94 131 ARG B C 1
ATOM 2605 O O . ARG B 1 131 ? -7.012 -21.859 4.301 1 82.94 131 ARG B O 1
ATOM 2612 N N . ASP B 1 132 ? -7.113 -19.672 4.246 1 87.44 132 ASP B N 1
ATOM 2613 C CA . ASP B 1 132 ? -8.523 -19.703 3.879 1 87.44 132 ASP B CA 1
ATOM 2614 C C . ASP B 1 132 ? -8.727 -20.391 2.529 1 87.44 132 ASP B C 1
ATOM 2616 O O . ASP B 1 132 ? -9.656 -21.188 2.363 1 87.44 132 ASP B O 1
ATOM 2620 N N . PHE B 1 133 ? -7.867 -20.078 1.71 1 90.25 133 PHE B N 1
ATOM 2621 C CA . PHE B 1 133 ? -7.938 -20.625 0.36 1 90.25 133 PHE B CA 1
ATOM 2622 C C . PHE B 1 133 ? -7.852 -22.141 0.385 1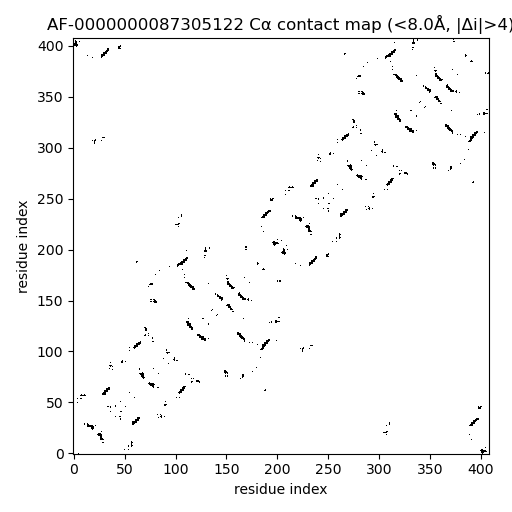 90.25 133 PHE B C 1
ATOM 2624 O O . PHE B 1 133 ? -8.688 -22.828 -0.21 1 90.25 133 PHE B O 1
ATOM 2631 N N . ILE B 1 134 ? -6.969 -22.641 1.099 1 87.31 134 ILE B N 1
ATOM 2632 C CA . ILE B 1 134 ? -6.758 -24.078 1.207 1 87.31 134 ILE B CA 1
ATOM 2633 C C . ILE B 1 134 ? -7.949 -24.719 1.91 1 87.31 134 ILE B C 1
ATOM 2635 O O . ILE B 1 134 ? -8.422 -25.781 1.497 1 87.31 134 ILE B O 1
ATOM 2639 N N . HIS B 1 135 ? -8.383 -24.078 2.895 1 90.44 135 HIS B N 1
ATOM 2640 C CA . HIS B 1 135 ? -9.531 -24.594 3.631 1 90.44 135 HIS B CA 1
ATOM 2641 C C . HIS B 1 135 ? -10.742 -24.75 2.719 1 90.44 135 HIS B C 1
ATOM 2643 O O . HIS B 1 135 ? -11.438 -25.766 2.758 1 90.44 135 HIS B O 1
ATOM 2649 N N . LEU B 1 136 ? -10.969 -23.781 1.945 1 93.94 136 LEU B N 1
ATOM 2650 C CA . LEU B 1 136 ? -12.102 -23.812 1.031 1 93.94 136 LEU B CA 1
ATOM 2651 C C . LEU B 1 136 ? -11.945 -24.922 0.007 1 93.94 136 LEU B C 1
ATOM 2653 O O . LEU B 1 136 ? -12.914 -25.625 -0.315 1 93.94 136 LEU B O 1
ATOM 2657 N N . LEU B 1 137 ? -10.773 -25.125 -0.51 1 93.25 137 LEU B N 1
ATOM 2658 C CA . LEU B 1 137 ? -10.508 -26.188 -1.477 1 93.25 137 LEU B CA 1
ATOM 2659 C C . LEU B 1 137 ? -10.758 -27.562 -0.86 1 93.25 137 LEU B C 1
ATOM 2661 O O . LEU B 1 137 ? -11.32 -28.453 -1.514 1 93.25 137 LEU B O 1
ATOM 2665 N N . GLU B 1 138 ? -10.367 -27.625 0.357 1 93.25 138 GLU B N 1
ATOM 2666 C CA . GLU B 1 138 ? -10.516 -28.906 1.039 1 93.25 138 GLU B CA 1
ATOM 2667 C C . GLU B 1 138 ? -11.977 -29.188 1.384 1 93.25 138 GLU B C 1
ATOM 2669 O O . GLU B 1 138 ? -12.453 -30.328 1.261 1 93.25 138 GLU B O 1
ATOM 2674 N N . LYS B 1 139 ? -12.617 -28.203 1.763 1 96 139 LYS B N 1
ATOM 2675 C CA . LYS B 1 139 ? -13.984 -28.359 2.25 1 96 139 LYS B CA 1
ATOM 2676 C C . LYS B 1 139 ? -14.961 -28.594 1.097 1 96 139 LYS B C 1
ATOM 2678 O O . LYS B 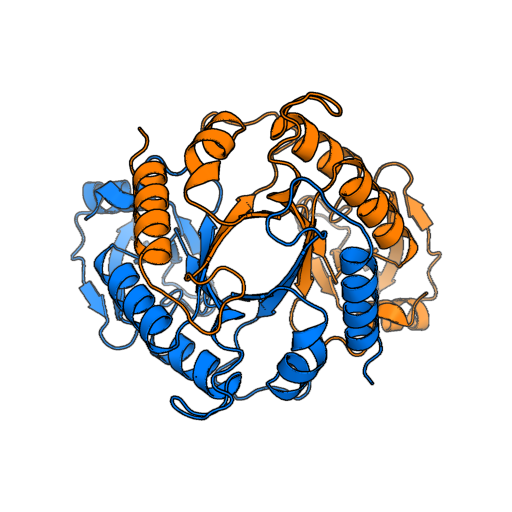1 139 ? -15.828 -29.453 1.181 1 96 139 LYS B O 1
ATOM 2683 N N . TYR B 1 140 ? -14.789 -27.875 0.026 1 96.81 140 TYR B N 1
ATOM 2684 C CA . TYR B 1 140 ? -15.805 -27.891 -1.019 1 96.81 140 TYR B CA 1
ATOM 2685 C C . TYR B 1 140 ? -15.32 -28.641 -2.252 1 96.81 140 TYR B C 1
ATOM 2687 O O . TYR B 1 140 ? -16.109 -28.969 -3.137 1 96.81 140 TYR B O 1
ATOM 2695 N N . LYS B 1 141 ? -14.031 -28.812 -2.398 1 95.81 141 LYS B N 1
ATOM 2696 C CA . LYS B 1 141 ? -13.391 -29.547 -3.486 1 95.81 141 LYS B CA 1
ATOM 2697 C C . LYS B 1 141 ? -13.875 -29.047 -4.844 1 95.81 141 LYS B C 1
ATOM 2699 O O . LYS B 1 141 ? -14.281 -29.844 -5.695 1 95.81 141 LYS B O 1
ATOM 2704 N N . PRO B 1 142 ? -13.812 -27.75 -4.945 1 96.44 142 PRO B N 1
ATOM 2705 C CA . PRO B 1 142 ? -14.234 -27.203 -6.238 1 96.44 142 PRO B CA 1
ATOM 2706 C C . PRO B 1 142 ? -13.211 -27.438 -7.344 1 96.44 142 PRO B C 1
ATOM 2708 O O . PRO B 1 142 ? -12.078 -27.828 -7.062 1 96.44 142 PRO B O 1
ATOM 2711 N N . SER B 1 143 ? -13.594 -27.266 -8.578 1 96.06 143 SER B N 1
ATOM 2712 C CA . SER B 1 143 ? -12.648 -27.297 -9.695 1 96.06 143 SER B CA 1
ATOM 2713 C C . SER B 1 143 ? -11.859 -26 -9.789 1 96.06 143 SER B C 1
ATOM 2715 O O . SER B 1 143 ? -12.43 -24.938 -10.031 1 96.06 143 SER B O 1
ATOM 2717 N N . LEU B 1 144 ? -10.586 -26.125 -9.531 1 95.75 144 LEU B N 1
ATOM 2718 C CA . LEU B 1 144 ? -9.711 -24.969 -9.688 1 95.75 144 LEU B CA 1
ATOM 2719 C C . LEU B 1 144 ? -9.461 -24.672 -11.156 1 95.75 144 LEU B C 1
ATOM 2721 O O . LEU B 1 144 ? -8.969 -25.516 -11.898 1 95.75 144 LEU B O 1
ATOM 2725 N N . GLN B 1 145 ? -9.789 -23.453 -11.602 1 96.94 145 GLN B N 1
ATOM 2726 C CA . GLN B 1 145 ? -9.695 -23.078 -13.008 1 96.94 145 GLN B CA 1
ATOM 2727 C C . GLN B 1 145 ? -8.664 -21.969 -13.203 1 96.94 145 GLN B C 1
ATOM 2729 O O . GLN B 1 145 ? -8.406 -21.188 -12.289 1 96.94 145 GLN B O 1
ATOM 2734 N N . TRP B 1 146 ? -8.094 -22.031 -14.383 1 96.5 146 TRP B N 1
ATOM 2735 C CA . TRP B 1 146 ? -7.168 -20.984 -14.789 1 96.5 146 TRP B CA 1
ATOM 2736 C C . TRP B 1 146 ? -7.84 -20.016 -15.758 1 96.5 146 TRP B C 1
ATOM 2738 O O . TRP B 1 146 ? -8.414 -20.438 -16.766 1 96.5 146 TRP B O 1
ATOM 2748 N N . ASP B 1 147 ? -7.836 -18.766 -15.43 1 95.62 147 ASP B N 1
ATOM 2749 C CA . ASP B 1 147 ? -8.344 -17.734 -16.328 1 95.62 147 ASP B CA 1
ATOM 2750 C C . ASP B 1 147 ? -7.215 -17.156 -17.188 1 95.62 147 ASP B C 1
ATOM 2752 O O . ASP B 1 147 ? -6.406 -16.359 -16.703 1 95.62 147 ASP B O 1
ATOM 2756 N N . ASP B 1 148 ? -7.215 -17.359 -18.422 1 94.5 148 ASP B N 1
ATOM 2757 C CA . ASP B 1 148 ? -6.137 -16.969 -19.328 1 94.5 148 ASP B CA 1
ATOM 2758 C C . ASP B 1 148 ? -6.078 -15.453 -19.484 1 94.5 148 ASP B C 1
ATOM 2760 O O . ASP B 1 148 ? -5.004 -14.891 -19.734 1 94.5 148 ASP B O 1
ATOM 2764 N N . LYS B 1 149 ? -7.156 -14.914 -19.422 1 92.31 149 LYS B N 1
ATOM 2765 C CA . LYS B 1 149 ? -7.203 -13.469 -19.641 1 92.31 149 LYS B CA 1
ATOM 2766 C C . LYS B 1 149 ? -6.535 -12.727 -18.484 1 92.31 149 LYS B C 1
ATOM 2768 O O . LYS B 1 149 ? -5.719 -11.828 -18.703 1 92.31 149 LYS B O 1
ATOM 2773 N N . SER B 1 150 ? -6.828 -13.141 -17.312 1 95.25 150 SER B N 1
ATOM 2774 C CA . SER B 1 150 ? -6.293 -12.445 -16.141 1 95.25 150 SER B CA 1
ATOM 2775 C C . SER B 1 150 ? -5.043 -13.141 -15.617 1 95.25 150 SER B C 1
ATOM 2777 O O . SER B 1 150 ? -4.301 -12.578 -14.812 1 95.25 150 SER B O 1
ATOM 2779 N N . SER B 1 151 ? -4.828 -14.367 -16.078 1 96.81 151 SER B N 1
ATOM 2780 C CA . SER B 1 151 ? -3.74 -15.195 -15.578 1 96.81 151 SER B CA 1
ATOM 2781 C C . SER B 1 151 ? -3.834 -15.367 -14.062 1 96.81 151 SER B C 1
ATOM 2783 O O . SER B 1 151 ? -2.848 -15.172 -13.352 1 96.81 151 SER B O 1
ATOM 2785 N N . GLU B 1 152 ? -5.02 -15.664 -13.57 1 95.69 152 GLU B N 1
ATOM 2786 C CA . GLU B 1 152 ? -5.277 -15.984 -12.164 1 95.69 152 GLU B CA 1
ATOM 2787 C C . GLU B 1 152 ? -6.148 -17.234 -12.039 1 95.69 152 GLU B C 1
ATOM 2789 O O . GLU B 1 152 ? -6.984 -17.5 -12.906 1 95.69 152 GLU B O 1
ATOM 2794 N N . HIS B 1 153 ? -5.93 -17.922 -10.945 1 95.88 153 HIS B N 1
ATOM 2795 C CA . HIS B 1 153 ? -6.801 -19.047 -10.656 1 95.88 153 HIS B CA 1
ATOM 2796 C C . HIS B 1 153 ? -8.086 -18.594 -9.969 1 95.88 153 HIS B C 1
ATOM 2798 O O . HIS B 1 153 ? -8.078 -17.625 -9.219 1 95.88 153 HIS B O 1
ATOM 2804 N N . PHE B 1 154 ? -9.109 -19.328 -10.258 1 97.25 154 PHE B N 1
ATOM 2805 C CA . PHE B 1 154 ? -10.383 -19.094 -9.578 1 97.25 154 PHE B CA 1
ATOM 2806 C C . PHE B 1 154 ? -11.195 -20.375 -9.477 1 97.25 154 PHE B C 1
ATOM 2808 O O . PHE B 1 154 ? -10.891 -21.359 -10.148 1 97.25 154 PHE B O 1
ATOM 2815 N N . PHE B 1 155 ? -12.133 -20.391 -8.539 1 97.62 155 PHE B N 1
ATOM 2816 C CA . PHE B 1 155 ? -13.117 -21.469 -8.477 1 97.62 155 PHE B CA 1
ATOM 2817 C C . PHE B 1 155 ? -14.445 -20.969 -7.941 1 97.62 155 PHE B C 1
ATOM 2819 O O . PHE B 1 155 ? -14.508 -19.875 -7.355 1 97.62 155 PHE B O 1
ATOM 2826 N N . ILE B 1 156 ? -15.398 -21.703 -8.289 1 97.5 156 ILE B N 1
ATOM 2827 C CA . ILE B 1 156 ? -16.75 -21.406 -7.82 1 97.5 156 ILE B CA 1
ATOM 2828 C C . ILE B 1 156 ? -17.203 -22.516 -6.879 1 97.5 156 ILE B C 1
ATOM 2830 O O . ILE B 1 156 ? -16.938 -23.703 -7.117 1 97.5 156 ILE B O 1
ATOM 2834 N N . TYR B 1 157 ? -17.828 -22.125 -5.781 1 97.38 157 TYR B N 1
ATOM 2835 C CA . TYR B 1 157 ? -18.438 -23.109 -4.891 1 97.38 157 TYR B CA 1
ATOM 2836 C C . TYR B 1 157 ? -19.75 -22.609 -4.316 1 97.38 157 TYR B C 1
ATOM 2838 O O . TYR B 1 157 ? -20.078 -21.422 -4.465 1 97.38 157 TYR B O 1
ATOM 2846 N N . SER B 1 158 ? -20.5 -23.531 -3.799 1 96.19 158 SER B N 1
ATOM 2847 C CA . SER B 1 158 ? -21.781 -23.172 -3.195 1 96.19 158 SER B CA 1
ATOM 2848 C C . SER B 1 158 ? -21.812 -23.531 -1.71 1 96.19 158 SER B C 1
ATOM 2850 O O . SER B 1 158 ? -21.375 -24.609 -1.313 1 96.19 158 SER B O 1
ATOM 2852 N N . ASP B 1 159 ? -22.188 -22.578 -0.902 1 94.69 159 ASP B N 1
ATOM 2853 C CA . ASP B 1 159 ? -22.375 -22.781 0.531 1 94.69 159 ASP B CA 1
ATOM 2854 C C . ASP B 1 159 ? -23.781 -22.359 0.963 1 94.69 159 ASP B C 1
ATOM 2856 O O . ASP B 1 159 ? -24.125 -21.172 0.888 1 94.69 159 ASP B O 1
ATOM 2860 N N . LYS B 1 160 ? -24.594 -23.297 1.453 1 93.12 160 LYS B N 1
ATOM 2861 C CA . LYS B 1 160 ? -25.969 -23.047 1.9 1 93.12 160 LYS B CA 1
ATOM 2862 C C . LYS B 1 160 ? -26.766 -22.312 0.831 1 93.12 160 LYS B C 1
ATOM 2864 O O . LYS B 1 160 ? -27.438 -21.312 1.123 1 93.12 160 LYS B O 1
ATOM 2869 N N . GLY B 1 161 ? -26.578 -22.656 -0.366 1 92.62 161 GLY B N 1
ATOM 2870 C CA . GLY B 1 161 ? -27.375 -22.125 -1.475 1 92.62 161 GLY B CA 1
ATOM 2871 C C . GLY B 1 161 ? -26.812 -20.844 -2.053 1 92.62 161 GLY B C 1
ATOM 2872 O O . GLY B 1 161 ? -27.344 -20.312 -3.031 1 92.62 161 GLY B O 1
ATOM 2873 N N . VAL B 1 162 ? -25.734 -20.391 -1.475 1 94.25 162 VAL B N 1
ATOM 2874 C CA . VAL B 1 162 ? -25.125 -19.156 -1.971 1 94.25 162 VAL B CA 1
ATOM 2875 C C . VAL B 1 162 ? -23.875 -19.484 -2.783 1 94.25 162 VAL B C 1
ATOM 2877 O O . VAL B 1 162 ? -23 -20.219 -2.318 1 94.25 162 VAL B O 1
ATOM 2880 N N . ARG B 1 163 ? -23.828 -18.953 -3.975 1 95.62 163 ARG B N 1
ATOM 2881 C CA . ARG B 1 163 ? -22.688 -19.188 -4.848 1 95.62 163 ARG B CA 1
ATOM 2882 C C . ARG B 1 163 ? -21.562 -18.203 -4.559 1 95.62 163 ARG B C 1
ATOM 2884 O O . ARG B 1 163 ? -21.797 -17.016 -4.355 1 95.62 163 ARG B O 1
ATOM 2891 N N . HIS B 1 164 ? -20.328 -18.75 -4.531 1 97.25 164 HIS B N 1
ATOM 2892 C CA . HIS B 1 164 ? -19.109 -18 -4.273 1 97.25 164 HIS B CA 1
ATOM 2893 C C . HIS B 1 164 ? -18.141 -18.094 -5.441 1 97.25 164 HIS B C 1
ATOM 2895 O O . HIS B 1 164 ? -18.047 -19.141 -6.082 1 97.25 164 HIS B O 1
ATOM 2901 N N . ALA B 1 165 ? -17.484 -17.062 -5.711 1 97.06 165 ALA B N 1
ATOM 2902 C CA . ALA B 1 165 ? -16.328 -17.062 -6.609 1 97.06 165 ALA B CA 1
ATOM 2903 C C . ALA B 1 165 ? -15.062 -16.641 -5.875 1 97.06 165 ALA B C 1
ATOM 2905 O O . ALA B 1 165 ? -15 -15.562 -5.277 1 97.06 165 ALA B O 1
ATOM 2906 N N . VAL B 1 166 ? -14.094 -17.531 -5.977 1 96.94 166 VAL B N 1
ATOM 2907 C CA . VAL B 1 166 ? -12.844 -17.281 -5.266 1 96.94 166 VAL B CA 1
ATOM 2908 C C . VAL B 1 166 ? -11.711 -17.047 -6.273 1 96.94 166 VAL B C 1
ATOM 2910 O O . VAL B 1 166 ? -11.547 -17.828 -7.211 1 96.94 166 VAL B O 1
ATOM 2913 N N . PHE B 1 167 ? -11.039 -15.969 -6.125 1 96.06 167 PHE B N 1
ATOM 2914 C CA . PHE B 1 167 ? -9.844 -15.664 -6.902 1 96.06 167 PHE B CA 1
ATOM 2915 C C . PHE B 1 167 ? -8.617 -15.594 -6.004 1 96.06 167 PHE B C 1
ATOM 2917 O O . PHE B 1 167 ? -8.656 -14.977 -4.938 1 96.06 167 PHE B O 1
ATOM 2924 N N . TYR B 1 168 ? -7.555 -16.281 -6.434 1 92.19 168 TYR B N 1
ATOM 2925 C CA . TYR B 1 168 ? -6.363 -16.328 -5.594 1 92.19 168 TYR B CA 1
ATOM 2926 C C . TYR B 1 168 ? -5.098 -16.359 -6.441 1 92.19 168 TYR B C 1
ATOM 2928 O O . TYR B 1 168 ? -5.039 -17.047 -7.461 1 92.19 168 TYR B O 1
ATOM 2936 N N . PRO B 1 169 ? -4.137 -15.578 -5.949 1 91.12 169 PRO B N 1
ATOM 2937 C CA . PRO B 1 169 ? -2.854 -15.57 -6.66 1 91.12 169 PRO B CA 1
ATOM 2938 C C . PRO B 1 169 ? -1.981 -16.781 -6.32 1 91.12 169 PRO B C 1
ATOM 2940 O O . PRO B 1 169 ? -1.048 -16.656 -5.523 1 91.12 169 PRO B O 1
ATOM 2943 N N . THR B 1 170 ? -2.211 -17.797 -7.051 1 89.06 170 THR B N 1
ATOM 2944 C CA . THR B 1 170 ? -1.396 -19 -6.863 1 89.06 170 THR B CA 1
ATOM 2945 C C . THR B 1 170 ? 0.024 -18.766 -7.379 1 89.06 170 THR B C 1
ATOM 2947 O O . THR B 1 170 ? 0.343 -17.688 -7.875 1 89.06 170 THR B O 1
ATOM 2950 N N . LEU B 1 171 ? 0.851 -19.812 -7.242 1 84.81 171 LEU B N 1
ATOM 2951 C CA . LEU B 1 171 ? 2.248 -19.703 -7.645 1 84.81 171 LEU B CA 1
ATOM 2952 C C . LEU B 1 171 ? 2.361 -19.406 -9.141 1 84.81 171 LEU B C 1
ATOM 2954 O O . LEU B 1 171 ? 3.232 -18.641 -9.555 1 84.81 171 LEU B O 1
ATOM 2958 N N . LEU B 1 172 ? 1.521 -20.016 -9.883 1 89.56 172 LEU B N 1
ATOM 2959 C CA . LEU B 1 172 ? 1.563 -19.766 -11.32 1 89.56 172 LEU B CA 1
ATOM 2960 C C . LEU B 1 172 ? 1.215 -18.312 -11.633 1 89.56 172 LEU B C 1
ATOM 2962 O O . LEU B 1 172 ? 1.877 -17.672 -12.453 1 89.56 172 LEU B O 1
ATOM 2966 N N . SER B 1 173 ? 0.18 -17.812 -10.969 1 91.75 173 SER B N 1
ATOM 2967 C CA . SER B 1 173 ? -0.192 -16.406 -11.125 1 91.75 173 SER B CA 1
ATOM 2968 C C . SER B 1 173 ? 0.961 -15.484 -10.742 1 91.75 173 SER B C 1
ATOM 2970 O O . SER B 1 173 ? 1.259 -14.531 -11.469 1 91.75 173 SER B O 1
ATOM 2972 N N . LEU B 1 174 ? 1.608 -15.82 -9.703 1 88.69 174 LEU B N 1
ATOM 2973 C CA . LEU B 1 174 ? 2.734 -15.023 -9.227 1 88.69 174 LEU B CA 1
ATOM 2974 C C . LEU B 1 174 ? 3.895 -15.078 -10.211 1 88.69 174 LEU B C 1
ATOM 2976 O O . LEU B 1 174 ? 4.523 -14.055 -10.492 1 88.69 174 LEU B O 1
ATOM 2980 N N . SER B 1 175 ? 4.129 -16.203 -10.75 1 89.56 175 SER B N 1
ATOM 2981 C CA . SER B 1 175 ? 5.246 -16.375 -11.672 1 89.56 175 SER B CA 1
ATOM 2982 C C . SER B 1 175 ? 5.086 -15.516 -12.914 1 89.56 175 SER B C 1
ATOM 2984 O O . SER B 1 175 ? 6.047 -14.891 -13.367 1 89.56 175 SER B O 1
ATOM 2986 N N . VAL B 1 176 ? 3.951 -15.492 -13.438 1 94.31 176 VAL B N 1
ATOM 2987 C CA . VAL B 1 176 ? 3.707 -14.719 -14.648 1 94.31 176 VAL B CA 1
ATOM 2988 C C . VAL B 1 176 ? 3.9 -13.234 -14.367 1 94.31 176 VAL B C 1
ATOM 2990 O O . VAL B 1 176 ? 4.402 -12.492 -15.219 1 94.31 176 VAL B O 1
ATOM 2993 N N . ARG B 1 177 ? 3.527 -12.805 -13.211 1 93.75 177 ARG B N 1
ATOM 2994 C CA . ARG B 1 177 ? 3.695 -11.406 -12.828 1 93.75 177 ARG B CA 1
ATOM 2995 C C . ARG B 1 177 ? 5.164 -11.078 -12.586 1 93.75 177 ARG B C 1
ATOM 2997 O O . ARG B 1 177 ? 5.629 -9.992 -12.93 1 93.75 177 ARG B O 1
ATOM 3004 N N . LEU B 1 178 ? 5.852 -12 -11.992 1 90.69 178 LEU B N 1
ATOM 3005 C CA . LEU B 1 178 ? 7.285 -11.828 -11.797 1 90.69 178 LEU B CA 1
ATOM 3006 C C . LEU B 1 178 ? 8.008 -11.695 -13.133 1 90.69 178 LEU B C 1
ATOM 3008 O O . LEU B 1 178 ? 8.906 -10.859 -13.281 1 90.69 178 LEU B O 1
ATOM 3012 N N . ASP B 1 179 ? 7.59 -12.484 -14.047 1 92.38 179 ASP B N 1
ATOM 3013 C CA . ASP B 1 179 ? 8.164 -12.406 -15.391 1 92.38 179 ASP B CA 1
ATOM 3014 C C . ASP B 1 179 ? 7.922 -11.039 -16.016 1 92.38 179 ASP B C 1
ATOM 3016 O O . ASP B 1 179 ? 8.82 -10.461 -16.625 1 92.38 179 ASP B O 1
ATOM 3020 N N . GLU B 1 180 ? 6.73 -10.586 -15.852 1 93.19 180 GLU B N 1
ATOM 3021 C CA . GLU B 1 180 ? 6.391 -9.273 -16.391 1 93.19 180 GLU B CA 1
ATOM 3022 C C . GLU B 1 180 ? 7.258 -8.18 -15.766 1 93.19 180 GLU B C 1
ATOM 3024 O O . GLU B 1 180 ? 7.781 -7.32 -16.469 1 93.19 180 GLU B O 1
ATOM 3029 N N . ALA B 1 181 ? 7.375 -8.203 -14.477 1 93 181 ALA B N 1
ATOM 3030 C CA . ALA B 1 181 ? 8.211 -7.227 -13.781 1 93 181 ALA B CA 1
ATOM 3031 C C . ALA B 1 181 ? 9.656 -7.289 -14.273 1 93 18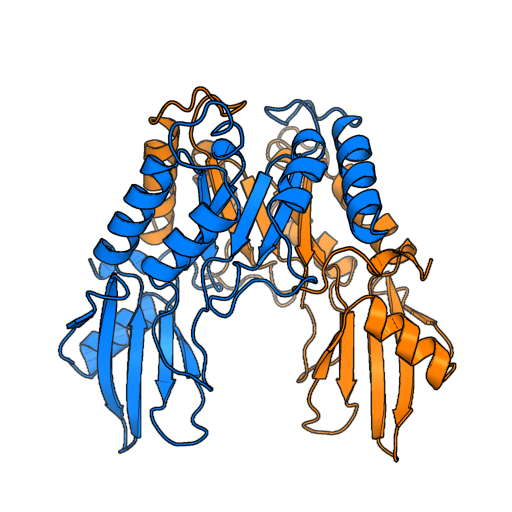1 ALA B C 1
ATOM 3033 O O . ALA B 1 181 ? 10.273 -6.254 -14.547 1 93 181 ALA B O 1
ATOM 3034 N N . GLN B 1 182 ? 10.164 -8.469 -14.422 1 89.94 182 GLN B N 1
ATOM 3035 C CA . GLN B 1 182 ? 11.539 -8.664 -14.867 1 89.94 182 GLN B CA 1
ATOM 3036 C C . GLN B 1 182 ? 11.734 -8.133 -16.281 1 89.94 182 GLN B C 1
ATOM 3038 O O . GLN B 1 182 ? 12.75 -7.516 -16.594 1 89.94 182 GLN B O 1
ATOM 3043 N N . ASP B 1 183 ? 10.805 -8.352 -17.125 1 90.5 183 ASP B N 1
ATOM 3044 C CA . ASP B 1 183 ? 10.867 -7.895 -18.5 1 90.5 183 ASP B CA 1
ATOM 3045 C C . ASP B 1 183 ? 11 -6.375 -18.578 1 90.5 183 ASP B C 1
ATOM 3047 O O . ASP B 1 183 ? 11.656 -5.848 -19.469 1 90.5 183 ASP B O 1
ATOM 3051 N N . TRP B 1 184 ? 10.438 -5.719 -17.656 1 90.81 184 TRP B N 1
ATOM 3052 C CA . TRP B 1 184 ? 10.453 -4.262 -17.641 1 90.81 184 TRP B CA 1
ATOM 3053 C C . TRP B 1 184 ? 11.641 -3.734 -16.828 1 90.81 184 TRP B C 1
ATOM 3055 O O . TRP B 1 184 ? 11.961 -2.545 -16.891 1 90.81 184 TRP B O 1
ATOM 3065 N N . GLY B 1 185 ? 12.258 -4.645 -16.062 1 89.62 185 GLY B N 1
ATOM 3066 C CA . GLY B 1 185 ? 13.273 -4.195 -15.133 1 89.62 185 GLY B CA 1
ATOM 3067 C C . GLY B 1 185 ? 12.703 -3.502 -13.906 1 89.62 185 GLY B C 1
ATOM 3068 O O . GLY B 1 185 ? 13.336 -2.602 -13.344 1 89.62 185 GLY B O 1
ATOM 3069 N N . ALA B 1 186 ? 11.484 -3.885 -13.539 1 92.75 186 ALA B N 1
ATOM 3070 C CA . ALA B 1 186 ? 10.805 -3.32 -12.375 1 92.75 186 ALA B CA 1
ATOM 3071 C C . ALA B 1 186 ? 11.023 -4.191 -11.141 1 92.75 186 ALA B C 1
ATOM 3073 O O . ALA B 1 186 ? 11.18 -5.406 -11.25 1 92.75 186 ALA B O 1
ATOM 3074 N N . GLY B 1 187 ? 11.109 -3.584 -9.961 1 94.06 187 GLY B N 1
ATOM 3075 C CA . GLY B 1 187 ? 11.055 -4.316 -8.703 1 94.06 187 GLY B CA 1
ATOM 3076 C C . GLY B 1 187 ? 9.648 -4.762 -8.344 1 94.06 187 GLY B C 1
ATOM 3077 O O . GLY B 1 187 ? 8.75 -4.742 -9.18 1 94.06 187 GLY B O 1
ATOM 3078 N N . LEU B 1 188 ? 9.57 -5.25 -7.121 1 95.31 188 LEU B N 1
ATOM 3079 C CA . LEU B 1 188 ? 8.289 -5.758 -6.652 1 95.31 188 LEU B CA 1
ATOM 3080 C C . LEU B 1 188 ? 7.926 -5.156 -5.301 1 95.31 188 LEU B C 1
ATOM 3082 O O . LEU B 1 188 ? 8.812 -4.832 -4.504 1 95.31 188 LEU B O 1
ATOM 3086 N N . SER B 1 189 ? 6.707 -4.953 -5.121 1 95.44 189 SER B N 1
ATOM 3087 C CA . SER B 1 189 ? 6.141 -4.664 -3.809 1 95.44 189 SER B CA 1
ATOM 3088 C C . SER B 1 189 ? 5.035 -5.652 -3.451 1 95.44 189 SER B C 1
ATOM 3090 O O . SER B 1 189 ? 4.066 -5.805 -4.203 1 95.44 189 SER B O 1
ATOM 3092 N N . ILE B 1 190 ? 5.188 -6.281 -2.332 1 91.38 190 ILE B N 1
ATOM 3093 C CA . ILE B 1 190 ? 4.223 -7.297 -1.926 1 91.38 190 ILE B CA 1
ATOM 3094 C C . ILE B 1 190 ? 3.307 -6.734 -0.844 1 91.38 190 ILE B C 1
ATOM 3096 O O . ILE B 1 190 ? 3.773 -6.129 0.122 1 91.38 190 ILE B O 1
ATOM 3100 N N . TRP B 1 191 ? 2.049 -6.922 -1.033 1 86.88 191 TRP B N 1
ATOM 3101 C CA . TRP B 1 191 ? 1.057 -6.547 -0.031 1 86.88 191 TRP B CA 1
ATOM 3102 C C . TRP B 1 191 ? 0.412 -7.785 0.584 1 86.88 191 TRP B C 1
ATOM 3104 O O . TRP B 1 191 ? -0.029 -8.688 -0.134 1 86.88 191 TRP B O 1
ATOM 3114 N N . GLU B 1 192 ? 0.416 -7.797 2 1 76.06 192 GLU B N 1
ATOM 3115 C CA . GLU B 1 192 ? -0.186 -8.922 2.717 1 76.06 192 GLU B CA 1
ATOM 3116 C C . GLU B 1 192 ? -1.178 -8.43 3.77 1 76.06 192 GLU B C 1
ATOM 3118 O O . GLU B 1 192 ? -0.965 -7.391 4.395 1 76.06 192 GLU B O 1
ATOM 3123 N N . ILE B 1 193 ? -2.406 -8.992 3.973 1 60.81 193 ILE B N 1
ATOM 3124 C CA . ILE B 1 193 ? -3.469 -8.5 4.84 1 60.81 193 ILE B CA 1
ATOM 3125 C C . ILE B 1 193 ? -3.34 -9.133 6.223 1 60.81 193 ILE B C 1
ATOM 3127 O O . ILE B 1 193 ? -4.277 -9.086 7.023 1 60.81 193 ILE B O 1
ATOM 3131 N N . GLY B 1 194 ? -2.324 -9.461 6.75 1 57.84 194 GLY B N 1
ATOM 3132 C CA . GLY B 1 194 ? -2.18 -9.82 8.148 1 57.84 194 GLY B CA 1
ATOM 3133 C C . GLY B 1 194 ? -2.123 -11.32 8.375 1 57.84 194 GLY B C 1
ATOM 3134 O O . GLY B 1 194 ? -2.455 -11.805 9.461 1 57.84 194 GLY B O 1
ATOM 3135 N N . GLN B 1 195 ? -2.209 -12.133 7.453 1 55.81 195 GLN B N 1
ATOM 3136 C CA . GLN B 1 195 ? -2.266 -13.562 7.73 1 55.81 195 GLN B CA 1
ATOM 3137 C C . GLN B 1 195 ? -0.902 -14.094 8.164 1 55.81 195 GLN B C 1
ATOM 3139 O O . GLN B 1 195 ? -0.792 -15.227 8.633 1 55.81 195 GLN B O 1
ATOM 3144 N N . GLY B 1 196 ? -0.161 -13.289 8.414 1 56.16 196 GLY B N 1
ATOM 3145 C CA . GLY B 1 196 ? 1.146 -13.891 8.609 1 56.16 196 GLY B CA 1
ATOM 3146 C C . GLY B 1 196 ? 1.581 -14.773 7.449 1 56.16 196 GLY B C 1
ATOM 3147 O O . GLY B 1 196 ? 0.776 -15.102 6.578 1 56.16 196 GLY B O 1
ATOM 3148 N N . LEU B 1 197 ? 2.791 -14.891 7.086 1 54.31 197 LEU B N 1
ATOM 3149 C CA . LEU B 1 197 ? 3.307 -15.531 5.883 1 54.31 197 LEU B CA 1
ATOM 3150 C C . LEU B 1 197 ? 3.316 -17.047 6.031 1 54.31 197 LEU B C 1
ATOM 3152 O O . LEU B 1 197 ? 3.68 -17.766 5.098 1 54.31 197 LEU B O 1
ATOM 3156 N N . ASP B 1 198 ? 2.766 -17.562 7.012 1 55.28 198 ASP B N 1
ATOM 3157 C CA . ASP B 1 198 ? 2.914 -18.984 7.27 1 55.28 198 ASP B CA 1
ATOM 3158 C C . ASP B 1 198 ? 2.172 -19.812 6.223 1 55.28 198 ASP B C 1
ATOM 3160 O O . ASP B 1 198 ? 2.576 -20.938 5.91 1 55.28 198 ASP B O 1
ATOM 3164 N N . TYR B 1 199 ? 1.062 -19.453 5.699 1 51.16 199 TYR B N 1
ATOM 3165 C CA . TYR B 1 199 ? 0.254 -20.422 4.977 1 51.16 199 TYR B CA 1
ATOM 3166 C C . TYR B 1 199 ? 0.244 -20.125 3.482 1 51.16 199 TYR B C 1
ATOM 3168 O O . TYR B 1 199 ? -0.37 -20.859 2.701 1 51.16 199 TYR B O 1
ATOM 3176 N N . PHE B 1 200 ? 0.82 -19.234 2.961 1 49.5 200 PHE B N 1
ATOM 3177 C CA . PHE B 1 200 ? 0.511 -18.859 1.589 1 49.5 200 PHE B CA 1
ATOM 3178 C C . PHE B 1 200 ? 0.869 -19.969 0.62 1 49.5 200 PHE B C 1
ATOM 3180 O O . PHE B 1 200 ? 0.11 -20.266 -0.306 1 49.5 200 PHE B O 1
ATOM 3187 N N . PHE B 1 201 ? 2.041 -20.641 0.595 1 50.53 201 PHE B N 1
ATOM 3188 C CA . PHE B 1 201 ? 2.5 -21.406 -0.562 1 50.53 201 PHE B CA 1
ATOM 3189 C C . PHE B 1 201 ? 2.111 -22.859 -0.435 1 50.53 201 PHE B C 1
ATOM 3191 O O . PHE B 1 201 ? 2.582 -23.703 -1.202 1 50.53 201 PHE B O 1
ATOM 3198 N N . TYR B 1 202 ? 1.411 -23.172 0.499 1 43.66 202 TYR B N 1
ATOM 3199 C CA . TYR B 1 202 ? 1.104 -24.609 0.469 1 43.66 202 TYR B CA 1
ATOM 3200 C C . TYR B 1 202 ? 0.347 -24.969 -0.801 1 43.66 202 TYR B C 1
ATOM 3202 O O . TYR B 1 202 ? 0.196 -26.156 -1.121 1 43.66 202 TYR B O 1
ATOM 3210 N N . VAL B 1 203 ? -0.362 -24.109 -1.346 1 39.47 203 VAL B N 1
ATOM 3211 C CA . VAL B 1 203 ? -1.258 -24.656 -2.365 1 39.47 203 VAL B CA 1
ATOM 3212 C C . VAL B 1 203 ? -0.485 -24.891 -3.662 1 39.47 203 VAL B C 1
ATOM 3214 O O . VAL B 1 203 ? -1.058 -25.312 -4.664 1 39.47 203 VAL B O 1
ATOM 3217 N N . LEU B 1 204 ? 0.729 -24.391 -3.709 1 34.75 204 LEU B N 1
ATOM 3218 C CA . LEU B 1 204 ? 1.244 -24.953 -4.953 1 34.75 204 LEU B CA 1
ATOM 3219 C C . LEU B 1 204 ? 1.664 -26.406 -4.762 1 34.75 204 LEU B C 1
ATOM 3221 O O . LEU B 1 204 ? 2.139 -26.781 -3.689 1 34.75 204 LEU B O 1
#

Nearest PDB structures (foldseek):
  3cz8-assembly1_A  TM=8.287E-01  e=5.291E-13  Bacillus subtilis subsp. subtilis str. 168
  3cz8-assembly1_B  TM=8.330E-01  e=1.112E-12  Bacillus subtilis subsp. subtilis str. 168
  4s3j-assembly1_A  TM=8.230E-01  e=2.065E-12  Bacillus cereus ATCC 10876
  4s3j-assembly3_C  TM=7.751E-01  e=4.617E-12  Bacillus cereus ATCC 10876
  5gzu-assembly1_A  TM=7.164E-01  e=3.836E-07  Paenibacillus sp. FPU-7

Radius of gyration: 21.01 Å; Cα contacts (8 Å, |Δi|>4): 857; chains: 2; bounding box: 54×56×46 Å

Foldseek 3Di:
DPPVLVVLQVVLVVQQPDADPPDPSRTGAAEAEAEFADPVDDDPPGDFQVSCVSCLVRHQAYEYAQFQNDFQQGDDAGHAPVSLVVRCPGNAPDQPDPRLVRQARYAYEDEQWKKKYWPDVVTHIDIGHLVRVVVCCVVFVFDWDADPRRRWIWTWGDDPRIIIIMTGCAPRNVVVVVVVSVSSNYHHDYDYDPPPPPRRHPVD/DPPVLVVLQVVLVVQQPDADPPDPSRTGAAEAEAEFADPVDDDPPGDFQVSCVSCLVRHQAYEYAQFQNDFQQGDDAGHAPVSLVVRCPGNAPDQPPPVLVRQARYAYEDEQWKKKYWPDDVTHMDIGHLVRVVVCCVPFVFDWDADPRRRWIWTWGDDPRIIIIMTGCAPRNVVVVVVVSVSSNYHHDYDYDPPPPPRRHPVD

InterPro domains:
  IPR001223 Glycoside hydrolase family 18, catalytic domain [PF00704] (6-195)
  IPR001223 Glycoside hydrolase family 18, catalytic domain [PS51910] (1-204)
  IPR017853 Glycoside hydrolase superfamily [SSF51445] (5-199)
  IPR029070 Chitinase insertion domain superfamily [G3DSA:3.10.50.10] (114-168)